Protein AF-A0A1W9NY90-F1 (afdb_monomer)

Solvent-accessible surface area (backbone atoms only — not comparable to full-atom values): 24016 Å² total; per-residue (Å²): 124,66,53,73,49,75,44,73,53,92,64,44,62,63,54,48,54,50,25,47,75,69,64,24,32,29,26,50,36,61,45,8,79,70,61,48,70,68,57,56,50,52,56,65,70,54,51,89,52,89,27,57,51,34,40,30,43,32,69,80,33,47,72,90,35,48,69,44,34,49,52,41,51,56,53,47,43,71,74,45,69,55,77,87,46,36,42,30,34,30,39,40,84,92,32,32,50,76,51,40,76,81,38,58,28,44,31,53,72,65,71,53,58,72,46,94,55,40,40,69,55,48,27,56,51,47,38,55,51,36,65,59,46,39,80,86,44,50,36,27,35,48,48,65,54,52,66,50,42,70,54,30,31,73,77,68,73,29,93,48,77,67,73,39,69,50,56,51,37,66,48,48,51,50,53,51,52,36,37,49,51,42,52,41,77,43,84,41,71,68,51,75,68,47,34,32,63,93,19,54,6,42,16,40,42,21,41,48,51,39,50,50,52,53,46,56,68,46,39,66,54,63,72,74,20,49,56,42,73,87,62,28,75,81,65,57,59,94,53,40,47,45,24,40,28,45,39,99,70,36,36,42,36,40,37,35,52,52,50,83,48,44,24,42,49,49,54,71,43,70,48,65,60,44,65,49,70,41,50,47,80,84,45,63,85,44,48,44,29,35,68,44,87,86,52,76,40,77,41,53,78,49,79,58,97,63,37,34,30,36,37,42,68,64,38,46,54,51,45,39,36,41,37,33,68,54,63,67,62,50,49,55,44,49,55,50,48,64,70,44,35,60,60,39,17,53,23,32,40,42,26,28,51,41,49,48,54,55,50,53,52,50,54,62,64,37,69,88,48,90,74,65,93,56,52,68,59,41,54,52,51,27,50,53,25,45,55,50,15,53,54,26,44,77,70,68,38,29,61,58,8,26,53,30,9,51,52,22,39,45,46,50,34,35,52,43,24,53,60,35,47,57,65,67,66,42,85,94,54,69,78,85,72,61,66,54,35,52,89,34,47,53,63,41,51,55,51,55,57,57,75,75,108

Sequence (453 aa):
MNTIFSWNIRKSATIINEANRLGIMIIPYLHGPSWNEEMKKSLKEIQPKSAILAWNIGDDLTLKHLNKVKEAYNCIRKIDPNVHRPMMLDSSPKSAKKYANFVEMYSNYTYPLLKSRPLSKYREYLINGRQRVGMEKFFWTWIQAHTQIWYSKRFFGKTHHCPSFFPDAEHLRLLTYEAISAGVRGILYYNSRFFKESWHGKDRYAELGILGAELEMIGPFLAEGEVDIKNMHTLMPENVAVSIVNFSKGKLIILVKEGKEYQYQPDMAIVKDLSLSFSKNEVQGKRAYSLDFPNIIELKKRKSKDTVAFILPSMELTSMVLLTKDNELLDQIKVKMERLLPDVSKFAIEVLEGKKEKVEWVERSLKHIPQLEDVDTALKRASNLLLRAKSALQKGNYRSAYLMARMGQRILRVLQHKRWSEAWHDPNINRDGGLYNYYLLPRYYQIKEFLKK

pLDDT: mean 91.8, std 9.31, range [41.81, 98.88]

Nearest PDB structures (foldseek):
  6r6m-assembly1_A  TM=6.459E-01  e=1.687E+00  Candidatus Kuenenia stuttgartensis
  6r6o-assembly1_A  TM=6.279E-01  e=1.687E+00  Candidatus Kuenenia stuttgartensis
  8b4o-assembly1_B  TM=5.950E-01  e=1.959E+00  Corynebacterium glutamicum
  6r6n-assembly1_A  TM=6.321E-01  e=4.141E+00  Candidatus Kuenenia stuttgartensis
  5zw0-assembly1_B-2  TM=2.661E-01  e=9.819E-02  Prodigiosinella confusarubida

Radius of gyration: 23.33 Å; Cα contacts (8 Å, |Δi|>4): 787; chains: 1; bounding box: 64×53×69 Å

Structure (mmCIF, N/CA/C/O backbone):
data_AF-A0A1W9NY90-F1
#
_entry.id   AF-A0A1W9NY90-F1
#
loop_
_atom_site.group_PDB
_atom_site.id
_atom_site.type_symbol
_atom_site.label_atom_id
_atom_site.label_alt_id
_atom_site.label_comp_id
_atom_site.label_asym_id
_atom_site.label_entity_id
_atom_site.label_seq_id
_atom_site.pdbx_PDB_ins_code
_atom_site.Cartn_x
_atom_site.Cartn_y
_atom_site.Cartn_z
_atom_site.occupancy
_atom_site.B_iso_or_equiv
_atom_site.auth_seq_id
_atom_site.auth_comp_id
_atom_site.auth_asym_id
_atom_site.auth_atom_id
_atom_site.pdbx_PDB_model_num
ATOM 1 N N . MET A 1 1 ? -5.814 -11.029 10.816 1.00 41.81 1 MET A N 1
ATOM 2 C CA . MET A 1 1 ? -6.732 -10.197 9.996 1.00 41.81 1 MET A CA 1
ATOM 3 C C . MET A 1 1 ? -7.542 -11.120 9.086 1.00 41.81 1 MET A C 1
ATOM 5 O O . MET A 1 1 ? -6.932 -11.963 8.443 1.00 41.81 1 MET A O 1
ATOM 9 N N . ASN A 1 2 ? -8.876 -11.017 9.037 1.00 47.12 2 ASN A N 1
ATOM 10 C CA . ASN A 1 2 ? -9.682 -11.921 8.205 1.00 47.12 2 ASN A CA 1
ATOM 11 C C . ASN A 1 2 ? -9.567 -11.484 6.741 1.00 47.12 2 ASN A C 1
ATOM 13 O O . ASN A 1 2 ? -10.072 -10.427 6.368 1.00 47.12 2 ASN A O 1
ATOM 17 N N . THR A 1 3 ? -8.868 -12.272 5.921 1.00 53.09 3 THR A N 1
ATOM 18 C CA . THR A 1 3 ? -8.855 -12.114 4.462 1.00 53.09 3 THR A CA 1
ATOM 19 C C . THR A 1 3 ? -10.291 -12.100 3.945 1.00 53.09 3 THR A C 1
ATOM 21 O O . THR A 1 3 ? -11.153 -12.778 4.498 1.00 53.09 3 THR A O 1
ATOM 24 N N . ILE A 1 4 ? -10.553 -11.305 2.908 1.00 58.16 4 ILE A N 1
ATOM 25 C CA . ILE A 1 4 ? -11.891 -11.145 2.347 1.00 58.16 4 ILE A CA 1
ATOM 26 C C . ILE A 1 4 ? -11.871 -11.578 0.895 1.00 58.16 4 ILE A C 1
ATOM 28 O O . ILE A 1 4 ? -11.156 -11.001 0.074 1.00 58.16 4 ILE A O 1
ATOM 32 N N . PHE A 1 5 ? -12.670 -12.589 0.573 1.00 57.81 5 PHE A N 1
ATOM 33 C CA . PHE A 1 5 ? -12.811 -13.078 -0.791 1.00 57.81 5 PHE A CA 1
ATOM 34 C C . PHE A 1 5 ? -14.127 -12.586 -1.401 1.00 57.81 5 PHE A C 1
ATOM 36 O O . PHE A 1 5 ? -15.200 -12.878 -0.873 1.00 57.81 5 PHE A O 1
ATOM 43 N N . SER A 1 6 ? -14.035 -11.841 -2.509 1.00 55.62 6 SER A N 1
ATOM 44 C CA . SER A 1 6 ? -15.188 -11.460 -3.333 1.00 55.62 6 SER A CA 1
ATOM 45 C C . SER A 1 6 ? -15.276 -12.366 -4.550 1.00 55.62 6 SER A C 1
ATOM 47 O O . SER A 1 6 ? -14.285 -12.549 -5.264 1.00 55.62 6 SER A O 1
ATOM 49 N N . TRP A 1 7 ? -16.436 -12.987 -4.764 1.00 62.03 7 TRP A N 1
ATOM 50 C CA . TRP A 1 7 ? -16.544 -14.084 -5.716 1.00 62.03 7 TRP A CA 1
ATOM 51 C C . TRP A 1 7 ? -17.956 -14.316 -6.269 1.00 62.03 7 TRP A C 1
ATOM 53 O O . TRP A 1 7 ? -18.952 -14.032 -5.606 1.00 62.03 7 TRP A O 1
ATOM 63 N N . ASN A 1 8 ? -18.018 -14.846 -7.498 1.00 62.69 8 ASN A N 1
ATOM 64 C CA . ASN A 1 8 ? -19.252 -15.125 -8.234 1.00 62.69 8 ASN A CA 1
ATOM 65 C C . ASN A 1 8 ? -19.944 -16.385 -7.707 1.00 62.69 8 ASN A C 1
ATOM 67 O O . ASN A 1 8 ? -19.435 -17.484 -7.882 1.00 62.69 8 ASN A O 1
ATOM 71 N N . ILE A 1 9 ? -21.145 -16.202 -7.171 1.00 63.53 9 ILE A N 1
ATOM 72 C CA . ILE A 1 9 ? -21.946 -17.116 -6.351 1.00 63.53 9 ILE A CA 1
ATOM 73 C C . ILE A 1 9 ? -22.183 -18.561 -6.852 1.00 63.53 9 ILE A C 1
ATOM 75 O O . ILE A 1 9 ? -22.633 -19.401 -6.079 1.00 63.53 9 ILE A O 1
ATOM 79 N N . ARG A 1 10 ? -21.858 -18.906 -8.103 1.00 58.31 10 ARG A N 1
ATOM 80 C CA . ARG A 1 10 ? -22.247 -20.170 -8.774 1.00 58.31 10 ARG A CA 1
ATOM 81 C C . ARG A 1 10 ? -21.637 -21.491 -8.238 1.00 58.31 10 ARG A C 1
ATOM 83 O O . ARG A 1 10 ? -21.881 -22.545 -8.805 1.00 58.31 10 ARG A O 1
ATOM 90 N N . LYS A 1 11 ? -20.841 -21.482 -7.167 1.00 61.38 11 LYS A N 1
ATOM 91 C CA . LYS A 1 11 ? -20.214 -22.669 -6.489 1.00 61.38 11 LYS A CA 1
ATOM 92 C C . LYS A 1 11 ? -20.115 -22.443 -4.949 1.00 61.38 11 LYS A C 1
ATOM 94 O O . LYS A 1 11 ? -19.080 -22.691 -4.329 1.00 61.38 11 LYS A O 1
ATOM 99 N N . SER A 1 12 ? -21.117 -21.793 -4.361 1.00 67.94 12 SER A N 1
ATOM 100 C CA . SER A 1 12 ? -20.995 -21.030 -3.105 1.00 67.94 12 SER A CA 1
ATOM 101 C C . SER A 1 12 ? -20.750 -21.841 -1.831 1.00 67.94 12 SER A C 1
ATOM 103 O O . SER A 1 12 ? -19.963 -21.411 -0.987 1.00 67.94 12 SER A O 1
ATOM 105 N N . ALA A 1 13 ? -21.375 -23.007 -1.667 1.00 72.62 13 ALA A N 1
ATOM 106 C CA . ALA A 1 13 ? -21.360 -23.712 -0.384 1.00 72.62 13 ALA A CA 1
ATOM 107 C C . ALA A 1 13 ? -19.955 -24.179 0.040 1.00 72.62 13 ALA A C 1
ATOM 109 O O . ALA A 1 13 ? -19.574 -23.991 1.197 1.00 72.62 13 ALA A O 1
ATOM 110 N N . THR A 1 14 ? -19.172 -24.730 -0.892 1.00 79.44 14 THR A N 1
ATOM 111 C CA . THR A 1 14 ? -17.821 -25.247 -0.617 1.00 79.44 14 THR A CA 1
ATOM 112 C C . THR A 1 14 ? -16.863 -24.135 -0.201 1.00 79.44 14 THR A C 1
ATOM 114 O O . THR A 1 14 ? -16.133 -24.293 0.773 1.00 79.44 14 THR A O 1
ATOM 117 N N . ILE A 1 15 ? -16.900 -22.987 -0.886 1.00 80.56 15 ILE A N 1
ATOM 118 C CA . ILE A 1 15 ? -16.024 -21.847 -0.573 1.00 80.56 15 ILE A CA 1
ATOM 119 C C . ILE A 1 15 ? -16.367 -21.257 0.795 1.00 80.56 15 ILE A C 1
ATOM 121 O O . ILE A 1 15 ? -15.460 -20.933 1.552 1.00 80.56 15 ILE A O 1
ATOM 125 N N . ILE A 1 16 ? -17.654 -21.146 1.142 1.00 81.06 16 ILE A N 1
ATOM 126 C CA . ILE A 1 16 ? -18.059 -20.641 2.461 1.00 81.06 16 ILE A CA 1
ATOM 127 C C . ILE A 1 16 ? -17.593 -21.577 3.578 1.00 81.06 16 ILE A C 1
ATOM 129 O O . ILE A 1 16 ? -17.109 -21.118 4.610 1.00 81.06 16 ILE A O 1
ATOM 133 N N . ASN A 1 17 ? -17.749 -22.888 3.387 1.00 82.75 17 ASN A N 1
ATOM 134 C CA . ASN A 1 17 ? -17.323 -23.875 4.376 1.00 82.75 17 ASN A CA 1
ATOM 135 C C . ASN A 1 17 ? -15.802 -23.836 4.573 1.00 82.75 17 ASN A C 1
ATOM 137 O O . ASN A 1 17 ? -15.333 -23.852 5.708 1.00 82.75 17 ASN A O 1
ATOM 141 N N . GLU A 1 18 ? -15.046 -23.714 3.484 1.00 85.88 18 GLU A N 1
ATOM 142 C CA . GLU A 1 18 ? -13.594 -23.563 3.547 1.00 85.88 18 GLU A CA 1
ATOM 143 C C . GLU A 1 18 ? -13.183 -22.242 4.210 1.00 85.88 18 GLU A C 1
ATOM 145 O O . GLU A 1 18 ? -12.287 -22.222 5.050 1.00 85.88 18 GLU A O 1
ATOM 150 N N . ALA A 1 19 ? -13.880 -21.145 3.906 1.00 86.38 19 ALA A N 1
ATOM 151 C CA . ALA A 1 19 ? -13.647 -19.859 4.551 1.00 86.38 19 ALA A CA 1
ATOM 152 C C . ALA A 1 19 ? -13.877 -19.944 6.069 1.00 86.38 19 ALA A C 1
ATOM 154 O O . ALA A 1 19 ? -13.013 -19.528 6.835 1.00 86.38 19 ALA A O 1
ATOM 155 N N . ASN A 1 20 ? -14.970 -20.580 6.511 1.00 85.94 20 ASN A N 1
ATOM 156 C CA . ASN A 1 20 ? -15.212 -20.859 7.930 1.00 85.94 20 ASN A CA 1
ATOM 157 C C . ASN A 1 20 ? -14.071 -21.678 8.556 1.00 85.94 20 ASN A C 1
ATOM 159 O O . ASN A 1 20 ? -13.588 -21.317 9.626 1.00 85.94 20 ASN A O 1
ATOM 163 N N . ARG A 1 21 ? -13.614 -22.747 7.885 1.00 88.00 21 ARG A N 1
ATOM 164 C CA . ARG A 1 21 ? -12.513 -23.603 8.363 1.00 88.00 21 ARG A CA 1
ATOM 165 C C . ARG A 1 21 ? -11.214 -22.819 8.557 1.00 88.00 21 ARG A C 1
ATOM 167 O O . ARG A 1 21 ? -10.455 -23.108 9.475 1.00 88.00 21 ARG A O 1
ATOM 174 N N . LEU A 1 22 ? -10.964 -21.843 7.690 1.00 88.12 22 LEU A N 1
ATOM 175 C CA . LEU A 1 22 ? -9.763 -21.011 7.707 1.00 88.12 22 LEU A CA 1
ATOM 176 C C . LEU A 1 22 ? -9.906 -19.737 8.558 1.00 88.12 22 LEU A C 1
ATOM 178 O O . LEU A 1 22 ? -8.947 -18.976 8.655 1.00 88.12 22 LEU A O 1
ATOM 182 N N . GLY A 1 23 ? -11.079 -19.467 9.146 1.00 87.38 23 GLY A N 1
ATOM 183 C CA . GLY A 1 23 ? -11.350 -18.202 9.844 1.00 87.38 23 GLY A CA 1
ATOM 184 C C . GLY A 1 23 ? -11.345 -16.979 8.913 1.00 87.38 23 GLY A C 1
ATOM 185 O O . GLY A 1 23 ? -11.072 -15.858 9.337 1.00 87.38 23 GLY A O 1
ATOM 186 N N . ILE A 1 24 ? -11.612 -17.193 7.626 1.00 88.25 24 ILE A N 1
ATOM 187 C CA . ILE A 1 24 ? -11.637 -16.179 6.573 1.00 88.25 24 ILE A CA 1
ATOM 188 C C . ILE A 1 24 ? -13.077 -15.709 6.379 1.00 88.25 24 ILE A C 1
ATOM 190 O O . ILE A 1 24 ? -14.018 -16.502 6.407 1.00 88.25 24 ILE A O 1
ATOM 194 N N . MET A 1 25 ? -13.245 -14.410 6.139 1.00 89.19 25 MET A N 1
ATOM 195 C CA . MET A 1 25 ? -14.552 -13.844 5.831 1.00 89.19 25 MET A CA 1
ATOM 196 C C . MET A 1 25 ? -14.737 -13.717 4.318 1.00 89.19 25 MET A C 1
ATOM 198 O O . MET A 1 25 ? -13.782 -13.627 3.547 1.00 89.19 25 MET A O 1
ATOM 202 N N . ILE A 1 26 ? -15.979 -13.676 3.860 1.00 88.56 26 ILE A N 1
ATOM 203 C CA . ILE A 1 26 ? -16.299 -13.557 2.440 1.00 88.56 26 ILE A CA 1
ATOM 204 C C . ILE A 1 26 ? -17.293 -12.432 2.179 1.00 88.56 26 ILE A C 1
ATOM 206 O O . ILE A 1 26 ? -18.107 -12.082 3.037 1.00 88.56 26 ILE A O 1
ATOM 210 N N . ILE A 1 27 ? -17.241 -11.904 0.959 1.00 89.88 27 ILE A N 1
ATOM 211 C CA . ILE A 1 27 ? -18.233 -10.974 0.423 1.00 89.88 27 ILE A CA 1
ATOM 212 C C . ILE A 1 27 ? -18.786 -11.576 -0.870 1.00 89.88 27 ILE A C 1
ATOM 214 O O . ILE A 1 27 ? -18.170 -11.431 -1.927 1.00 89.88 27 ILE A O 1
ATOM 218 N N . PRO A 1 28 ? -19.921 -12.289 -0.832 1.00 88.25 28 PRO A N 1
ATOM 219 C CA . PRO A 1 28 ? -20.516 -12.830 -2.046 1.00 88.25 28 PRO A CA 1
ATOM 220 C C . PRO A 1 28 ? -20.881 -11.708 -3.027 1.00 88.25 28 PRO A C 1
ATOM 222 O O . PRO A 1 28 ? -21.428 -10.680 -2.623 1.00 88.25 28 PRO A O 1
ATOM 225 N N . TYR A 1 29 ? -20.596 -11.919 -4.315 1.00 87.69 29 TYR A N 1
ATOM 226 C CA . TYR A 1 29 ? -20.919 -10.973 -5.381 1.00 87.69 29 TYR A CA 1
ATOM 227 C C . TYR A 1 29 ? -22.142 -11.437 -6.172 1.00 87.69 29 TYR A C 1
ATOM 229 O O . TYR A 1 29 ? -22.114 -12.477 -6.837 1.00 87.69 29 TYR A O 1
ATOM 237 N N . LEU A 1 30 ? -23.211 -10.646 -6.097 1.00 81.12 30 LEU A N 1
ATOM 238 C CA . LEU A 1 30 ? -24.543 -10.981 -6.603 1.00 81.12 30 LEU A CA 1
ATOM 239 C C . LEU A 1 30 ? -24.967 -10.202 -7.856 1.00 81.12 30 LEU A C 1
ATOM 241 O O . LEU A 1 30 ? -26.085 -10.389 -8.312 1.00 81.12 30 LEU A O 1
ATOM 245 N N . HIS A 1 31 ? -24.096 -9.347 -8.406 1.00 84.06 31 HIS A N 1
ATOM 246 C CA . HIS A 1 31 ? -24.326 -8.495 -9.586 1.00 84.06 31 HIS A CA 1
ATOM 247 C C . HIS A 1 31 ? -25.797 -8.079 -9.811 1.00 84.06 31 HIS A C 1
ATOM 249 O O . HIS A 1 31 ? -26.472 -8.537 -10.737 1.00 84.06 31 HIS A O 1
ATOM 255 N N . GLY A 1 32 ? -26.282 -7.152 -8.983 1.00 77.94 32 GLY A N 1
ATOM 256 C CA . GLY A 1 32 ? -27.650 -6.630 -9.016 1.00 77.94 32 GLY A CA 1
ATOM 257 C C . GLY A 1 32 ? -28.146 -6.096 -10.371 1.00 77.94 32 GLY A C 1
ATOM 258 O O . GLY A 1 32 ? -29.335 -6.248 -10.647 1.00 77.94 32 GLY A O 1
ATOM 259 N N . PRO A 1 33 ? -27.315 -5.525 -11.270 1.00 86.25 33 PRO A N 1
ATOM 260 C CA . PRO A 1 33 ? -27.774 -5.149 -12.611 1.00 86.25 33 PRO A CA 1
ATOM 261 C C . PRO A 1 33 ? -28.317 -6.317 -13.442 1.00 86.25 33 PRO A C 1
ATOM 263 O O . PRO A 1 33 ? -29.161 -6.100 -14.308 1.00 86.25 33 PRO A O 1
ATOM 266 N N . SER A 1 34 ? -27.872 -7.548 -13.171 1.00 85.25 34 SER A N 1
ATOM 267 C CA . SER A 1 34 ? -28.345 -8.770 -13.835 1.00 85.25 34 SER A CA 1
ATOM 268 C C . SER A 1 34 ? -29.249 -9.622 -12.938 1.00 85.25 34 SER A C 1
ATOM 270 O O . SER A 1 34 ? -29.358 -10.827 -13.162 1.00 85.25 34 SER A O 1
ATOM 272 N N . TRP A 1 35 ? -29.884 -9.012 -11.929 1.00 87.56 35 TRP A N 1
ATOM 273 C CA . TRP A 1 35 ? -30.725 -9.715 -10.961 1.00 87.56 35 TRP A CA 1
ATOM 274 C C . TRP A 1 35 ? -31.837 -10.530 -11.635 1.00 87.56 35 TRP A C 1
ATOM 276 O O . TRP A 1 35 ? -32.635 -9.990 -12.407 1.00 87.56 35 TRP A O 1
ATOM 286 N N . ASN A 1 36 ? -31.888 -11.828 -11.328 1.00 87.25 36 ASN A N 1
ATOM 287 C CA . ASN A 1 36 ? -32.805 -12.794 -11.932 1.00 87.25 36 ASN A CA 1
ATOM 288 C C . ASN A 1 36 ? -33.180 -13.925 -10.944 1.00 87.25 36 ASN A C 1
ATOM 290 O O . ASN A 1 36 ? -32.702 -13.966 -9.808 1.00 87.25 36 ASN A O 1
ATOM 294 N N . GLU A 1 37 ? -34.042 -14.853 -11.371 1.00 87.94 37 GLU A N 1
ATOM 295 C CA . GLU A 1 37 ? -34.491 -15.980 -10.534 1.00 87.94 37 GLU A CA 1
ATOM 296 C C . GLU A 1 37 ? -33.373 -16.984 -10.189 1.00 87.94 37 GLU A C 1
ATOM 298 O O . GLU A 1 37 ? -33.375 -17.543 -9.092 1.00 87.94 37 GLU A O 1
ATOM 303 N N . GLU A 1 38 ? -32.380 -17.178 -11.067 1.00 85.44 38 GLU A N 1
ATOM 304 C CA . GLU A 1 38 ? -31.213 -18.037 -10.792 1.00 85.44 38 GLU A CA 1
ATOM 305 C C . GLU A 1 38 ? -30.425 -17.499 -9.588 1.00 85.44 38 GLU A C 1
ATOM 307 O O . GLU A 1 38 ? -30.121 -18.241 -8.655 1.00 85.44 38 GLU A O 1
ATOM 312 N N . MET A 1 39 ? -30.175 -16.186 -9.548 1.00 84.75 39 MET A N 1
ATOM 313 C CA . MET A 1 39 ? -29.496 -15.529 -8.427 1.00 84.75 39 MET A CA 1
ATOM 314 C C . MET A 1 39 ? -30.300 -15.627 -7.128 1.00 84.75 39 MET A C 1
ATOM 316 O O . MET A 1 39 ? -29.724 -15.900 -6.073 1.00 84.75 39 MET A O 1
ATOM 320 N N . LYS A 1 40 ? -31.631 -15.468 -7.191 1.00 86.50 40 LYS A N 1
ATOM 321 C CA . LYS A 1 40 ? -32.517 -15.675 -6.031 1.00 86.50 40 LYS A CA 1
ATOM 322 C C . LYS A 1 40 ? -32.412 -17.105 -5.501 1.00 86.50 40 LYS A C 1
ATOM 324 O O . LYS A 1 40 ? -32.396 -17.297 -4.285 1.00 86.50 40 LYS A O 1
ATOM 329 N N . LYS A 1 41 ? -32.315 -18.100 -6.388 1.00 85.06 41 LYS A N 1
ATOM 330 C CA . LYS A 1 41 ? -32.115 -19.504 -6.010 1.00 85.06 41 LYS A CA 1
ATOM 331 C C . LYS A 1 41 ? -30.753 -19.716 -5.342 1.00 85.06 41 LYS A C 1
ATOM 333 O O . LYS A 1 41 ? -30.720 -20.208 -4.217 1.00 85.06 41 LYS A O 1
ATOM 338 N N . SER A 1 42 ? -29.656 -19.268 -5.959 1.00 82.12 42 SER A N 1
ATOM 339 C CA . SER A 1 42 ? -28.303 -19.398 -5.384 1.00 82.12 42 SER A CA 1
ATOM 340 C C . SER A 1 42 ? -28.156 -18.699 -4.031 1.00 82.12 42 SER A C 1
ATOM 342 O O . SER A 1 42 ? -27.439 -19.174 -3.153 1.00 82.12 42 SER A O 1
ATOM 344 N N . LEU A 1 43 ? -28.847 -17.576 -3.835 1.00 84.00 43 LEU A N 1
ATOM 345 C CA . LEU A 1 43 ? -28.867 -16.864 -2.563 1.00 84.00 43 LEU A CA 1
ATOM 346 C C . LEU A 1 43 ? -29.542 -17.680 -1.447 1.00 84.00 43 LEU A C 1
ATOM 348 O O . LEU A 1 43 ? -29.024 -17.725 -0.332 1.00 84.00 43 LEU A O 1
ATOM 352 N N . LYS A 1 44 ? -30.658 -18.361 -1.738 1.00 83.62 44 LYS A N 1
ATOM 353 C CA . LYS A 1 44 ? -31.321 -19.256 -0.770 1.00 83.62 44 LYS A CA 1
ATOM 354 C C . LYS A 1 44 ? -30.426 -20.433 -0.370 1.00 83.62 44 LYS A C 1
ATOM 356 O O . LYS A 1 44 ? -30.442 -20.837 0.788 1.00 83.62 44 LYS A O 1
ATOM 361 N N . GLU A 1 45 ? -29.627 -20.952 -1.304 1.00 80.56 45 GLU A N 1
ATOM 362 C CA . GLU A 1 45 ? -28.703 -22.074 -1.067 1.00 80.56 45 GLU A CA 1
ATOM 363 C C . GLU A 1 45 ? -27.532 -21.712 -0.149 1.00 80.56 45 GLU A C 1
ATOM 365 O O . GLU A 1 45 ? -26.986 -22.576 0.536 1.00 80.56 45 GLU A O 1
ATOM 370 N N . ILE A 1 46 ? -27.135 -20.440 -0.116 1.00 77.38 46 ILE A N 1
ATOM 371 C CA . ILE A 1 46 ? -25.996 -20.016 0.697 1.00 77.38 46 ILE A CA 1
ATOM 372 C C . ILE A 1 46 ? -26.283 -20.168 2.182 1.00 77.38 46 ILE A C 1
ATOM 374 O O . ILE A 1 46 ? -25.374 -20.578 2.909 1.00 77.38 46 ILE A O 1
ATOM 378 N N . GLN A 1 47 ? -27.534 -19.923 2.590 1.00 67.50 47 GLN A N 1
ATOM 379 C CA . GLN A 1 47 ? -27.958 -19.648 3.963 1.00 67.50 47 GLN A CA 1
ATOM 380 C C . GLN A 1 47 ? -27.039 -18.621 4.668 1.00 67.50 47 GLN A C 1
ATOM 382 O O . GLN A 1 47 ? -25.858 -18.482 4.355 1.00 67.50 47 GLN A O 1
ATOM 387 N N . PRO A 1 48 ? -27.523 -17.833 5.632 1.00 65.25 48 PRO A N 1
ATOM 388 C CA . PRO A 1 48 ? -26.672 -16.826 6.259 1.00 65.25 48 PRO A CA 1
ATOM 389 C C . PRO A 1 48 ? -25.625 -17.461 7.203 1.00 65.25 48 PRO A C 1
ATOM 391 O O . PRO A 1 48 ? -25.790 -17.481 8.421 1.00 65.25 48 PRO A O 1
ATOM 394 N N . LYS A 1 49 ? -24.529 -17.995 6.650 1.00 69.25 49 LYS A N 1
ATOM 395 C CA . LYS A 1 49 ? -23.435 -18.665 7.376 1.00 69.25 49 LYS A CA 1
ATOM 396 C C . LYS A 1 49 ? -22.498 -17.659 8.062 1.00 69.25 49 LYS A C 1
ATOM 398 O O . LYS A 1 49 ? -22.449 -16.481 7.704 1.00 69.25 49 LYS A O 1
ATOM 403 N N . SER A 1 50 ? -21.739 -18.124 9.053 1.00 73.31 50 SER A N 1
ATOM 404 C CA . SER A 1 50 ? -20.854 -17.299 9.895 1.00 73.31 50 SER A CA 1
ATOM 405 C C . SER A 1 50 ? -19.757 -16.539 9.135 1.00 73.31 50 SER A C 1
ATOM 407 O O . SER A 1 50 ? -19.441 -15.423 9.525 1.00 73.31 50 SER A O 1
ATOM 409 N N . ALA A 1 51 ? -19.221 -17.075 8.032 1.00 86.38 51 ALA A N 1
ATOM 410 C CA . ALA A 1 51 ? -18.141 -16.423 7.278 1.00 86.38 51 ALA A CA 1
ATOM 411 C C . ALA A 1 51 ? -18.582 -15.231 6.407 1.00 86.38 51 ALA A C 1
ATOM 413 O O . ALA A 1 51 ? -17.731 -14.554 5.834 1.00 86.38 51 ALA A O 1
ATOM 414 N N . ILE A 1 52 ? -19.880 -14.955 6.244 1.00 88.69 52 ILE A N 1
ATOM 415 C CA . ILE A 1 52 ? -20.326 -13.827 5.409 1.00 88.69 52 ILE A CA 1
ATOM 416 C C . ILE A 1 52 ? -20.142 -12.520 6.180 1.00 88.69 52 ILE A C 1
ATOM 418 O O . ILE A 1 52 ? -20.803 -12.307 7.196 1.00 88.69 52 ILE A O 1
ATOM 422 N N . LEU A 1 53 ? -19.280 -11.639 5.664 1.00 90.19 53 LEU A N 1
ATOM 423 C CA . LEU A 1 53 ? -19.060 -10.302 6.219 1.00 90.19 53 LEU A CA 1
ATOM 424 C C . LEU A 1 53 ? -20.078 -9.300 5.690 1.00 90.19 53 LEU A C 1
ATOM 426 O O . LEU A 1 53 ? -20.660 -8.545 6.457 1.00 90.19 53 LEU A O 1
ATOM 430 N N . ALA A 1 54 ? -20.255 -9.276 4.374 1.00 92.38 54 ALA A N 1
ATOM 431 C CA . ALA A 1 54 ? -21.103 -8.326 3.670 1.00 92.38 54 ALA A CA 1
ATOM 432 C C . ALA A 1 54 ? -21.600 -8.953 2.368 1.00 92.38 54 ALA A C 1
ATOM 434 O O . ALA A 1 54 ? -21.049 -9.951 1.906 1.00 92.38 54 ALA A O 1
ATOM 435 N N . TRP A 1 55 ? -22.591 -8.337 1.738 1.00 92.31 55 TRP A N 1
ATOM 436 C CA . TRP A 1 55 ? -23.075 -8.726 0.415 1.00 92.31 55 TRP A CA 1
ATOM 437 C C . TRP A 1 55 ? -22.715 -7.653 -0.603 1.00 92.31 55 TRP A C 1
ATOM 439 O O . TRP A 1 55 ? -23.124 -6.507 -0.437 1.00 92.31 55 TRP A O 1
ATOM 449 N N . ASN A 1 56 ? -21.985 -8.000 -1.666 1.00 92.50 56 ASN A N 1
ATOM 450 C CA . ASN A 1 56 ? -21.717 -7.059 -2.750 1.00 92.50 56 ASN A CA 1
ATOM 451 C C . ASN A 1 56 ? -22.804 -7.169 -3.832 1.00 92.50 56 ASN A C 1
ATOM 453 O O . ASN A 1 56 ? -22.912 -8.181 -4.533 1.00 92.50 56 ASN A O 1
ATOM 457 N N . ILE A 1 57 ? -23.605 -6.113 -3.963 1.00 92.62 57 ILE A N 1
ATOM 458 C CA . ILE A 1 57 ? -24.766 -6.050 -4.855 1.00 92.62 57 ILE A CA 1
ATOM 459 C C . ILE A 1 57 ? -24.462 -5.416 -6.217 1.00 92.62 57 ILE A C 1
ATOM 461 O O . ILE A 1 57 ? -25.356 -5.362 -7.060 1.00 92.62 57 ILE A O 1
ATOM 465 N N . GLY A 1 58 ? -23.228 -4.982 -6.488 1.00 91.56 58 GLY A N 1
ATOM 466 C CA . GLY A 1 58 ? -22.825 -4.542 -7.824 1.00 91.56 58 GLY A CA 1
ATOM 467 C C . GLY A 1 58 ? -21.531 -3.732 -7.877 1.00 91.56 58 GLY A C 1
ATOM 468 O O . GLY A 1 58 ? -21.145 -3.103 -6.894 1.00 91.56 58 GLY A O 1
ATOM 469 N N . ASP A 1 59 ? -20.924 -3.753 -9.064 1.00 90.94 59 ASP A N 1
ATOM 470 C CA . ASP A 1 59 ? -19.711 -3.022 -9.454 1.00 90.94 59 ASP A CA 1
ATOM 471 C C . ASP A 1 59 ? -20.026 -2.088 -10.634 1.00 90.94 59 ASP A C 1
ATOM 473 O O . ASP A 1 59 ? -20.966 -2.341 -11.400 1.00 90.94 59 ASP A O 1
ATOM 477 N N . ASP A 1 60 ? -19.298 -0.980 -10.740 1.00 91.69 60 ASP A N 1
ATOM 478 C CA . ASP A 1 60 ? -19.393 0.058 -11.768 1.00 91.69 60 ASP A CA 1
ATOM 479 C C . ASP A 1 60 ? -20.826 0.578 -12.000 1.00 91.69 60 ASP A C 1
ATOM 481 O O . ASP A 1 60 ? -21.268 0.884 -13.116 1.00 91.69 60 ASP A O 1
ATOM 485 N N . LEU A 1 61 ? -21.606 0.706 -10.922 1.00 95.25 61 LEU A N 1
ATOM 486 C CA . LEU A 1 61 ? -23.018 1.053 -11.033 1.00 95.25 61 LEU A CA 1
ATOM 487 C C . LEU A 1 61 ? -23.253 2.490 -11.539 1.00 95.25 61 LEU A C 1
ATOM 489 O O . LEU A 1 61 ? -22.562 3.463 -11.205 1.00 95.25 61 LEU A O 1
ATOM 493 N N . THR A 1 62 ? -24.321 2.646 -12.321 1.00 96.19 62 THR A N 1
ATOM 494 C CA . THR A 1 62 ? -24.840 3.940 -12.781 1.00 96.19 62 THR A CA 1
ATOM 495 C C . THR A 1 62 ? -26.313 4.067 -12.412 1.00 96.19 62 THR A C 1
ATOM 497 O O . THR A 1 62 ? -26.964 3.066 -12.129 1.00 96.19 62 THR A O 1
ATOM 500 N N . LEU A 1 63 ? -26.885 5.274 -12.485 1.00 96.44 63 LEU A N 1
ATOM 501 C CA . LEU A 1 63 ? -28.312 5.495 -12.197 1.00 96.44 63 LEU A CA 1
ATOM 502 C C . LEU A 1 63 ? -29.266 4.606 -13.016 1.00 96.44 63 LEU A C 1
ATOM 504 O O . LEU A 1 63 ? -30.366 4.322 -12.548 1.00 96.44 63 LEU A O 1
ATOM 508 N N . LYS A 1 64 ? -28.840 4.108 -14.186 1.00 96.94 64 LYS A N 1
ATOM 509 C CA . LYS A 1 64 ? -29.618 3.155 -14.995 1.00 96.94 64 LYS A CA 1
ATOM 510 C C . LYS A 1 64 ? -29.901 1.844 -14.251 1.00 96.94 64 LYS A C 1
ATOM 512 O O . LYS A 1 64 ? -30.915 1.206 -14.502 1.00 96.94 64 LYS A O 1
ATOM 517 N N . HIS A 1 65 ? -29.031 1.451 -13.320 1.00 96.38 65 HIS A N 1
ATOM 518 C CA . HIS A 1 65 ? -29.152 0.204 -12.564 1.00 96.38 65 HIS A CA 1
ATOM 519 C C . HIS A 1 65 ? -29.942 0.366 -11.256 1.00 96.38 65 HIS A C 1
ATOM 521 O O . HIS A 1 65 ? -30.192 -0.624 -10.574 1.00 96.38 65 HIS A O 1
ATOM 527 N N . LEU A 1 66 ? -30.328 1.589 -10.867 1.00 95.94 66 LEU A N 1
ATOM 528 C CA . LEU A 1 66 ? -30.818 1.894 -9.516 1.00 95.94 66 LEU A CA 1
ATOM 529 C C . LEU A 1 66 ? -32.012 1.027 -9.092 1.00 95.94 66 LEU A C 1
ATOM 531 O O . LEU A 1 66 ? -31.996 0.462 -8.001 1.00 95.94 66 LEU A O 1
ATOM 535 N N . ASN A 1 67 ? -33.021 0.892 -9.955 1.00 95.69 67 ASN A N 1
ATOM 536 C CA . ASN A 1 67 ? -34.230 0.128 -9.634 1.00 95.69 67 ASN A CA 1
ATOM 537 C C . ASN A 1 67 ? -33.928 -1.366 -9.451 1.00 95.69 67 ASN A C 1
ATOM 539 O O . ASN A 1 67 ? -34.384 -1.966 -8.481 1.00 95.69 67 ASN A O 1
ATOM 543 N N . LYS A 1 68 ? -33.099 -1.947 -10.327 1.00 94.81 68 LYS A N 1
ATOM 544 C CA . LYS A 1 68 ? -32.689 -3.357 -10.236 1.00 94.81 68 LYS A CA 1
ATOM 545 C C . LYS A 1 68 ? -31.824 -3.640 -9.012 1.00 94.81 68 LYS A C 1
ATOM 547 O O . LYS A 1 68 ? -32.021 -4.641 -8.334 1.00 94.81 68 LYS A O 1
ATOM 552 N N . VAL A 1 69 ? -30.930 -2.721 -8.660 1.00 96.00 69 VAL A N 1
ATOM 553 C CA . VAL A 1 69 ? -30.110 -2.841 -7.446 1.00 96.00 69 VAL A CA 1
ATOM 554 C C . VAL A 1 69 ? -30.969 -2.741 -6.180 1.00 96.00 69 VAL A C 1
ATOM 556 O O . VAL A 1 69 ? -30.739 -3.494 -5.239 1.00 96.00 69 VAL A O 1
ATOM 559 N N . LYS A 1 70 ? -31.998 -1.880 -6.153 1.00 96.25 70 LYS A N 1
ATOM 560 C CA . LYS A 1 70 ? -32.975 -1.842 -5.048 1.00 96.25 70 LYS A CA 1
ATOM 561 C C . LYS A 1 70 ? -33.793 -3.131 -4.949 1.00 96.25 70 LYS A C 1
ATOM 563 O O . LYS A 1 70 ? -34.046 -3.608 -3.846 1.00 96.25 70 LYS A O 1
ATOM 568 N N . GLU A 1 71 ? -34.190 -3.706 -6.084 1.00 94.69 71 GLU A N 1
ATOM 569 C CA . GLU A 1 71 ? -34.858 -5.011 -6.128 1.00 94.69 71 GLU A CA 1
ATOM 570 C C . GLU A 1 71 ? -33.971 -6.101 -5.502 1.00 94.69 71 GLU A C 1
ATOM 572 O O . GLU A 1 71 ? -34.426 -6.826 -4.613 1.00 94.69 71 GLU A O 1
ATOM 577 N N . ALA A 1 72 ? -32.695 -6.162 -5.899 1.00 94.06 72 ALA A N 1
ATOM 578 C CA . ALA A 1 72 ? -31.712 -7.089 -5.343 1.00 94.06 72 ALA A CA 1
ATOM 579 C C . ALA A 1 72 ? -31.499 -6.867 -3.837 1.00 94.06 72 ALA A C 1
ATOM 581 O O . ALA A 1 72 ? -31.594 -7.823 -3.070 1.00 94.06 72 ALA A O 1
ATOM 582 N N . TYR A 1 73 ? -31.306 -5.616 -3.397 1.00 95.69 73 TYR A N 1
ATOM 583 C CA . TYR A 1 73 ? -31.183 -5.243 -1.980 1.00 95.69 73 TYR A CA 1
ATOM 584 C C . TYR A 1 73 ? -32.352 -5.796 -1.155 1.00 95.69 73 TYR A C 1
ATOM 586 O O . TYR A 1 73 ? -32.148 -6.506 -0.171 1.00 95.69 73 TYR A O 1
ATOM 594 N N . ASN A 1 74 ? -33.586 -5.524 -1.592 1.00 95.12 74 ASN A N 1
ATOM 595 C CA . ASN A 1 74 ? -34.791 -5.959 -0.890 1.00 95.12 74 ASN A CA 1
ATOM 596 C C . ASN A 1 74 ? -34.914 -7.487 -0.854 1.00 95.12 74 ASN A C 1
ATOM 598 O O . ASN A 1 74 ? -35.335 -8.048 0.155 1.00 95.12 74 ASN A O 1
ATOM 602 N N . CYS A 1 75 ? -34.544 -8.176 -1.937 1.00 92.75 75 CYS A N 1
ATOM 603 C CA . CYS A 1 75 ? -34.543 -9.637 -1.965 1.00 92.75 75 CYS A CA 1
ATOM 604 C C . CYS A 1 75 ? -33.501 -10.223 -1.006 1.00 92.75 75 CYS A C 1
ATOM 606 O O . CYS A 1 75 ? -33.817 -11.159 -0.275 1.00 92.75 75 CYS A O 1
ATOM 608 N N . ILE A 1 76 ? -32.290 -9.658 -0.972 1.00 91.94 76 ILE A N 1
ATOM 609 C CA . ILE A 1 76 ? -31.230 -10.111 -0.068 1.00 91.94 76 ILE A CA 1
ATOM 610 C C . ILE A 1 76 ? -31.637 -9.895 1.382 1.00 91.94 76 ILE A C 1
ATOM 612 O O . ILE A 1 76 ? -31.560 -10.837 2.159 1.00 91.94 76 ILE A O 1
ATOM 616 N N . ARG A 1 77 ? -32.165 -8.721 1.739 1.00 93.00 77 ARG A N 1
ATOM 617 C CA . ARG A 1 77 ? -32.624 -8.432 3.108 1.00 93.00 77 ARG A CA 1
ATOM 618 C C . ARG A 1 77 ? -33.770 -9.330 3.577 1.00 93.00 77 ARG A C 1
ATOM 620 O O . ARG A 1 77 ? -33.849 -9.631 4.761 1.00 93.00 77 ARG A O 1
ATOM 627 N N . LYS A 1 78 ? -34.632 -9.795 2.667 1.00 92.50 78 LYS A N 1
ATOM 628 C CA . LYS A 1 78 ? -35.669 -10.789 2.997 1.00 92.50 78 LYS A CA 1
ATOM 629 C C . LYS A 1 78 ? -35.089 -12.171 3.314 1.00 92.50 78 LYS A C 1
ATOM 631 O O . LYS A 1 78 ? -35.691 -12.899 4.092 1.00 92.50 78 LYS A O 1
ATOM 636 N N . ILE A 1 79 ? -33.966 -12.545 2.697 1.00 88.56 79 ILE A N 1
ATOM 637 C CA . ILE A 1 79 ? -33.330 -13.863 2.878 1.00 88.56 79 ILE A CA 1
ATOM 638 C C . ILE A 1 79 ? -32.308 -13.842 4.024 1.00 88.56 79 ILE A C 1
ATOM 640 O O . ILE A 1 79 ? -32.217 -14.798 4.788 1.00 88.56 79 ILE A O 1
ATOM 644 N N . ASP A 1 80 ? -31.562 -12.749 4.161 1.00 90.31 80 ASP A N 1
ATOM 645 C CA . ASP A 1 80 ? -30.619 -12.484 5.243 1.00 90.31 80 ASP A CA 1
ATOM 646 C C . ASP A 1 80 ? -31.057 -11.217 5.999 1.00 90.31 80 ASP A C 1
ATOM 648 O O . ASP A 1 80 ? -30.601 -10.108 5.686 1.00 90.31 80 ASP A O 1
ATOM 652 N N . PRO A 1 81 ? -31.965 -11.363 6.986 1.00 89.69 81 PRO A N 1
ATOM 653 C CA . PRO A 1 81 ? -32.469 -10.243 7.776 1.00 89.69 81 PRO A CA 1
ATOM 654 C C . PRO A 1 81 ? -31.442 -9.719 8.791 1.00 89.69 81 PRO A C 1
ATOM 656 O O . PRO A 1 81 ? -31.737 -8.771 9.518 1.00 89.69 81 PRO A O 1
ATOM 659 N N . ASN A 1 82 ? -30.240 -10.308 8.872 1.00 90.12 82 ASN A N 1
ATOM 660 C CA . ASN A 1 82 ? -29.206 -9.856 9.794 1.00 90.12 82 ASN A CA 1
ATOM 661 C C . ASN A 1 82 ? -28.686 -8.468 9.391 1.00 90.12 82 ASN A C 1
ATOM 663 O O . ASN A 1 82 ? -27.892 -8.315 8.458 1.00 90.12 82 ASN A O 1
ATOM 667 N N . VAL A 1 83 ? -29.094 -7.456 10.151 1.00 86.19 83 VAL A N 1
ATOM 668 C CA . VAL A 1 83 ? -28.699 -6.055 9.954 1.00 86.19 83 VAL A CA 1
ATOM 669 C C . VAL A 1 83 ? -27.197 -5.819 10.129 1.00 86.19 83 VAL A C 1
ATOM 671 O O . VAL A 1 83 ? -26.662 -4.867 9.567 1.00 86.19 83 VAL A O 1
ATOM 674 N N . HIS A 1 84 ? -26.489 -6.702 10.839 1.00 88.12 84 HIS A N 1
ATOM 675 C CA . HIS A 1 84 ? -25.038 -6.619 11.017 1.00 88.12 84 HIS A CA 1
ATOM 676 C C . HIS A 1 84 ? -24.242 -7.140 9.812 1.00 88.12 84 HIS A C 1
ATOM 678 O O . HIS A 1 84 ? -23.019 -7.027 9.809 1.00 88.12 84 HIS A O 1
ATOM 684 N N . ARG A 1 85 ? -24.907 -7.685 8.782 1.00 90.81 85 ARG A N 1
ATOM 685 C CA . ARG A 1 85 ? -24.291 -8.018 7.489 1.00 90.81 85 ARG A CA 1
ATOM 686 C C . ARG A 1 85 ? -24.599 -6.917 6.474 1.00 90.81 85 ARG A C 1
ATOM 688 O O . ARG A 1 85 ? -25.663 -6.939 5.844 1.00 90.81 85 ARG A O 1
ATOM 695 N N . PRO A 1 86 ? -23.720 -5.919 6.321 1.00 93.56 86 PRO A N 1
ATOM 696 C CA . PRO A 1 86 ? -23.962 -4.776 5.449 1.00 93.56 86 PRO A CA 1
ATOM 697 C C . PRO A 1 86 ? -24.106 -5.155 3.968 1.00 93.56 86 PRO A C 1
ATOM 699 O O . PRO A 1 86 ? -23.548 -6.146 3.489 1.00 93.56 86 PRO A O 1
ATOM 702 N N . MET A 1 87 ? -24.842 -4.326 3.231 1.00 94.88 87 MET A N 1
ATOM 703 C CA . MET A 1 87 ? -24.807 -4.290 1.772 1.00 94.88 87 MET A CA 1
ATOM 704 C C . MET A 1 87 ? -23.671 -3.381 1.321 1.00 94.88 87 MET A C 1
ATOM 706 O O . MET A 1 87 ? -23.514 -2.263 1.815 1.00 94.88 87 MET A O 1
ATOM 710 N N . MET A 1 88 ? -22.911 -3.872 0.354 1.00 94.94 88 MET A N 1
ATOM 711 C CA . MET A 1 88 ? -21.794 -3.206 -0.291 1.00 94.94 88 MET A CA 1
ATOM 712 C C . MET A 1 88 ? -22.083 -3.056 -1.783 1.00 94.94 88 MET A C 1
ATOM 714 O O . MET A 1 88 ? -22.671 -3.935 -2.405 1.00 94.94 88 MET A O 1
ATOM 718 N N . LEU A 1 89 ? -21.628 -1.960 -2.374 1.00 95.44 89 LEU A N 1
ATOM 719 C CA . LEU A 1 89 ? -21.529 -1.792 -3.822 1.00 95.44 89 LEU A CA 1
ATOM 720 C C . LEU A 1 89 ? -20.425 -0.793 -4.143 1.00 95.44 89 LEU A C 1
ATOM 722 O O . LEU A 1 89 ? -19.954 -0.085 -3.248 1.00 95.44 89 LEU A O 1
ATOM 726 N N . ASP A 1 90 ? -20.100 -0.655 -5.418 1.00 93.94 90 ASP A N 1
ATOM 727 C CA . ASP A 1 90 ? -19.457 0.542 -5.943 1.00 93.94 90 ASP A CA 1
ATOM 728 C C . ASP A 1 90 ? -20.253 1.148 -7.103 1.00 93.94 90 ASP A C 1
ATOM 730 O O . ASP A 1 90 ? -21.134 0.532 -7.709 1.00 93.94 90 ASP A O 1
ATOM 734 N N . SER A 1 91 ? -20.032 2.441 -7.332 1.00 94.88 91 SER A N 1
ATOM 735 C CA . SER A 1 91 ? -20.733 3.170 -8.380 1.00 94.88 91 SER A CA 1
ATOM 736 C C . SER A 1 91 ? -19.935 4.361 -8.878 1.00 94.88 91 SER A C 1
ATOM 738 O O . SER A 1 91 ? -19.093 4.931 -8.174 1.00 94.88 91 SER A O 1
ATOM 740 N N . SER A 1 92 ? -20.281 4.801 -10.084 1.00 93.38 92 SER A N 1
ATOM 741 C CA . SER A 1 92 ? -19.788 6.054 -10.648 1.00 93.38 92 SER A CA 1
ATOM 742 C C . SER A 1 92 ? -19.990 7.238 -9.680 1.00 93.38 92 SER A C 1
ATOM 744 O O . SER A 1 92 ? -21.041 7.348 -9.039 1.00 93.38 92 SER A O 1
ATOM 746 N N . PRO A 1 93 ? -19.064 8.219 -9.629 1.00 92.12 93 PRO A N 1
ATOM 747 C CA . PRO A 1 93 ? -19.184 9.369 -8.727 1.00 92.12 93 PRO A CA 1
ATOM 748 C C . PRO A 1 93 ? -20.502 10.153 -8.846 1.00 92.12 93 PRO A C 1
ATOM 750 O O . PRO A 1 93 ? -20.964 10.725 -7.862 1.00 92.12 93 PRO A O 1
ATOM 753 N N . LYS A 1 94 ? -21.125 10.161 -10.034 1.00 93.12 94 LYS A N 1
ATOM 754 C CA . LYS A 1 94 ? -22.420 10.818 -10.290 1.00 93.12 94 LYS A CA 1
ATOM 755 C C . LYS A 1 94 ? -23.598 10.124 -9.594 1.00 93.12 94 LYS A C 1
ATOM 757 O O . LYS A 1 94 ? -24.592 10.774 -9.293 1.00 93.12 94 LYS A O 1
ATOM 762 N N . SER A 1 95 ? -23.489 8.821 -9.342 1.00 94.62 95 SER A N 1
ATOM 763 C CA . SER A 1 95 ? -24.555 7.998 -8.751 1.00 94.62 95 SER A CA 1
ATOM 764 C C . SER A 1 95 ? -24.362 7.774 -7.246 1.00 94.62 95 SER A C 1
ATOM 766 O O . SER A 1 95 ? -25.304 7.381 -6.559 1.00 94.62 95 SER A O 1
ATOM 768 N N . ALA A 1 96 ? -23.169 8.088 -6.731 1.00 94.56 96 ALA A N 1
ATOM 769 C CA . ALA A 1 96 ? -22.715 7.771 -5.382 1.00 94.56 96 ALA A CA 1
ATOM 770 C C . ALA A 1 96 ? -23.718 8.145 -4.279 1.00 94.56 96 ALA A C 1
ATOM 772 O O . ALA A 1 96 ? -24.108 7.285 -3.496 1.00 94.56 96 ALA A O 1
ATOM 773 N N . LYS A 1 97 ? -24.218 9.391 -4.268 1.00 95.19 97 LYS A N 1
ATOM 774 C CA . LYS A 1 97 ? -25.202 9.858 -3.271 1.00 95.19 97 LYS A CA 1
ATOM 775 C C . LYS A 1 97 ? -26.488 9.029 -3.266 1.00 95.19 97 LYS A C 1
ATOM 777 O O . LYS A 1 97 ? -27.002 8.690 -2.209 1.00 95.19 97 LYS A O 1
ATOM 782 N N . LYS A 1 98 ? -27.022 8.688 -4.445 1.00 96.00 98 LYS A N 1
ATOM 783 C CA . LYS A 1 98 ? -28.287 7.940 -4.550 1.00 96.00 98 LYS A CA 1
ATOM 784 C C . LYS A 1 98 ? -28.153 6.522 -4.006 1.00 96.00 98 LYS A C 1
ATOM 786 O O . LYS A 1 98 ? -29.099 6.031 -3.397 1.00 96.00 98 LYS A O 1
ATOM 791 N N . TYR A 1 99 ? -27.000 5.893 -4.215 1.00 96.38 99 TYR A N 1
ATOM 792 C CA . TYR A 1 99 ? -26.715 4.569 -3.676 1.00 96.38 99 TYR A CA 1
ATOM 793 C C . TYR A 1 99 ? -26.400 4.601 -2.180 1.00 96.38 99 TYR A C 1
ATOM 795 O O . TYR A 1 99 ? -26.980 3.826 -1.425 1.00 96.38 99 TYR A O 1
ATOM 803 N N . ALA A 1 100 ? -25.562 5.541 -1.734 1.00 95.12 100 ALA A N 1
ATOM 804 C CA . ALA A 1 100 ? -25.172 5.690 -0.331 1.00 95.12 100 ALA A CA 1
ATOM 805 C C . ALA A 1 100 ? -26.367 5.861 0.626 1.00 95.12 100 ALA A C 1
ATOM 807 O O . ALA A 1 100 ? -26.287 5.469 1.789 1.00 95.12 100 ALA A O 1
ATOM 808 N N . ASN A 1 101 ? -27.496 6.378 0.131 1.00 95.12 101 ASN A N 1
ATOM 809 C CA . ASN A 1 101 ? -28.724 6.530 0.911 1.00 95.12 101 ASN A CA 1
ATOM 810 C C . ASN A 1 101 ? -29.338 5.210 1.404 1.00 95.12 101 ASN A C 1
ATOM 812 O O . ASN A 1 101 ? -30.135 5.255 2.334 1.00 95.12 101 ASN A O 1
ATOM 816 N N . PHE A 1 102 ? -29.031 4.062 0.791 1.00 95.00 102 PHE A N 1
ATOM 817 C CA . PHE A 1 102 ? -29.646 2.785 1.180 1.00 95.00 102 PHE A CA 1
ATOM 818 C C . PHE A 1 102 ? -28.659 1.633 1.383 1.00 95.00 102 PHE A C 1
ATOM 820 O O . PHE A 1 102 ? -29.094 0.540 1.715 1.00 95.00 102 PHE A O 1
ATOM 827 N N . VAL A 1 103 ? -27.353 1.852 1.205 1.00 95.19 103 VAL A N 1
ATOM 828 C CA . VAL A 1 103 ? -26.325 0.850 1.531 1.00 95.19 103 VAL A CA 1
ATOM 829 C C . VAL A 1 103 ? -25.484 1.288 2.721 1.00 95.19 103 VAL A C 1
ATOM 831 O O . VAL A 1 103 ? -25.247 2.481 2.941 1.00 95.19 103 VAL A O 1
ATOM 834 N N . GLU A 1 104 ? -25.018 0.317 3.497 1.00 94.38 104 GLU A N 1
ATOM 835 C CA . GLU A 1 104 ? -24.203 0.558 4.689 1.00 94.38 104 GLU A CA 1
ATOM 836 C C . GLU A 1 104 ? -22.713 0.686 4.341 1.00 94.38 104 GLU A C 1
ATOM 838 O O . GLU A 1 104 ? -21.992 1.467 4.966 1.00 94.38 104 GLU A O 1
ATOM 843 N N . MET A 1 105 ? -22.264 -0.035 3.309 1.00 94.88 105 MET A N 1
ATOM 844 C CA . MET A 1 105 ? -20.901 0.009 2.793 1.00 94.88 105 MET A CA 1
ATOM 845 C C . MET A 1 105 ? -20.877 0.533 1.365 1.00 94.88 105 MET A C 1
ATOM 847 O O . MET A 1 105 ? -21.651 0.116 0.503 1.00 94.88 105 MET A O 1
ATOM 851 N N . TYR A 1 106 ? -19.933 1.423 1.099 1.00 95.56 106 TYR A N 1
ATOM 852 C CA . TYR A 1 106 ? -19.726 1.995 -0.216 1.00 95.56 106 TYR A CA 1
ATOM 853 C C . TYR A 1 106 ? -18.279 1.791 -0.639 1.00 95.56 106 TYR A C 1
ATOM 855 O O . TYR A 1 106 ? -17.353 1.986 0.149 1.00 95.56 106 TYR A O 1
ATOM 863 N N . SER A 1 107 ? -18.067 1.436 -1.897 1.00 94.31 107 SER A N 1
ATOM 864 C CA . SER A 1 107 ? -16.743 1.392 -2.486 1.00 94.31 107 SER A CA 1
ATOM 865 C C . SER A 1 107 ? -16.632 2.331 -3.677 1.00 94.31 107 SER A C 1
ATOM 867 O O . SER A 1 107 ? -17.592 2.627 -4.385 1.00 94.31 107 SER A O 1
ATOM 869 N N . ASN A 1 108 ? -15.440 2.884 -3.848 1.00 92.56 108 ASN A N 1
ATOM 870 C CA . ASN A 1 108 ? -15.055 3.614 -5.040 1.00 92.56 108 ASN A CA 1
ATOM 871 C C . ASN A 1 108 ? -13.585 3.343 -5.296 1.00 92.56 108 ASN A C 1
ATOM 873 O O . ASN A 1 108 ? -12.818 3.177 -4.349 1.00 92.56 108 ASN A O 1
ATOM 877 N N . TYR A 1 109 ? -13.178 3.354 -6.553 1.00 94.12 109 TYR A N 1
ATOM 878 C CA . TYR A 1 109 ? -11.802 3.102 -6.917 1.00 94.12 109 TYR A CA 1
ATOM 879 C C . TYR A 1 109 ? -11.408 3.866 -8.171 1.00 94.12 109 TYR A C 1
ATOM 881 O O . TYR A 1 109 ? -12.214 4.336 -8.970 1.00 94.12 109 TYR A O 1
ATOM 889 N N . THR A 1 110 ? -10.103 3.999 -8.335 1.00 95.00 110 THR A N 1
ATOM 890 C CA . THR A 1 110 ? -9.486 4.459 -9.569 1.00 95.00 110 THR A CA 1
ATOM 891 C C . THR A 1 110 ? -8.144 3.765 -9.698 1.00 95.00 110 THR A C 1
ATOM 893 O O . THR A 1 110 ? -7.578 3.285 -8.720 1.00 95.00 110 THR A O 1
ATOM 896 N N . TYR A 1 111 ? -7.619 3.731 -10.912 1.00 95.75 111 TYR A N 1
ATOM 897 C CA . TYR A 1 111 ? -6.300 3.190 -11.210 1.00 95.75 111 TYR A CA 1
ATOM 898 C C . TYR A 1 111 ? -5.344 4.363 -11.437 1.00 95.75 111 TYR A C 1
ATOM 900 O O . TYR A 1 111 ? -5.355 4.917 -12.538 1.00 95.75 111 TYR A O 1
ATOM 908 N N . PRO A 1 112 ? -4.633 4.865 -10.410 1.00 96.69 112 PRO A N 1
ATOM 909 C CA . PRO A 1 112 ? -3.856 6.101 -10.522 1.00 96.69 112 PRO A CA 1
ATOM 910 C C . PRO A 1 112 ? -2.502 5.908 -11.219 1.00 96.69 112 PRO A C 1
ATOM 912 O O . PRO A 1 112 ? -1.897 6.896 -11.624 1.00 96.69 112 PRO A O 1
ATOM 915 N N . LEU A 1 113 ? -2.025 4.671 -11.375 1.00 97.06 113 LEU A N 1
ATOM 916 C CA . LEU A 1 113 ? -0.729 4.396 -11.993 1.00 97.06 113 LEU A CA 1
ATOM 917 C C . LEU A 1 113 ? -0.779 4.578 -13.512 1.00 97.06 113 LEU A C 1
ATOM 919 O O . LEU A 1 113 ? -1.821 4.365 -14.138 1.00 97.06 113 LEU A O 1
ATOM 923 N N . LEU A 1 114 ? 0.371 4.909 -14.106 1.00 94.38 114 LEU A N 1
ATOM 924 C CA . LEU A 1 114 ? 0.539 5.138 -15.548 1.00 94.38 114 LEU A CA 1
ATOM 925 C C . LEU A 1 114 ? -0.335 6.291 -16.091 1.00 94.38 114 LEU A C 1
ATOM 927 O O . LEU A 1 114 ? -0.678 6.330 -17.278 1.00 94.38 114 LEU A O 1
ATOM 931 N N . LYS A 1 115 ? -0.714 7.235 -15.222 1.00 92.88 115 LYS A N 1
ATOM 932 C CA . LYS A 1 115 ? -1.459 8.453 -15.563 1.00 92.88 115 LYS A CA 1
ATOM 933 C C . LYS A 1 115 ? -0.573 9.685 -15.407 1.00 92.88 115 LYS A C 1
ATOM 935 O O . LYS A 1 115 ? 0.354 9.696 -14.614 1.00 92.88 115 LYS A O 1
ATOM 940 N N . SER A 1 116 ? -0.915 10.760 -16.112 1.00 91.56 116 SER A N 1
ATOM 941 C CA . SER A 1 116 ? -0.203 12.042 -16.008 1.00 91.56 116 SER A CA 1
ATOM 942 C C . SER A 1 116 ? -0.346 12.721 -14.646 1.00 91.56 116 SER A C 1
ATOM 944 O O . SER A 1 116 ? 0.479 13.554 -14.285 1.00 91.56 116 SER A O 1
ATOM 946 N N . ARG A 1 117 ? -1.394 12.387 -13.883 1.00 93.50 117 ARG A N 1
ATOM 947 C CA . ARG A 1 117 ? -1.606 12.950 -12.548 1.00 93.50 117 ARG A CA 1
ATOM 948 C C . ARG A 1 117 ? -0.651 12.298 -11.540 1.00 93.50 117 ARG A C 1
ATOM 950 O O . ARG A 1 117 ? -0.565 11.071 -11.542 1.00 93.50 117 ARG A O 1
ATOM 957 N N . PRO A 1 118 ? -0.012 13.082 -10.653 1.00 93.31 118 PRO A N 1
ATOM 958 C CA . PRO A 1 118 ? 0.826 12.544 -9.588 1.00 93.31 118 PRO A CA 1
ATOM 959 C C . PRO A 1 118 ? 0.067 11.569 -8.691 1.00 93.31 118 PRO A C 1
ATOM 961 O O . PRO A 1 118 ? -1.142 11.721 -8.476 1.00 93.31 118 PRO A O 1
ATOM 964 N N . LEU A 1 119 ? 0.794 10.613 -8.113 1.00 94.50 119 LEU A N 1
ATOM 965 C CA . LEU A 1 119 ? 0.211 9.602 -7.231 1.00 94.50 119 LEU A CA 1
ATOM 966 C C . LEU A 1 119 ? -0.498 10.207 -6.006 1.00 94.50 119 LEU A C 1
ATOM 968 O O . LEU A 1 119 ? -1.537 9.691 -5.605 1.00 94.50 119 LEU A O 1
ATOM 972 N N . SER A 1 120 ? -0.020 11.345 -5.488 1.00 90.19 120 SER A N 1
ATOM 973 C CA . SER A 1 120 ? -0.626 12.061 -4.351 1.00 90.19 120 SER A CA 1
ATOM 974 C C . SER A 1 120 ? -2.094 12.449 -4.575 1.00 90.19 120 SER A C 1
ATOM 976 O O . SER A 1 120 ? -2.890 12.521 -3.636 1.00 90.19 120 SER A O 1
ATOM 978 N N . LYS A 1 121 ? -2.517 12.608 -5.837 1.00 95.00 121 LYS A N 1
ATOM 979 C CA . LYS A 1 121 ? -3.921 12.871 -6.193 1.00 95.00 121 LYS A CA 1
ATOM 980 C C . LYS A 1 121 ? -4.849 11.685 -5.937 1.00 95.00 121 LYS A C 1
ATOM 982 O O . LYS A 1 121 ? -6.069 11.862 -5.934 1.00 95.00 121 LYS A O 1
ATOM 987 N N . TYR A 1 122 ? -4.312 10.489 -5.709 1.00 97.06 122 TYR A N 1
ATOM 988 C CA . TYR A 1 122 ? -5.105 9.316 -5.357 1.00 97.06 122 TYR A CA 1
ATOM 989 C C . TYR A 1 122 ? -5.784 9.471 -3.990 1.00 97.06 122 TYR A C 1
ATOM 991 O O . TYR A 1 122 ? -6.984 9.227 -3.869 1.00 97.06 122 TYR A O 1
ATOM 999 N N . ARG A 1 123 ? -5.068 9.968 -2.980 1.00 95.31 123 ARG A N 1
ATOM 1000 C CA . ARG A 1 123 ? -5.638 10.229 -1.651 1.00 95.31 123 ARG A CA 1
ATOM 1001 C C . ARG A 1 123 ? -6.724 11.296 -1.684 1.00 95.31 123 ARG A C 1
ATOM 1003 O O . ARG A 1 123 ? -7.807 11.078 -1.147 1.00 95.31 123 ARG A O 1
ATOM 1010 N N . GLU A 1 124 ? -6.490 12.403 -2.392 1.00 94.50 124 GLU A N 1
ATOM 1011 C CA . GLU A 1 124 ? -7.512 13.438 -2.614 1.00 94.50 124 GLU A CA 1
ATOM 1012 C C . GLU A 1 124 ? -8.764 12.860 -3.291 1.00 94.50 124 GLU A C 1
ATOM 1014 O O . GLU A 1 124 ? -9.894 13.189 -2.925 1.00 94.50 124 GLU A O 1
ATOM 1019 N N . TYR A 1 125 ? -8.590 11.976 -4.277 1.00 96.38 125 TYR A N 1
ATOM 1020 C CA . TYR A 1 125 ? -9.704 11.303 -4.940 1.00 96.38 125 TYR A CA 1
ATOM 1021 C C . TYR A 1 125 ? -10.557 10.493 -3.950 1.00 96.38 125 TYR A C 1
ATOM 1023 O O . TYR A 1 125 ? -11.787 10.585 -3.992 1.00 96.38 125 TYR A O 1
ATOM 1031 N N . LEU A 1 126 ? -9.920 9.748 -3.043 1.00 96.75 126 LEU A N 1
ATOM 1032 C CA . LEU A 1 126 ? -10.605 8.936 -2.035 1.00 96.75 126 LEU A CA 1
ATOM 1033 C C . LEU A 1 126 ? -11.308 9.794 -0.977 1.00 96.75 126 LEU A C 1
ATOM 1035 O O . LEU A 1 126 ? -12.469 9.529 -0.667 1.00 96.75 126 LEU A O 1
ATOM 1039 N N . ILE A 1 127 ? -10.665 10.862 -0.492 1.00 95.25 127 ILE A N 1
ATOM 1040 C CA . ILE A 1 127 ? -11.275 11.832 0.436 1.00 95.25 127 ILE A CA 1
ATOM 1041 C C . ILE A 1 127 ? -12.541 12.436 -0.183 1.00 95.25 127 ILE A C 1
ATOM 1043 O O . ILE A 1 127 ? -13.611 12.404 0.424 1.00 95.25 127 ILE A O 1
ATOM 1047 N N . ASN A 1 128 ? -12.451 12.900 -1.431 1.00 95.31 128 ASN A N 1
ATOM 1048 C CA . ASN A 1 128 ? -13.601 13.424 -2.167 1.00 95.31 128 ASN A CA 1
ATOM 1049 C C . ASN A 1 128 ? -14.690 12.356 -2.368 1.00 95.31 128 ASN A C 1
ATOM 1051 O O . ASN A 1 128 ? -15.880 12.663 -2.377 1.00 95.31 128 ASN A O 1
ATOM 1055 N N . GLY A 1 129 ? -14.301 11.094 -2.566 1.00 95.69 129 GLY A N 1
ATOM 1056 C CA . GLY A 1 129 ? -15.218 9.958 -2.626 1.00 95.69 129 GLY A CA 1
ATOM 1057 C C . GLY A 1 129 ? -16.022 9.803 -1.337 1.00 95.69 129 GLY A C 1
ATOM 1058 O O . GLY A 1 129 ? -17.250 9.760 -1.402 1.00 95.69 129 GLY A O 1
ATOM 1059 N N . ARG A 1 130 ? -15.342 9.800 -0.187 1.00 95.56 130 ARG A N 1
ATOM 1060 C CA . ARG A 1 130 ? -15.956 9.712 1.148 1.00 95.56 130 ARG A CA 1
ATOM 1061 C C . ARG A 1 130 ? -16.898 10.877 1.426 1.00 95.56 130 ARG A C 1
ATOM 1063 O O . ARG A 1 130 ? -18.057 10.659 1.757 1.00 95.56 130 ARG A O 1
ATOM 1070 N N . GLN A 1 131 ? -16.452 12.106 1.178 1.00 94.88 131 GLN A N 1
ATOM 1071 C CA . GLN A 1 131 ? -17.277 13.304 1.367 1.00 94.88 131 GLN A CA 1
ATOM 1072 C C . GLN A 1 131 ? -18.577 13.266 0.551 1.00 94.88 131 GLN A C 1
ATOM 1074 O O . GLN A 1 131 ? -19.606 13.763 1.001 1.00 94.88 131 GLN A O 1
ATOM 1079 N N . ARG A 1 132 ? -18.564 12.665 -0.648 1.00 94.94 132 ARG A N 1
ATOM 1080 C CA . ARG A 1 132 ? -19.777 12.537 -1.471 1.00 94.94 132 ARG A CA 1
ATOM 1081 C C . ARG A 1 132 ? -20.799 11.568 -0.891 1.00 94.94 132 ARG A C 1
ATOM 1083 O O . ARG A 1 132 ? -21.981 11.784 -1.141 1.00 94.94 132 ARG A O 1
ATOM 1090 N N . VAL A 1 133 ? -20.365 10.510 -0.209 1.00 95.06 133 VAL A N 1
ATOM 1091 C CA . VAL A 1 133 ? -21.256 9.444 0.285 1.00 95.06 133 VAL A CA 1
ATOM 1092 C C . VAL A 1 133 ? -21.602 9.560 1.765 1.00 95.06 133 VAL A C 1
ATOM 1094 O O . VAL A 1 133 ? -22.538 8.899 2.195 1.00 95.06 133 VAL A O 1
ATOM 1097 N N . GLY A 1 134 ? -20.886 10.403 2.508 1.00 93.25 134 GLY A N 1
ATOM 1098 C CA . GLY A 1 134 ? -20.979 10.508 3.963 1.00 93.25 134 GLY A CA 1
ATOM 1099 C C . GLY A 1 134 ? -19.678 10.037 4.607 1.00 93.25 134 GLY A C 1
ATOM 1100 O O . GLY A 1 134 ? -19.145 8.978 4.268 1.00 93.25 134 GLY A O 1
ATOM 1101 N N . MET A 1 135 ? -19.134 10.844 5.517 1.00 90.62 135 MET A N 1
ATOM 1102 C CA . MET A 1 135 ? -17.856 10.565 6.185 1.00 90.62 135 MET A CA 1
ATOM 1103 C C . MET A 1 135 ? -17.949 9.388 7.164 1.00 90.62 135 MET A C 1
ATOM 1105 O O . MET A 1 135 ? -16.945 8.709 7.399 1.00 90.62 135 MET A O 1
ATOM 1109 N N . GLU A 1 136 ? -19.155 9.149 7.669 1.00 89.44 136 GLU A N 1
ATOM 1110 C CA . GLU A 1 136 ? -19.568 8.085 8.578 1.00 89.44 136 GLU A CA 1
ATOM 1111 C C . GLU A 1 136 ? -19.770 6.729 7.887 1.00 89.44 136 GLU A C 1
ATOM 1113 O O . GLU A 1 136 ? -19.791 5.693 8.549 1.00 89.44 136 GLU A O 1
ATOM 1118 N N . LYS A 1 137 ? -19.907 6.703 6.553 1.00 91.31 137 LYS A N 1
ATOM 1119 C CA . LYS A 1 137 ? -20.091 5.453 5.807 1.00 91.31 137 LYS A CA 1
ATOM 1120 C C . LYS A 1 137 ? -18.819 4.613 5.810 1.00 91.31 137 LYS A C 1
ATOM 1122 O O . LYS A 1 137 ? -17.706 5.122 5.647 1.00 91.31 137 LYS A O 1
ATOM 1127 N N . PHE A 1 138 ? -18.990 3.292 5.870 1.00 92.44 138 PHE A N 1
ATOM 1128 C CA . PHE A 1 138 ? -17.896 2.363 5.616 1.00 92.44 138 PHE A CA 1
ATOM 1129 C C . PHE A 1 138 ? -17.446 2.492 4.165 1.00 92.44 138 PHE A C 1
ATOM 1131 O O . PHE A 1 138 ? -18.151 2.080 3.245 1.00 92.44 138 PHE A O 1
ATOM 1138 N N . PHE A 1 139 ? -16.262 3.067 3.970 1.00 94.94 139 PHE A N 1
ATOM 1139 C CA . PHE A 1 139 ? -15.729 3.352 2.647 1.00 94.94 139 PHE A CA 1
ATOM 1140 C C . PHE A 1 139 ? -14.557 2.439 2.305 1.00 94.94 139 PHE A C 1
ATOM 1142 O O . PHE A 1 139 ? -13.582 2.366 3.059 1.00 94.94 139 PHE A O 1
ATOM 1149 N N . TRP A 1 140 ? -14.666 1.721 1.192 1.00 95.56 140 TRP A N 1
ATOM 1150 C CA . TRP A 1 140 ? -13.700 0.720 0.736 1.00 95.56 140 TRP A CA 1
ATOM 1151 C C . TRP A 1 140 ? -13.139 1.094 -0.639 1.00 95.56 140 TRP A C 1
ATOM 1153 O O . TRP A 1 140 ? -13.798 1.778 -1.420 1.00 95.56 140 TRP A O 1
ATOM 1163 N N . THR A 1 141 ? -11.939 0.629 -0.978 1.00 95.75 141 THR A N 1
ATOM 1164 C CA . THR A 1 141 ? -11.344 0.869 -2.305 1.00 95.75 141 THR A CA 1
ATOM 1165 C C . THR A 1 141 ? -10.673 -0.375 -2.865 1.00 95.75 141 THR A C 1
ATOM 1167 O O . THR A 1 141 ? -10.212 -1.239 -2.117 1.00 95.75 141 THR A O 1
ATOM 1170 N N . TRP A 1 142 ? -10.563 -0.418 -4.190 1.00 94.19 142 TRP A N 1
ATOM 1171 C CA . TRP A 1 142 ? -9.718 -1.363 -4.904 1.00 94.19 142 TRP A CA 1
ATOM 1172 C C . TRP A 1 142 ? -8.356 -0.737 -5.195 1.00 94.19 142 TRP A C 1
ATOM 1174 O O . TRP A 1 142 ? -8.258 0.326 -5.809 1.00 94.19 142 TRP A O 1
ATOM 1184 N N . ILE A 1 143 ? -7.290 -1.420 -4.789 1.00 95.81 143 ILE A N 1
ATOM 1185 C CA . ILE A 1 143 ? -5.914 -1.029 -5.082 1.00 95.81 143 ILE A CA 1
ATOM 1186 C C . ILE A 1 143 ? -5.500 -1.586 -6.441 1.00 95.81 143 ILE A C 1
ATOM 1188 O O . ILE A 1 143 ? -5.701 -2.765 -6.753 1.00 95.81 143 ILE A O 1
ATOM 1192 N N . GLN A 1 144 ? -4.869 -0.739 -7.255 1.00 96.19 144 GLN A N 1
ATOM 1193 C CA . GLN A 1 144 ? -4.310 -1.151 -8.534 1.00 96.19 144 GLN A CA 1
ATOM 1194 C C . GLN A 1 144 ? -3.118 -2.099 -8.335 1.00 96.19 144 GLN A C 1
ATOM 1196 O O . GLN A 1 144 ? -1.986 -1.660 -8.160 1.00 96.19 144 GLN A O 1
ATOM 1201 N N . ALA A 1 145 ? -3.364 -3.405 -8.424 1.00 95.06 145 ALA A N 1
ATOM 1202 C CA . ALA A 1 145 ? -2.327 -4.437 -8.321 1.00 95.06 145 ALA A CA 1
ATOM 1203 C C . ALA A 1 145 ? -1.846 -4.989 -9.675 1.00 95.06 145 ALA A C 1
ATOM 1205 O O . ALA A 1 145 ? -1.079 -5.948 -9.720 1.00 95.06 145 ALA A O 1
ATOM 1206 N N . HIS A 1 146 ? -2.323 -4.426 -10.787 1.00 94.38 146 HIS A N 1
ATOM 1207 C CA . HIS A 1 146 ? -2.052 -4.931 -12.131 1.00 94.38 146 HIS A CA 1
ATOM 1208 C C . HIS A 1 146 ? -2.142 -3.829 -13.196 1.00 94.38 146 HIS A C 1
ATOM 1210 O O . HIS A 1 146 ? -2.727 -2.757 -12.989 1.00 94.38 146 HIS A O 1
ATOM 1216 N N . THR A 1 147 ? -1.580 -4.122 -14.368 1.00 93.75 147 THR A N 1
ATOM 1217 C CA . THR A 1 147 ? -1.724 -3.303 -15.576 1.00 93.75 147 THR A CA 1
ATOM 1218 C C . THR A 1 147 ? -3.129 -3.456 -16.158 1.00 93.75 147 THR A C 1
ATOM 1220 O O . THR A 1 147 ? -3.590 -4.565 -16.432 1.00 93.75 147 THR A O 1
ATOM 1223 N N . GLN A 1 148 ? -3.819 -2.330 -16.342 1.00 93.50 148 GLN A N 1
ATOM 1224 C CA . GLN A 1 148 ? -5.192 -2.299 -16.853 1.00 93.50 148 GLN A CA 1
ATOM 1225 C C . GLN A 1 148 ? -5.268 -2.720 -18.327 1.00 93.50 148 GLN A C 1
ATOM 1227 O O . GLN A 1 148 ? -4.319 -2.507 -19.081 1.00 93.50 148 GLN A O 1
ATOM 1232 N N . ILE A 1 149 ? -6.411 -3.272 -18.758 1.00 93.31 149 ILE A N 1
ATOM 1233 C CA . ILE A 1 149 ? -6.578 -3.854 -20.108 1.00 93.31 149 ILE A CA 1
ATOM 1234 C C . ILE A 1 149 ? -6.236 -2.847 -21.215 1.00 93.31 149 ILE A C 1
ATOM 1236 O O . ILE A 1 149 ? -5.597 -3.207 -22.201 1.00 93.31 149 ILE A O 1
ATOM 1240 N N . TRP A 1 150 ? -6.596 -1.570 -21.059 1.00 92.50 150 TRP A N 1
ATOM 1241 C CA . TRP A 1 150 ? -6.266 -0.541 -22.054 1.00 92.50 150 TRP A CA 1
ATOM 1242 C C . TRP A 1 150 ? -4.757 -0.294 -22.181 1.00 92.50 150 TRP A C 1
ATOM 1244 O O . TRP A 1 150 ? -4.273 -0.023 -23.279 1.00 92.50 150 TRP A O 1
ATOM 1254 N N . TYR A 1 151 ? -3.996 -0.447 -21.096 1.00 92.00 151 TYR A N 1
ATOM 1255 C CA . TYR A 1 151 ? -2.537 -0.412 -21.142 1.00 92.00 151 TYR A CA 1
ATOM 1256 C C . TYR A 1 151 ? -1.964 -1.700 -21.734 1.00 92.00 151 TYR A C 1
ATOM 1258 O O . TYR A 1 151 ? -1.007 -1.626 -22.498 1.00 92.00 151 TYR A O 1
ATOM 1266 N N . SER A 1 152 ? -2.578 -2.862 -21.488 1.00 90.38 152 SER A N 1
ATOM 1267 C CA . SER A 1 152 ? -2.204 -4.100 -22.186 1.00 90.38 152 SER A CA 1
ATOM 1268 C C . SER A 1 152 ? -2.394 -3.981 -23.702 1.00 90.38 152 SER A C 1
ATOM 1270 O O . SER A 1 152 ? -1.514 -4.374 -24.472 1.00 90.38 152 SER A O 1
ATOM 1272 N N . LYS A 1 153 ? -3.490 -3.353 -24.143 1.00 91.94 153 LYS A N 1
ATOM 1273 C CA . LYS A 1 153 ? -3.732 -3.056 -25.559 1.00 91.94 153 LYS A CA 1
ATOM 1274 C C . LYS A 1 153 ? -2.681 -2.096 -26.101 1.00 91.94 153 LYS A C 1
ATOM 1276 O O . LYS A 1 153 ? -2.083 -2.380 -27.133 1.00 91.94 153 LYS A O 1
ATOM 1281 N N . ARG A 1 154 ? -2.416 -1.000 -25.387 1.00 89.19 154 ARG A N 1
ATOM 1282 C CA . ARG A 1 154 ? -1.456 0.027 -25.814 1.00 89.19 154 ARG A CA 1
ATOM 1283 C C . ARG A 1 154 ? -0.016 -0.491 -25.890 1.00 89.19 154 ARG A C 1
ATOM 1285 O O . ARG A 1 154 ? 0.668 -0.218 -26.868 1.00 89.19 154 ARG A O 1
ATOM 1292 N N . PHE A 1 155 ? 0.448 -1.220 -24.878 1.00 87.12 155 PHE A N 1
ATOM 1293 C CA . PHE A 1 155 ? 1.861 -1.604 -24.748 1.00 87.12 155 PHE A CA 1
ATOM 1294 C C . PHE A 1 155 ? 2.185 -3.000 -25.252 1.00 87.12 155 PHE A C 1
ATOM 1296 O O . PHE A 1 155 ? 3.361 -3.302 -25.419 1.00 87.12 155 PHE A O 1
ATOM 1303 N N . PHE A 1 156 ? 1.192 -3.859 -25.482 1.00 86.06 156 PHE A N 1
ATOM 1304 C CA . PHE A 1 156 ? 1.421 -5.243 -25.913 1.00 86.06 156 PHE A CA 1
ATOM 1305 C C . PHE A 1 156 ? 0.485 -5.687 -27.045 1.00 86.06 156 PHE A C 1
ATOM 1307 O O . PHE A 1 156 ? 0.575 -6.828 -27.490 1.00 86.06 156 PHE A O 1
ATOM 1314 N N . GLY A 1 157 ? -0.424 -4.822 -27.515 1.00 90.06 157 GLY A N 1
ATOM 1315 C CA . GLY A 1 157 ? -1.398 -5.173 -28.554 1.00 90.06 157 GLY A CA 1
ATOM 1316 C C . GLY A 1 157 ? -2.425 -6.220 -28.109 1.00 90.06 157 GLY A C 1
ATOM 1317 O O . GLY A 1 157 ? -3.051 -6.858 -28.949 1.00 90.06 157 GLY A O 1
ATOM 1318 N N . LYS A 1 158 ? -2.593 -6.445 -26.797 1.00 91.25 158 LYS A N 1
ATOM 1319 C CA . LYS A 1 158 ? -3.501 -7.467 -26.251 1.00 91.25 158 LYS A CA 1
ATOM 1320 C C . LYS A 1 158 ? -4.813 -6.845 -25.776 1.00 91.25 158 LYS A C 1
ATOM 1322 O O . LYS A 1 158 ? -4.810 -5.874 -25.032 1.00 91.25 158 LYS A O 1
ATOM 1327 N N . THR A 1 159 ? -5.945 -7.426 -26.162 1.00 93.31 159 THR A N 1
ATOM 1328 C CA . THR A 1 159 ? -7.298 -6.979 -25.762 1.00 93.31 159 THR A CA 1
ATOM 1329 C C . THR A 1 159 ? -7.788 -7.591 -24.445 1.00 93.31 159 THR A C 1
ATOM 1331 O O . THR A 1 159 ? -8.913 -7.344 -24.026 1.00 93.31 159 THR A O 1
ATOM 1334 N N . HIS A 1 160 ? -6.942 -8.376 -23.783 1.00 92.25 160 HIS A N 1
ATOM 1335 C CA . HIS A 1 160 ? -7.183 -9.011 -22.492 1.00 92.25 160 HIS A CA 1
ATOM 1336 C C . HIS A 1 160 ? -6.021 -8.702 -21.539 1.00 92.25 160 HIS A C 1
ATOM 1338 O O . HIS A 1 160 ? -4.949 -8.273 -21.971 1.00 92.25 160 HIS A O 1
ATOM 1344 N N . HIS A 1 161 ? -6.219 -8.934 -20.239 1.00 91.38 161 HIS A N 1
ATOM 1345 C CA . HIS A 1 161 ? -5.126 -8.844 -19.271 1.00 91.38 161 HIS A CA 1
ATOM 1346 C C . HIS A 1 161 ? -4.014 -9.840 -19.610 1.00 91.38 161 HIS A C 1
ATOM 1348 O O . HIS A 1 161 ? -4.291 -11.018 -19.820 1.00 91.38 161 HIS A O 1
ATOM 1354 N N . CYS A 1 162 ? -2.767 -9.384 -19.576 1.00 91.56 162 CYS A N 1
ATOM 1355 C CA . CYS A 1 162 ? -1.583 -10.210 -19.789 1.00 91.56 162 CYS A CA 1
ATOM 1356 C C . CYS A 1 162 ? -0.655 -10.174 -18.561 1.00 91.56 162 CYS A C 1
ATOM 1358 O O . CYS A 1 162 ? -0.721 -9.210 -17.785 1.00 91.56 162 CYS A O 1
ATOM 1360 N N . PRO A 1 163 ? 0.207 -11.193 -18.372 1.00 92.62 163 PRO A N 1
ATOM 1361 C CA . PRO A 1 163 ? 1.304 -11.134 -17.410 1.00 92.62 163 PRO A CA 1
ATOM 1362 C C . PRO A 1 163 ? 2.083 -9.823 -17.533 1.00 92.62 163 PRO A C 1
ATOM 1364 O O . PRO A 1 163 ? 2.321 -9.332 -18.637 1.00 92.62 163 PRO A O 1
ATOM 1367 N N . SER A 1 164 ? 2.424 -9.221 -16.393 1.00 92.44 164 SER A N 1
ATOM 1368 C CA . SER A 1 164 ? 3.067 -7.907 -16.351 1.00 92.44 164 SER A CA 1
ATOM 1369 C C . SER A 1 164 ? 3.929 -7.765 -15.103 1.00 92.44 164 SER A C 1
ATOM 1371 O O . SER A 1 164 ? 3.471 -7.997 -13.978 1.00 92.44 164 SER A O 1
ATOM 1373 N N . PHE A 1 165 ? 5.162 -7.302 -15.311 1.00 95.12 165 PHE A N 1
ATOM 1374 C CA . PHE A 1 165 ? 6.084 -6.942 -14.237 1.00 95.12 165 PHE A CA 1
ATOM 1375 C C . PHE A 1 165 ? 5.586 -5.748 -13.417 1.00 95.12 165 PHE A C 1
ATOM 1377 O O . PHE A 1 165 ? 5.733 -5.753 -12.198 1.00 95.12 165 PHE A O 1
ATOM 1384 N N . PHE A 1 166 ? 4.910 -4.796 -14.068 1.00 95.75 166 PHE A N 1
ATOM 1385 C CA . PHE A 1 166 ? 4.261 -3.646 -13.438 1.00 95.75 166 PHE A CA 1
ATOM 1386 C C . PHE A 1 166 ? 2.861 -4.007 -12.900 1.00 95.75 166 PHE A C 1
ATOM 1388 O O . PHE A 1 166 ? 2.148 -4.770 -13.568 1.00 95.75 166 PHE A O 1
ATOM 1395 N N . PRO A 1 167 ? 2.413 -3.446 -11.762 1.00 96.81 167 PRO A N 1
ATOM 1396 C CA . PRO A 1 167 ? 3.135 -2.548 -10.853 1.00 96.81 167 PRO A CA 1
ATOM 1397 C C . PRO A 1 167 ? 4.126 -3.276 -9.935 1.00 96.81 167 PRO A C 1
ATOM 1399 O O . PRO A 1 167 ? 4.039 -4.490 -9.759 1.00 96.81 167 PRO A O 1
ATOM 1402 N N . ASP A 1 168 ? 5.039 -2.518 -9.333 1.00 97.06 168 ASP A N 1
ATOM 1403 C CA . ASP A 1 168 ? 5.954 -3.027 -8.298 1.00 97.06 168 ASP A CA 1
ATOM 1404 C C . ASP A 1 168 ? 5.298 -3.136 -6.919 1.00 97.06 168 ASP A C 1
ATOM 1406 O O . ASP A 1 168 ? 4.332 -2.428 -6.624 1.00 97.06 168 ASP A O 1
ATOM 1410 N N . ALA A 1 169 ? 5.890 -3.954 -6.043 1.00 97.94 169 ALA A N 1
ATOM 1411 C CA . ALA A 1 169 ? 5.591 -4.002 -4.610 1.00 97.94 169 ALA A CA 1
ATOM 1412 C C . ALA A 1 169 ? 5.501 -2.596 -3.977 1.00 97.94 169 ALA A C 1
ATOM 1414 O O . ALA A 1 169 ? 4.544 -2.282 -3.270 1.00 97.94 169 ALA A O 1
ATOM 1415 N N . GLU A 1 170 ? 6.433 -1.701 -4.306 1.00 98.38 170 GLU A N 1
ATOM 1416 C CA . GLU A 1 170 ? 6.444 -0.326 -3.799 1.00 98.38 170 GLU A CA 1
ATOM 1417 C C . GLU A 1 170 ? 5.201 0.485 -4.174 1.00 98.38 170 GLU A C 1
ATOM 1419 O O . GLU A 1 170 ? 4.731 1.294 -3.375 1.00 98.38 170 GLU A O 1
ATOM 1424 N N . HIS A 1 171 ? 4.633 0.260 -5.360 1.00 98.38 171 HIS A N 1
ATOM 1425 C CA . HIS A 1 171 ? 3.398 0.932 -5.751 1.00 98.38 171 HIS A CA 1
ATOM 1426 C C . HIS A 1 171 ? 2.220 0.433 -4.916 1.00 98.38 171 HIS A C 1
ATOM 1428 O O . HIS A 1 171 ? 1.397 1.238 -4.490 1.00 98.38 171 HIS A O 1
ATOM 1434 N N . LEU A 1 172 ? 2.141 -0.875 -4.644 1.00 98.12 172 LEU A N 1
ATOM 1435 C CA . LEU A 1 172 ? 1.099 -1.427 -3.773 1.00 98.12 172 LEU A CA 1
ATOM 1436 C C . LEU A 1 172 ? 1.216 -0.835 -2.365 1.00 98.12 172 LEU A C 1
ATOM 1438 O O . LEU A 1 172 ? 0.199 -0.437 -1.800 1.00 98.12 172 LEU A O 1
ATOM 1442 N N . ARG A 1 173 ? 2.440 -0.697 -1.837 1.00 98.38 173 ARG A N 1
ATOM 1443 C CA . ARG A 1 173 ? 2.704 -0.024 -0.556 1.00 98.38 173 ARG A CA 1
ATOM 1444 C C . ARG A 1 173 ? 2.170 1.402 -0.537 1.00 98.38 173 ARG A C 1
ATOM 1446 O O . ARG A 1 173 ? 1.342 1.723 0.312 1.00 98.38 173 ARG A O 1
ATOM 1453 N N . LEU A 1 174 ? 2.600 2.226 -1.493 1.00 98.50 174 LEU A N 1
ATOM 1454 C CA . LEU A 1 174 ? 2.183 3.626 -1.592 1.00 98.50 174 LEU A CA 1
ATOM 1455 C C . LEU A 1 174 ? 0.659 3.741 -1.706 1.00 98.50 174 LEU A C 1
ATOM 1457 O O . LEU A 1 174 ? 0.041 4.454 -0.928 1.00 98.50 174 LEU A O 1
ATOM 1461 N N . LEU A 1 175 ? 0.029 2.982 -2.605 1.00 98.50 175 LEU A N 1
ATOM 1462 C CA . LEU A 1 175 ? -1.425 3.018 -2.791 1.00 98.50 175 LEU A CA 1
ATOM 1463 C C . LEU A 1 175 ? -2.199 2.596 -1.538 1.00 98.50 175 LEU A C 1
ATOM 1465 O O . LEU A 1 175 ? -3.244 3.172 -1.238 1.00 98.50 175 LEU A O 1
ATOM 1469 N N . THR A 1 176 ? -1.704 1.596 -0.811 1.00 98.31 176 THR A N 1
ATOM 1470 C CA . THR A 1 176 ? -2.331 1.118 0.430 1.00 98.31 176 THR A CA 1
ATOM 1471 C C . THR A 1 176 ? -2.275 2.188 1.505 1.00 98.31 176 THR A C 1
ATOM 1473 O O . THR A 1 176 ? -3.292 2.489 2.129 1.00 98.31 176 THR A O 1
ATOM 1476 N N . TYR A 1 177 ? -1.104 2.799 1.679 1.00 98.19 177 TYR A N 1
ATOM 1477 C CA . TYR A 1 177 ? -0.906 3.861 2.652 1.00 98.19 177 TYR A CA 1
ATOM 1478 C C . TYR A 1 177 ? -1.710 5.117 2.307 1.00 98.19 177 TYR A C 1
ATOM 1480 O O . TYR A 1 177 ? -2.391 5.648 3.176 1.00 98.19 177 TYR A O 1
ATOM 1488 N N . GLU A 1 178 ? -1.746 5.532 1.039 1.00 97.44 178 GLU A N 1
ATOM 1489 C CA . GLU A 1 178 ? -2.602 6.638 0.585 1.00 97.44 178 GLU A CA 1
ATOM 1490 C C . GLU A 1 178 ? -4.091 6.362 0.854 1.00 97.44 178 GLU A C 1
ATOM 1492 O O . GLU A 1 178 ? -4.843 7.269 1.221 1.00 97.44 178 GLU A O 1
ATOM 1497 N N . ALA A 1 179 ? -4.527 5.102 0.726 1.00 97.56 179 ALA A N 1
ATOM 1498 C CA . ALA A 1 179 ? -5.899 4.712 1.027 1.00 97.56 179 ALA A CA 1
ATOM 1499 C C . ALA A 1 179 ? -6.226 4.818 2.524 1.00 97.56 179 ALA A C 1
ATOM 1501 O O . ALA A 1 179 ? -7.209 5.469 2.886 1.00 97.56 179 ALA A O 1
ATOM 1502 N N . ILE A 1 180 ? -5.411 4.242 3.413 1.00 97.12 180 ILE A N 1
ATOM 1503 C CA . ILE A 1 180 ? -5.655 4.360 4.863 1.00 97.12 180 ILE A CA 1
ATOM 1504 C C . ILE A 1 180 ? -5.486 5.803 5.353 1.00 97.12 180 ILE A C 1
ATOM 1506 O O . ILE A 1 180 ? -6.252 6.246 6.206 1.00 97.12 180 ILE A O 1
ATOM 1510 N N . SER A 1 181 ? -4.578 6.573 4.747 1.00 95.31 181 SER A N 1
ATOM 1511 C CA . SER A 1 181 ? -4.425 8.013 4.973 1.00 95.31 181 SER A CA 1
ATOM 1512 C C . SER A 1 181 ? -5.678 8.800 4.592 1.00 95.31 181 SER A C 1
ATOM 1514 O O . SER A 1 181 ? -6.002 9.777 5.254 1.00 95.31 181 SER A O 1
ATOM 1516 N N . ALA A 1 182 ? -6.432 8.369 3.576 1.00 95.44 182 ALA A N 1
ATOM 1517 C CA . ALA A 1 182 ? -7.737 8.945 3.234 1.00 95.44 182 ALA A CA 1
ATOM 1518 C C . ALA A 1 182 ? -8.877 8.496 4.176 1.00 95.44 182 ALA A C 1
ATOM 1520 O O . ALA A 1 182 ? -10.025 8.925 4.015 1.00 95.44 182 ALA A O 1
ATOM 1521 N N . GLY A 1 183 ? -8.596 7.621 5.147 1.00 95.12 183 GLY A N 1
ATOM 1522 C CA . GLY A 1 183 ? -9.573 7.024 6.061 1.00 95.12 183 GLY A CA 1
ATOM 1523 C C . GLY A 1 183 ? -10.440 5.947 5.417 1.00 95.12 183 GLY A C 1
ATOM 1524 O O . GLY A 1 183 ? -11.572 5.725 5.847 1.00 95.12 183 GLY A O 1
ATOM 1525 N N . VAL A 1 184 ? -9.927 5.290 4.373 1.00 95.62 184 VAL A N 1
ATOM 1526 C CA . VAL A 1 184 ? -10.526 4.068 3.829 1.00 95.62 184 VAL A CA 1
ATOM 1527 C C . VAL A 1 184 ? -10.445 2.956 4.880 1.00 95.62 184 VAL A C 1
ATOM 1529 O O . VAL A 1 184 ? -9.411 2.771 5.520 1.00 95.62 184 VAL A O 1
ATOM 1532 N N . ARG A 1 185 ? -11.539 2.207 5.054 1.00 92.88 185 ARG A N 1
ATOM 1533 C CA . ARG A 1 185 ? -11.675 1.152 6.077 1.00 92.88 185 ARG A CA 1
ATOM 1534 C C . ARG A 1 185 ? -11.550 -0.267 5.541 1.00 92.88 185 ARG A C 1
ATOM 1536 O O . ARG A 1 185 ? -11.405 -1.195 6.327 1.00 92.88 185 ARG A O 1
ATOM 1543 N N . GLY A 1 186 ? -11.592 -0.441 4.226 1.00 92.75 186 GLY A N 1
ATOM 1544 C CA . GLY A 1 186 ? -11.352 -1.732 3.598 1.00 92.75 186 GLY A CA 1
ATOM 1545 C C . GLY A 1 186 ? -10.609 -1.598 2.284 1.00 92.75 186 GLY A C 1
ATOM 1546 O O . GLY A 1 186 ? -10.863 -0.698 1.481 1.00 92.75 186 GLY A O 1
ATOM 1547 N N . ILE A 1 187 ? -9.657 -2.501 2.099 1.00 93.56 187 ILE A N 1
ATOM 1548 C CA . ILE A 1 187 ? -8.700 -2.480 1.002 1.00 93.56 187 ILE A CA 1
ATOM 1549 C C . ILE A 1 187 ? -8.854 -3.791 0.254 1.00 93.56 187 ILE A C 1
ATOM 1551 O O . ILE A 1 187 ? -8.692 -4.870 0.823 1.00 93.56 187 ILE A O 1
ATOM 1555 N N . LEU A 1 188 ? -9.190 -3.687 -1.024 1.00 92.69 188 LEU A N 1
ATOM 1556 C CA . LEU A 1 188 ? -9.427 -4.824 -1.891 1.00 92.69 188 LEU A CA 1
ATOM 1557 C C . LEU A 1 188 ? -8.359 -4.881 -2.978 1.00 92.69 188 LEU A C 1
ATOM 1559 O O . LEU A 1 188 ? -7.932 -3.857 -3.510 1.00 92.69 188 LEU A O 1
ATOM 1563 N N . TYR A 1 189 ? -7.967 -6.095 -3.351 1.00 91.81 189 TYR A N 1
ATOM 1564 C CA . TYR A 1 189 ? -7.012 -6.332 -4.426 1.00 91.81 189 TYR A CA 1
ATOM 1565 C C . TYR A 1 189 ? -7.638 -7.225 -5.488 1.00 91.81 189 TYR A C 1
ATOM 1567 O O . TYR A 1 189 ? -7.953 -8.391 -5.248 1.00 91.81 189 TYR A O 1
ATOM 1575 N N . TYR A 1 190 ? -7.796 -6.681 -6.689 1.00 85.62 190 TYR A N 1
ATOM 1576 C CA . TYR A 1 190 ? -8.269 -7.431 -7.845 1.00 85.62 190 TYR A CA 1
ATOM 1577 C C . TYR A 1 190 ? -7.068 -7.898 -8.664 1.00 85.62 190 TYR A C 1
ATOM 1579 O O . TYR A 1 190 ? -6.259 -7.067 -9.079 1.00 85.62 190 TYR A O 1
ATOM 1587 N N . ASN A 1 191 ? -6.876 -9.180 -8.969 1.00 86.31 191 ASN A N 1
ATOM 1588 C CA . ASN A 1 191 ? -7.457 -10.435 -8.482 1.00 86.31 191 ASN A CA 1
ATOM 1589 C C . ASN A 1 191 ? -6.264 -11.367 -8.157 1.00 86.31 191 ASN A C 1
ATOM 1591 O O . ASN A 1 191 ? -5.167 -11.139 -8.675 1.00 86.31 191 ASN A O 1
ATOM 1595 N N . SER A 1 192 ? -6.463 -12.426 -7.358 1.00 88.12 192 SER A N 1
ATOM 1596 C CA . SER A 1 192 ? -5.420 -13.388 -6.940 1.00 88.12 192 SER A CA 1
ATOM 1597 C C . SER A 1 192 ? -4.487 -13.868 -8.063 1.00 88.12 192 SER A C 1
ATOM 1599 O O . SER A 1 192 ? -3.304 -14.094 -7.821 1.00 88.12 192 SER A O 1
ATOM 1601 N N . ARG A 1 193 ? -4.957 -13.967 -9.316 1.00 91.81 193 ARG A N 1
ATOM 1602 C CA . ARG A 1 193 ? -4.094 -14.333 -10.455 1.00 91.81 193 ARG A CA 1
ATOM 1603 C C . ARG A 1 193 ? -2.902 -13.392 -10.672 1.00 91.81 193 ARG A C 1
ATOM 1605 O O . ARG A 1 193 ? -1.848 -13.876 -11.060 1.00 91.81 193 ARG A O 1
ATOM 1612 N N . PHE A 1 194 ? -3.030 -12.089 -10.404 1.00 93.06 194 PHE A N 1
ATOM 1613 C CA . PHE A 1 194 ? -1.961 -11.103 -10.653 1.00 93.06 194 PHE A CA 1
ATOM 1614 C C . PHE A 1 194 ? -0.826 -11.152 -9.625 1.00 93.06 194 PHE A C 1
ATOM 1616 O O . PHE A 1 194 ? 0.185 -10.463 -9.777 1.00 93.06 194 PHE A O 1
ATOM 1623 N N . PHE A 1 195 ? -1.007 -11.981 -8.601 1.00 94.62 195 PHE A N 1
ATOM 1624 C CA . PHE A 1 195 ? -0.054 -12.266 -7.540 1.00 94.62 195 PHE A CA 1
ATOM 1625 C C . PHE A 1 195 ? 0.671 -13.600 -7.756 1.00 94.62 195 PHE A C 1
ATOM 1627 O O . PHE A 1 195 ? 1.607 -13.921 -7.035 1.00 94.62 195 PHE A O 1
ATOM 1634 N N . LYS A 1 196 ? 0.265 -14.381 -8.767 1.00 94.25 196 LYS A N 1
ATOM 1635 C CA . LYS A 1 196 ? 0.931 -15.637 -9.115 1.00 94.25 196 LYS A CA 1
ATOM 1636 C C . LYS A 1 196 ? 2.284 -15.368 -9.764 1.00 94.25 196 LYS A C 1
ATOM 1638 O O . LYS A 1 196 ? 2.459 -14.393 -10.496 1.00 94.25 196 LYS A O 1
ATOM 1643 N N . GLU A 1 197 ? 3.213 -16.292 -9.567 1.00 93.75 197 GLU A N 1
ATOM 1644 C CA . GLU A 1 197 ? 4.538 -16.262 -10.191 1.00 93.75 197 GLU A CA 1
ATOM 1645 C C . GLU A 1 197 ? 4.466 -16.271 -11.724 1.00 93.75 197 GLU A C 1
ATOM 1647 O O . GLU A 1 197 ? 5.120 -15.458 -12.367 1.00 93.75 197 GLU A O 1
ATOM 1652 N N . SER A 1 198 ? 3.551 -17.053 -12.314 1.00 94.62 198 SER A N 1
ATOM 1653 C CA . SER A 1 198 ? 3.292 -17.054 -13.767 1.00 94.62 198 SER A CA 1
ATOM 1654 C C . SER A 1 198 ? 2.758 -15.725 -14.323 1.00 94.62 198 SER A C 1
ATOM 1656 O O . SER A 1 198 ? 2.662 -15.550 -15.535 1.00 94.62 198 SER A O 1
ATOM 1658 N N . TRP A 1 199 ? 2.403 -14.784 -13.444 1.00 95.25 199 TRP A N 1
ATOM 1659 C CA . TRP A 1 199 ? 2.003 -13.413 -13.771 1.00 95.25 199 TRP A CA 1
ATOM 1660 C C . TRP A 1 199 ? 3.011 -12.373 -13.265 1.00 95.25 199 TRP A C 1
ATOM 1662 O O . TRP A 1 199 ? 2.706 -11.177 -13.240 1.00 95.25 199 TRP A O 1
ATOM 1672 N N . HIS A 1 200 ? 4.198 -12.825 -12.855 1.00 95.31 200 HIS A N 1
ATOM 1673 C CA . HIS A 1 200 ? 5.269 -12.027 -12.263 1.00 95.31 200 HIS A CA 1
ATOM 1674 C C . HIS A 1 200 ? 4.823 -11.237 -11.024 1.00 95.31 200 HIS A C 1
ATOM 1676 O O . HIS A 1 200 ? 5.210 -10.084 -10.822 1.00 95.31 200 HIS A O 1
ATOM 1682 N N . GLY A 1 201 ? 3.947 -11.849 -10.222 1.00 96.00 201 GLY A N 1
ATOM 1683 C CA . GLY A 1 201 ? 3.317 -11.233 -9.057 1.00 96.00 201 GLY A CA 1
ATOM 1684 C C . GLY A 1 201 ? 3.873 -11.653 -7.699 1.00 96.00 201 GLY A C 1
ATOM 1685 O O . GLY A 1 201 ? 3.303 -11.238 -6.693 1.00 96.00 201 GLY A O 1
ATOM 1686 N N . LYS A 1 202 ? 4.937 -12.469 -7.650 1.00 94.75 202 LYS A N 1
ATOM 1687 C CA . LYS A 1 202 ? 5.489 -13.021 -6.398 1.00 94.75 202 LYS A CA 1
ATOM 1688 C C . LYS A 1 202 ? 5.900 -11.923 -5.409 1.00 94.75 202 LYS A C 1
ATOM 1690 O O . LYS A 1 202 ? 5.515 -11.970 -4.247 1.00 94.75 202 LYS A O 1
ATOM 1695 N N . ASP A 1 203 ? 6.608 -10.902 -5.884 1.00 97.12 203 ASP A N 1
ATOM 1696 C CA . ASP A 1 203 ? 7.003 -9.737 -5.083 1.00 97.12 203 ASP A CA 1
ATOM 1697 C C . ASP A 1 203 ? 5.794 -8.941 -4.577 1.00 97.12 203 ASP A C 1
ATOM 1699 O O . ASP A 1 203 ? 5.731 -8.584 -3.404 1.00 97.12 203 ASP A O 1
ATOM 1703 N N . ARG A 1 204 ? 4.794 -8.706 -5.436 1.00 96.94 204 ARG A N 1
ATOM 1704 C CA . ARG A 1 204 ? 3.540 -8.048 -5.047 1.00 96.94 204 ARG A CA 1
ATOM 1705 C C . ARG A 1 204 ? 2.824 -8.835 -3.953 1.00 96.94 204 ARG A C 1
ATOM 1707 O O . ARG A 1 204 ? 2.340 -8.229 -3.006 1.00 96.94 204 ARG A O 1
ATOM 1714 N N . TYR A 1 205 ? 2.755 -10.160 -4.080 1.00 96.88 205 TYR A N 1
ATOM 1715 C CA . TYR A 1 205 ? 2.113 -11.028 -3.093 1.00 96.88 205 TYR A CA 1
ATOM 1716 C C . TYR A 1 205 ? 2.823 -10.967 -1.741 1.00 96.88 205 TYR A C 1
ATOM 1718 O O . TYR A 1 205 ? 2.178 -10.768 -0.715 1.00 96.88 205 TYR A O 1
ATOM 1726 N N . ALA A 1 206 ? 4.150 -11.077 -1.749 1.00 98.19 206 ALA A N 1
ATOM 1727 C CA . ALA A 1 206 ? 4.949 -10.993 -0.537 1.00 98.19 206 ALA A CA 1
ATOM 1728 C C . ALA A 1 206 ? 4.817 -9.615 0.139 1.00 98.19 206 ALA A C 1
ATOM 1730 O O . ALA A 1 206 ? 4.630 -9.536 1.351 1.00 98.19 206 ALA A O 1
ATOM 1731 N N . GLU A 1 207 ? 4.790 -8.521 -0.629 1.00 98.44 207 GLU A N 1
ATOM 1732 C CA . GLU A 1 207 ? 4.553 -7.180 -0.078 1.00 98.44 207 GLU A CA 1
ATOM 1733 C C . GLU A 1 207 ? 3.157 -7.052 0.557 1.00 98.44 207 GLU A C 1
ATOM 1735 O O . GLU A 1 207 ? 3.014 -6.367 1.571 1.00 98.44 207 GLU A O 1
ATOM 1740 N N . LEU A 1 208 ? 2.133 -7.738 0.023 1.00 96.75 208 LEU A N 1
ATOM 1741 C CA . LEU A 1 208 ? 0.824 -7.822 0.683 1.00 96.75 208 LEU A CA 1
ATOM 1742 C C . LEU A 1 208 ? 0.898 -8.552 2.027 1.00 96.75 208 LEU A C 1
ATOM 1744 O O . LEU A 1 208 ? 0.173 -8.177 2.944 1.00 96.75 208 LEU A O 1
ATOM 1748 N N . GLY A 1 209 ? 1.775 -9.548 2.165 1.00 97.19 209 GLY A N 1
ATOM 1749 C CA . GLY A 1 209 ? 2.058 -10.196 3.447 1.00 97.19 209 GLY A CA 1
ATOM 1750 C C . GLY A 1 209 ? 2.614 -9.212 4.481 1.00 97.19 209 GLY A C 1
ATOM 1751 O O . GLY A 1 209 ? 2.135 -9.167 5.614 1.00 97.19 209 GLY A O 1
ATOM 1752 N N . ILE A 1 210 ? 3.555 -8.353 4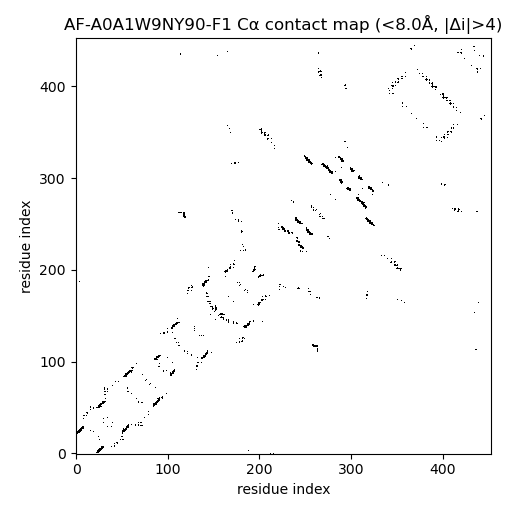.072 1.00 98.56 210 ILE A N 1
ATOM 1753 C CA . ILE A 1 210 ? 4.112 -7.294 4.934 1.00 98.56 210 ILE A CA 1
ATOM 1754 C C . ILE A 1 210 ? 3.036 -6.255 5.287 1.00 98.56 210 ILE A C 1
ATOM 1756 O O . ILE A 1 210 ? 2.864 -5.930 6.459 1.00 98.56 210 ILE A O 1
ATOM 1760 N N . LEU A 1 211 ? 2.271 -5.771 4.300 1.00 97.81 211 LEU A N 1
ATOM 1761 C CA . LEU A 1 211 ? 1.163 -4.829 4.528 1.00 97.81 211 LEU A CA 1
ATOM 1762 C C . LEU A 1 211 ? 0.098 -5.417 5.455 1.00 97.81 211 LEU A C 1
ATOM 1764 O O . LEU A 1 211 ? -0.423 -4.715 6.313 1.00 97.81 211 LEU A O 1
ATOM 1768 N N . GLY A 1 212 ? -0.222 -6.703 5.308 1.00 96.38 212 GLY A N 1
ATOM 1769 C CA . GLY A 1 212 ? -1.156 -7.401 6.185 1.00 96.38 212 GLY A CA 1
ATOM 1770 C C . GLY A 1 212 ? -0.681 -7.407 7.637 1.00 96.38 212 GLY A C 1
ATOM 1771 O O . GLY A 1 212 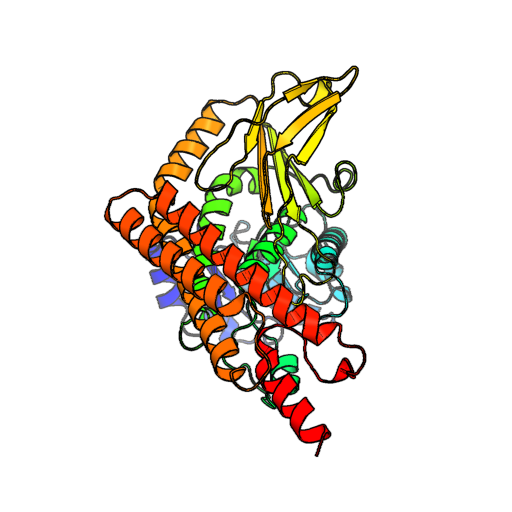? -1.470 -7.112 8.532 1.00 96.38 212 GLY A O 1
ATOM 1772 N N . ALA A 1 213 ? 0.608 -7.668 7.871 1.00 97.44 213 ALA A N 1
ATOM 1773 C CA . ALA A 1 213 ? 1.208 -7.614 9.202 1.00 97.44 213 ALA A CA 1
ATOM 1774 C C . ALA A 1 213 ? 1.202 -6.192 9.791 1.00 97.44 213 ALA A C 1
ATOM 1776 O O . ALA A 1 213 ? 0.834 -6.007 10.950 1.00 97.44 213 ALA A O 1
ATOM 1777 N N . GLU A 1 214 ? 1.547 -5.176 8.995 1.00 97.62 214 GLU A N 1
ATOM 1778 C CA . GLU A 1 214 ? 1.478 -3.764 9.403 1.00 97.62 214 GLU A CA 1
ATOM 1779 C C . GLU A 1 214 ? 0.047 -3.363 9.782 1.00 97.62 214 GLU A C 1
ATOM 1781 O O . GLU A 1 214 ? -0.193 -2.852 10.879 1.00 97.62 214 GLU A O 1
ATOM 1786 N N . LEU A 1 215 ? -0.925 -3.663 8.917 1.00 96.06 215 LEU A N 1
ATOM 1787 C CA . LEU A 1 215 ? -2.336 -3.379 9.160 1.00 96.06 215 LEU A CA 1
ATOM 1788 C C . LEU A 1 215 ? -2.895 -4.187 10.339 1.00 96.06 215 LEU A C 1
ATOM 1790 O O . LEU A 1 215 ? -3.833 -3.737 10.986 1.00 96.06 215 LEU A O 1
ATOM 1794 N N . GLU A 1 216 ? -2.355 -5.366 10.653 1.00 94.75 216 GLU A N 1
ATOM 1795 C CA . GLU A 1 216 ? -2.758 -6.131 11.837 1.00 94.75 216 GLU A CA 1
ATOM 1796 C C . GLU A 1 216 ? -2.298 -5.461 13.139 1.00 94.75 216 GLU A C 1
ATOM 1798 O O . GLU A 1 216 ? -3.016 -5.500 14.145 1.00 94.75 216 GLU A O 1
ATOM 1803 N N . MET A 1 217 ? -1.134 -4.804 13.122 1.00 95.38 217 MET A N 1
ATOM 1804 C CA . MET A 1 217 ? -0.651 -4.026 14.264 1.00 95.38 217 MET A CA 1
ATOM 1805 C C . MET A 1 217 ? -1.505 -2.778 14.499 1.00 95.38 217 MET A C 1
ATOM 1807 O O . MET A 1 217 ? -1.864 -2.502 15.643 1.00 95.38 217 MET A O 1
ATOM 1811 N N . ILE A 1 218 ? -1.850 -2.044 13.435 1.00 95.44 218 ILE A N 1
ATOM 1812 C CA . ILE A 1 218 ? -2.535 -0.743 13.548 1.00 95.44 218 ILE A CA 1
ATOM 1813 C C . ILE A 1 218 ? -4.051 -0.787 13.323 1.00 95.44 218 ILE A C 1
ATOM 1815 O O . ILE A 1 218 ? -4.738 0.211 13.538 1.00 95.44 218 ILE A O 1
ATOM 1819 N N . GLY A 1 219 ? -4.587 -1.930 12.901 1.00 94.19 219 GLY A N 1
ATOM 1820 C CA . GLY A 1 219 ? -5.995 -2.125 12.560 1.00 94.19 219 GLY A CA 1
ATOM 1821 C C . GLY A 1 219 ? -6.972 -1.648 13.636 1.00 94.19 219 GLY A C 1
ATOM 1822 O O . GLY A 1 219 ? -7.916 -0.948 13.279 1.00 94.19 219 GLY A O 1
ATOM 1823 N N . PRO A 1 220 ? -6.742 -1.923 14.938 1.00 93.88 220 PRO A N 1
ATOM 1824 C CA . PRO A 1 220 ? -7.592 -1.394 16.004 1.00 93.88 220 PRO A CA 1
ATOM 1825 C C . PRO A 1 220 ? -7.674 0.140 16.019 1.00 93.88 220 PRO A C 1
ATOM 1827 O O . PRO A 1 220 ? -8.760 0.685 16.182 1.00 93.88 220 PRO A O 1
ATOM 1830 N N . PHE A 1 221 ? -6.565 0.843 15.760 1.00 94.75 221 PHE A N 1
ATOM 1831 C CA . PHE A 1 221 ? -6.537 2.314 15.734 1.00 94.75 221 PHE A CA 1
ATOM 1832 C C . PHE A 1 221 ? -7.288 2.860 14.527 1.00 94.75 221 PHE A C 1
ATOM 1834 O O . PHE A 1 221 ? -7.965 3.876 14.629 1.00 94.75 221 PHE A O 1
ATOM 1841 N N . LEU A 1 222 ? -7.177 2.182 13.382 1.00 94.19 222 LEU A N 1
ATOM 1842 C CA . LEU A 1 222 ? -7.938 2.532 12.187 1.00 94.19 222 LEU A CA 1
ATOM 1843 C C . LEU A 1 222 ? -9.429 2.222 12.348 1.00 94.19 222 LEU A C 1
ATOM 1845 O O . LEU A 1 222 ? -10.249 2.921 11.768 1.00 94.19 222 LEU A O 1
ATOM 1849 N N . ALA A 1 223 ? -9.794 1.175 13.083 1.00 92.56 223 ALA A N 1
ATOM 1850 C CA . ALA A 1 223 ? -11.191 0.823 13.311 1.00 92.56 223 ALA A CA 1
ATOM 1851 C C . ALA A 1 223 ? -11.870 1.803 14.278 1.00 92.56 223 ALA A C 1
ATOM 1853 O O . ALA A 1 223 ? -12.990 2.232 14.019 1.00 92.56 223 ALA A O 1
ATOM 1854 N N . GLU A 1 224 ? -11.181 2.166 15.360 1.00 94.75 224 GLU A N 1
ATOM 1855 C CA . GLU A 1 224 ? -11.689 3.067 16.396 1.00 94.75 224 GLU A CA 1
ATOM 1856 C C . GLU A 1 224 ? -11.595 4.545 15.993 1.00 94.75 224 GLU A C 1
ATOM 1858 O O . GLU A 1 224 ? -12.517 5.321 16.225 1.00 94.75 224 GLU A O 1
ATOM 1863 N N . GLY A 1 225 ? -10.458 4.950 15.429 1.00 94.38 225 GLY A N 1
ATOM 1864 C CA . GLY A 1 225 ? -10.099 6.353 15.294 1.00 94.38 225 GLY A CA 1
ATOM 1865 C C . GLY A 1 225 ? -10.543 6.998 13.991 1.00 94.38 225 GLY A C 1
ATOM 1866 O O . GLY A 1 225 ? -10.699 6.338 12.967 1.00 94.38 225 GLY A O 1
ATOM 1867 N N . GLU A 1 226 ? -10.659 8.322 13.981 1.00 93.50 226 GLU A N 1
ATOM 1868 C CA . GLU A 1 226 ? -11.040 9.113 12.808 1.00 93.50 226 GLU A CA 1
ATOM 1869 C C . GLU A 1 226 ? -9.846 9.844 12.195 1.00 93.50 226 GLU A C 1
ATOM 1871 O O . GLU A 1 226 ? -9.004 10.396 12.906 1.00 93.50 226 GLU A O 1
ATOM 1876 N N . VAL A 1 227 ? -9.790 9.874 10.859 1.00 93.44 227 VAL A N 1
ATOM 1877 C CA . VAL A 1 227 ? -8.794 10.677 10.139 1.00 93.44 227 VAL A CA 1
ATOM 1878 C C . VAL A 1 227 ? -9.166 12.152 10.234 1.00 93.44 227 VAL A C 1
ATOM 1880 O O . VAL A 1 227 ? -10.223 12.568 9.757 1.00 93.44 227 VAL A O 1
ATOM 1883 N N . ASP A 1 228 ? -8.258 12.952 10.780 1.00 91.44 228 ASP A N 1
ATOM 1884 C CA . ASP A 1 228 ? -8.371 14.403 10.856 1.00 91.44 228 ASP A CA 1
ATOM 1885 C C . ASP A 1 228 ? -8.051 15.047 9.508 1.00 91.44 228 ASP A C 1
ATOM 1887 O O . ASP A 1 228 ? -6.932 15.492 9.250 1.00 91.44 228 ASP A O 1
ATOM 1891 N N . ILE A 1 229 ? -9.053 15.083 8.630 1.00 85.00 229 ILE A N 1
ATOM 1892 C CA . ILE A 1 229 ? -8.910 15.622 7.272 1.00 85.00 229 ILE A CA 1
ATOM 1893 C C . ILE A 1 229 ? -8.570 17.116 7.284 1.00 85.00 229 ILE A C 1
ATOM 1895 O O . ILE A 1 229 ? -7.866 17.594 6.396 1.00 85.00 229 ILE A O 1
ATOM 1899 N N . LYS A 1 230 ? -9.036 17.856 8.297 1.00 81.19 230 LYS A N 1
ATOM 1900 C CA . LYS A 1 230 ? -8.829 19.307 8.387 1.00 81.19 230 LYS A CA 1
ATOM 1901 C C . LYS A 1 230 ? -7.365 19.651 8.658 1.00 81.19 230 LYS A C 1
A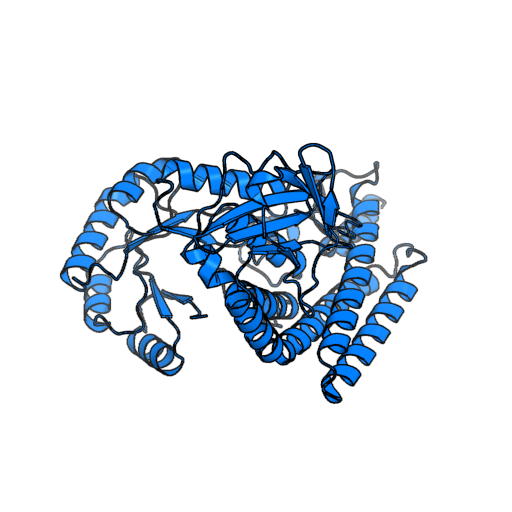TOM 1903 O O . LYS A 1 230 ? -6.877 20.643 8.128 1.00 81.19 230 LYS A O 1
ATOM 1908 N N . ASN A 1 231 ? -6.662 18.809 9.416 1.00 73.31 231 ASN A N 1
ATOM 1909 C CA . ASN A 1 231 ? -5.274 19.042 9.818 1.00 73.31 231 ASN A CA 1
ATOM 1910 C C . ASN A 1 231 ? -4.237 18.212 9.031 1.00 73.31 231 ASN A C 1
ATOM 1912 O O . ASN A 1 231 ? -3.080 18.132 9.440 1.00 73.31 231 ASN A O 1
ATOM 1916 N N . MET A 1 232 ? -4.600 17.604 7.891 1.00 68.94 232 MET A N 1
ATOM 1917 C CA . MET A 1 232 ? -3.656 16.802 7.082 1.00 68.94 232 MET A CA 1
ATOM 1918 C C . MET A 1 232 ? -2.525 17.635 6.456 1.00 68.94 232 MET A C 1
ATOM 1920 O O . MET A 1 232 ? -1.440 17.114 6.208 1.00 68.94 232 MET A O 1
ATOM 1924 N N . HIS A 1 233 ? -2.766 18.922 6.187 1.00 58.72 233 HIS A N 1
ATOM 1925 C CA . HIS A 1 233 ? -1.822 19.790 5.473 1.00 58.72 233 HIS A CA 1
ATOM 1926 C C . HIS A 1 233 ? -0.836 20.524 6.390 1.00 58.72 233 HIS A C 1
ATOM 1928 O O . HIS A 1 233 ? 0.177 21.035 5.922 1.00 58.72 233 HIS A O 1
ATOM 1934 N N . THR A 1 234 ? -1.102 20.577 7.695 1.00 50.06 234 THR A N 1
ATOM 1935 C CA . THR A 1 234 ? -0.422 21.489 8.627 1.00 50.06 234 THR A CA 1
ATOM 1936 C C . THR A 1 234 ? 0.963 21.014 9.085 1.00 50.06 234 THR A C 1
ATOM 1938 O O . THR A 1 234 ? 1.610 21.707 9.863 1.00 50.06 234 THR A O 1
ATOM 1941 N N . LEU A 1 235 ? 1.437 19.851 8.617 1.00 52.91 235 LEU A N 1
ATOM 1942 C CA . LEU A 1 235 ? 2.646 19.188 9.131 1.00 52.91 235 LEU A CA 1
ATOM 1943 C C . LEU A 1 235 ? 3.678 18.796 8.063 1.00 52.91 235 LEU A C 1
ATOM 1945 O O . LEU A 1 235 ? 4.555 17.993 8.365 1.00 52.91 235 LEU A O 1
ATOM 1949 N N . MET A 1 236 ? 3.587 19.296 6.828 1.00 59.16 236 MET A N 1
ATOM 1950 C CA . MET A 1 236 ? 4.419 18.787 5.729 1.00 59.16 236 MET A CA 1
ATOM 1951 C C . MET A 1 236 ? 5.791 19.485 5.642 1.00 59.16 236 MET A C 1
ATOM 1953 O O . MET A 1 236 ? 5.855 20.647 5.244 1.00 59.16 236 MET A O 1
ATOM 1957 N N . PRO A 1 237 ? 6.912 18.797 5.914 1.00 65.94 237 PRO A N 1
ATOM 1958 C CA . PRO A 1 237 ? 8.164 19.084 5.223 1.00 65.94 237 PRO A CA 1
ATOM 1959 C C . PRO A 1 237 ? 8.056 18.661 3.753 1.00 65.94 237 PRO A C 1
ATOM 1961 O O . PRO A 1 237 ? 7.166 17.891 3.378 1.00 65.94 237 PRO A O 1
ATOM 1964 N N . GLU A 1 238 ? 8.953 19.179 2.911 1.00 72.12 238 GLU A N 1
ATOM 1965 C CA . GLU A 1 238 ? 8.893 19.003 1.458 1.00 72.12 238 GLU A CA 1
ATOM 1966 C C . GLU A 1 238 ? 8.677 17.531 1.056 1.00 72.12 238 GLU A C 1
ATOM 1968 O O . GLU A 1 238 ? 9.508 16.656 1.304 1.00 72.12 238 GLU A O 1
ATOM 1973 N N . ASN A 1 239 ? 7.553 17.273 0.381 1.00 88.56 239 ASN A N 1
ATOM 1974 C CA . ASN A 1 239 ? 7.184 15.990 -0.222 1.00 88.56 239 ASN A CA 1
ATOM 1975 C C . ASN A 1 239 ? 6.810 14.838 0.739 1.00 88.56 239 ASN A C 1
ATOM 1977 O O . ASN A 1 239 ? 6.909 13.681 0.333 1.00 88.56 239 ASN A O 1
ATOM 1981 N N . VAL A 1 240 ? 6.364 15.091 1.976 1.00 93.62 240 VAL A N 1
ATOM 1982 C CA . VAL A 1 240 ? 5.796 14.034 2.848 1.00 93.62 240 VAL A CA 1
ATOM 1983 C C . VAL A 1 240 ? 4.345 14.322 3.192 1.00 93.62 240 VAL A C 1
ATOM 1985 O O . VAL A 1 240 ? 4.036 15.267 3.909 1.00 93.62 240 VAL A O 1
ATOM 1988 N N . ALA A 1 241 ? 3.457 13.454 2.727 1.00 92.44 241 ALA A N 1
ATOM 1989 C CA . ALA A 1 241 ? 2.063 13.388 3.121 1.00 92.44 241 ALA A CA 1
ATOM 1990 C C . ALA A 1 241 ? 1.923 12.934 4.572 1.00 92.44 241 ALA A C 1
ATOM 1992 O O . ALA A 1 241 ? 2.404 11.864 4.939 1.00 92.44 241 ALA A O 1
ATOM 1993 N N . VAL A 1 242 ? 1.206 13.723 5.374 1.00 93.75 242 VAL A N 1
ATOM 1994 C CA . VAL A 1 242 ? 0.905 13.401 6.773 1.00 93.75 242 VAL A CA 1
ATOM 1995 C C . VAL A 1 242 ? -0.596 13.180 6.932 1.00 93.75 242 VAL A C 1
ATOM 1997 O O . VAL A 1 242 ? -1.420 13.857 6.318 1.00 93.75 242 VAL A O 1
ATOM 2000 N N . SER A 1 243 ? -0.986 12.176 7.707 1.00 94.25 243 SER A N 1
ATOM 2001 C CA . SER A 1 243 ? -2.385 11.907 8.052 1.00 94.25 243 SER A CA 1
ATOM 2002 C C . SER A 1 243 ? -2.463 11.508 9.514 1.00 94.25 243 SER A C 1
ATOM 2004 O O . SER A 1 243 ? -1.675 10.684 9.964 1.00 94.25 243 SER A O 1
ATOM 2006 N N . ILE A 1 244 ? -3.387 12.105 10.261 1.00 95.12 244 ILE A N 1
ATOM 2007 C CA . ILE A 1 244 ? -3.529 11.860 11.697 1.00 95.12 244 ILE A CA 1
ATOM 2008 C C . ILE A 1 244 ? -4.833 11.115 11.925 1.00 95.12 244 ILE A C 1
ATOM 2010 O O . ILE A 1 244 ? -5.895 11.607 11.556 1.00 95.12 244 ILE A O 1
ATOM 2014 N N . VAL A 1 245 ? -4.752 9.953 12.558 1.00 96.38 245 VAL A N 1
ATOM 2015 C CA . VAL A 1 245 ? -5.900 9.210 13.072 1.00 96.38 245 VAL A CA 1
ATOM 2016 C C . VAL A 1 245 ? -5.970 9.459 14.576 1.00 96.38 245 VAL A C 1
ATOM 2018 O O . VAL A 1 245 ? -5.068 9.056 15.315 1.00 96.38 245 VAL A O 1
ATOM 2021 N N . ASN A 1 246 ? -7.018 10.140 15.036 1.00 95.81 246 ASN A N 1
ATOM 2022 C CA . ASN A 1 246 ? -7.261 10.358 16.463 1.00 95.81 246 ASN A CA 1
ATOM 2023 C C . ASN A 1 246 ? -8.089 9.196 17.024 1.00 95.81 246 ASN A C 1
ATOM 2025 O O . ASN A 1 246 ? -9.124 8.870 16.452 1.00 95.81 246 ASN A O 1
ATOM 2029 N N . PHE A 1 247 ? -7.662 8.607 18.141 1.00 96.38 247 PHE A N 1
ATOM 2030 C CA . PHE A 1 247 ? -8.387 7.550 18.859 1.00 96.38 247 PHE A CA 1
ATOM 2031 C C . PHE A 1 247 ? -8.283 7.773 20.378 1.00 96.38 247 PHE A C 1
ATOM 2033 O O . PHE A 1 247 ? -7.498 8.612 20.829 1.00 96.38 247 PHE A O 1
ATOM 2040 N N . SER A 1 248 ? -9.059 7.053 21.192 1.00 95.94 248 SER A N 1
ATOM 2041 C CA . SER A 1 248 ? -9.197 7.329 22.637 1.00 95.94 248 SER A CA 1
ATOM 2042 C C . SER A 1 248 ? -7.865 7.321 23.395 1.00 95.94 248 SER A C 1
ATOM 2044 O O . SER A 1 248 ? -7.643 8.124 24.303 1.00 95.94 248 SER A O 1
ATOM 2046 N N . LYS A 1 249 ? -6.945 6.441 22.990 1.00 96.31 249 LYS A N 1
ATOM 2047 C CA . LYS A 1 249 ? -5.646 6.230 23.642 1.00 96.31 249 LYS A CA 1
ATOM 2048 C C . LYS A 1 249 ? -4.488 7.009 23.006 1.00 96.31 249 LYS A C 1
ATOM 2050 O O . LYS A 1 249 ? -3.359 6.927 23.503 1.00 96.31 249 LYS A O 1
ATOM 2055 N N . GLY A 1 250 ? -4.705 7.780 21.937 1.00 96.25 250 GLY A N 1
ATOM 2056 C CA . GLY A 1 250 ? -3.609 8.508 21.297 1.00 96.25 250 GLY A CA 1
ATOM 2057 C C . GLY A 1 250 ? -3.871 9.002 19.880 1.00 96.25 250 GLY A C 1
ATOM 2058 O O . GLY A 1 250 ? -4.998 9.278 19.474 1.00 96.25 250 GLY A O 1
ATOM 2059 N N . LYS A 1 251 ? -2.776 9.168 19.138 1.00 96.75 251 LYS A N 1
ATOM 2060 C CA . LYS A 1 251 ? -2.796 9.518 17.717 1.00 96.75 251 LYS A CA 1
ATOM 2061 C C . LYS A 1 251 ? -1.900 8.569 16.942 1.00 96.75 251 LYS A C 1
ATOM 2063 O O . LYS A 1 251 ? -0.775 8.308 17.365 1.00 96.75 251 LYS A O 1
ATOM 2068 N N . LEU A 1 252 ? -2.385 8.083 15.808 1.00 97.69 252 LEU A N 1
ATOM 2069 C CA . LEU A 1 252 ? -1.576 7.380 14.821 1.00 97.69 252 LEU A CA 1
ATOM 2070 C C . LEU A 1 252 ? -1.314 8.354 13.676 1.00 97.69 252 LEU A C 1
ATOM 2072 O O . LEU A 1 252 ? -2.241 8.813 13.015 1.00 97.69 252 LEU A O 1
ATOM 2076 N N . ILE A 1 253 ? -0.050 8.681 13.460 1.00 96.56 253 ILE A N 1
ATOM 2077 C CA . ILE A 1 253 ? 0.409 9.498 12.346 1.00 96.56 253 ILE A CA 1
ATOM 2078 C C . ILE A 1 253 ? 0.877 8.556 11.239 1.00 96.56 253 ILE A C 1
ATOM 2080 O O . ILE A 1 253 ? 1.775 7.743 11.446 1.00 96.56 253 ILE A O 1
ATOM 2084 N N . ILE A 1 254 ? 0.269 8.673 10.065 1.00 96.81 254 ILE A N 1
ATOM 2085 C CA . ILE A 1 254 ? 0.607 7.918 8.860 1.00 96.81 254 ILE A CA 1
ATOM 2086 C C . ILE A 1 254 ? 1.365 8.859 7.928 1.00 96.81 254 ILE A C 1
ATOM 2088 O O . ILE A 1 254 ? 0.894 9.962 7.633 1.00 96.81 254 ILE A O 1
ATOM 2092 N N . LEU A 1 255 ? 2.541 8.422 7.491 1.00 96.31 255 LEU A N 1
ATOM 2093 C CA . LEU A 1 255 ? 3.455 9.186 6.654 1.00 96.31 255 LEU A CA 1
ATOM 2094 C C . LEU A 1 255 ? 3.609 8.492 5.303 1.00 96.31 255 LEU A C 1
ATOM 2096 O O . LEU A 1 255 ? 3.875 7.289 5.253 1.00 96.31 255 LEU A O 1
ATOM 2100 N N . VAL A 1 256 ? 3.489 9.254 4.218 1.00 96.62 256 VAL A N 1
ATOM 2101 C CA . VAL A 1 256 ? 3.700 8.767 2.848 1.00 96.62 256 VAL A CA 1
ATOM 2102 C C . VAL A 1 256 ? 4.647 9.712 2.124 1.00 96.62 256 VAL A C 1
ATOM 2104 O O . VAL A 1 256 ? 4.423 10.919 2.069 1.00 96.62 256 VAL A O 1
ATOM 2107 N N . LYS A 1 257 ? 5.734 9.182 1.569 1.00 96.06 257 LYS A N 1
ATOM 2108 C CA . LYS A 1 257 ? 6.627 9.950 0.707 1.00 96.06 257 LYS A CA 1
ATOM 2109 C C . LYS A 1 257 ? 5.921 10.200 -0.621 1.00 96.06 257 LYS A C 1
ATOM 2111 O O . LYS A 1 257 ? 5.567 9.262 -1.332 1.00 96.06 257 LYS A O 1
ATOM 2116 N N . GLU A 1 258 ? 5.773 11.465 -0.980 1.00 93.62 258 GLU A N 1
ATOM 2117 C CA . GLU A 1 258 ? 5.246 11.874 -2.274 1.00 93.62 258 GLU A CA 1
ATOM 2118 C C . GLU A 1 258 ? 6.402 12.132 -3.249 1.00 93.62 258 GLU A C 1
ATOM 2120 O O . GLU A 1 258 ? 7.462 12.649 -2.887 1.00 93.62 258 GLU A O 1
ATOM 2125 N N . GLY A 1 259 ? 6.212 11.765 -4.510 1.00 93.62 259 GLY A N 1
ATOM 2126 C CA . GLY A 1 259 ? 7.136 12.070 -5.596 1.00 93.62 259 GLY A CA 1
ATOM 2127 C C . GLY A 1 259 ? 6.357 12.360 -6.870 1.00 93.62 259 GLY A C 1
ATOM 2128 O O . GLY A 1 259 ? 5.284 11.793 -7.088 1.00 93.62 259 GLY A O 1
ATOM 2129 N N . LYS A 1 260 ? 6.887 13.252 -7.716 1.00 91.88 260 LYS A N 1
ATOM 2130 C CA . LYS A 1 260 ? 6.198 13.735 -8.930 1.00 91.88 260 LYS A CA 1
ATOM 2131 C C . LYS A 1 260 ? 5.841 12.613 -9.916 1.00 91.88 260 LYS A C 1
ATOM 2133 O O . LYS A 1 260 ? 4.884 12.744 -10.676 1.00 91.88 260 LYS A O 1
ATOM 2138 N N . GLU A 1 261 ? 6.605 11.524 -9.884 1.00 95.50 261 GLU A N 1
ATOM 2139 C CA . GLU A 1 261 ? 6.569 10.447 -10.879 1.00 95.50 261 GLU A CA 1
ATOM 2140 C C . GLU A 1 261 ? 6.386 9.055 -10.253 1.00 95.50 261 GLU A C 1
ATOM 2142 O O . GLU A 1 261 ? 6.608 8.030 -10.895 1.00 95.50 261 GLU A O 1
ATOM 2147 N N . TYR A 1 262 ? 5.943 8.987 -8.994 1.00 96.88 262 TYR A N 1
ATOM 2148 C CA . TYR A 1 262 ? 5.740 7.713 -8.288 1.00 96.88 262 TYR A CA 1
ATOM 2149 C C . TYR A 1 262 ? 4.599 6.868 -8.865 1.00 96.88 262 TYR A C 1
ATOM 2151 O O . TYR A 1 262 ? 4.490 5.689 -8.555 1.00 96.88 262 TYR A O 1
ATOM 2159 N N . GLN A 1 263 ? 3.756 7.443 -9.721 1.00 96.44 263 GLN A N 1
ATOM 2160 C CA . GLN A 1 263 ? 2.775 6.716 -10.524 1.00 96.44 263 GLN A CA 1
ATOM 2161 C C . GLN A 1 263 ? 3.401 5.929 -11.693 1.00 96.44 263 GLN A C 1
ATOM 2163 O O . GLN A 1 263 ? 2.691 5.162 -12.350 1.00 96.44 263 GLN A O 1
ATOM 2168 N N . TYR A 1 264 ? 4.697 6.135 -11.953 1.00 96.62 264 TYR A N 1
ATOM 2169 C CA . TYR A 1 264 ? 5.491 5.482 -12.994 1.00 96.62 264 TYR A CA 1
ATOM 2170 C C . TYR A 1 264 ? 6.629 4.650 -12.395 1.00 96.62 264 TYR A C 1
ATOM 2172 O O . TYR A 1 264 ? 6.688 3.443 -12.628 1.00 96.62 264 TYR A O 1
ATOM 2180 N N . GLN A 1 265 ? 7.528 5.291 -11.636 1.00 97.06 265 GLN A N 1
ATOM 2181 C CA . GLN A 1 265 ? 8.699 4.645 -11.044 1.00 97.06 265 GLN A CA 1
ATOM 2182 C C . GLN A 1 265 ? 9.178 5.389 -9.780 1.00 97.06 265 GLN A C 1
ATOM 2184 O O . GLN A 1 265 ? 9.785 6.459 -9.889 1.00 97.06 265 GLN A O 1
ATOM 2189 N N . PRO A 1 266 ? 8.961 4.830 -8.574 1.00 97.12 266 PRO A N 1
ATOM 2190 C CA . PRO A 1 266 ? 9.436 5.424 -7.329 1.00 97.12 266 PRO A CA 1
ATOM 2191 C C . PRO A 1 266 ? 10.964 5.528 -7.273 1.00 97.12 266 PRO A C 1
ATOM 2193 O O . PRO A 1 266 ? 11.662 4.606 -7.694 1.00 97.12 266 PRO A O 1
ATOM 2196 N N . ASP A 1 267 ? 11.463 6.635 -6.721 1.00 95.81 267 ASP A N 1
ATOM 2197 C CA . ASP A 1 267 ? 12.893 6.918 -6.545 1.00 95.81 267 ASP A CA 1
ATOM 2198 C C . ASP A 1 267 ? 13.459 6.282 -5.254 1.00 95.81 267 ASP A C 1
ATOM 2200 O O . ASP A 1 267 ? 12.909 5.323 -4.701 1.00 95.81 267 ASP A O 1
ATOM 2204 N N . MET A 1 268 ? 14.584 6.800 -4.744 1.00 94.75 268 MET A N 1
ATOM 2205 C CA . MET A 1 268 ? 15.151 6.354 -3.464 1.00 94.75 268 MET A CA 1
ATOM 2206 C C . MET A 1 268 ? 14.129 6.419 -2.318 1.00 94.75 268 MET A C 1
ATOM 2208 O O . MET A 1 268 ? 14.123 5.533 -1.460 1.00 94.75 268 MET A O 1
ATOM 2212 N N . ALA A 1 269 ? 13.253 7.423 -2.343 1.00 94.69 269 ALA A N 1
ATOM 2213 C CA . ALA A 1 269 ? 12.150 7.658 -1.427 1.00 94.69 269 ALA A CA 1
ATOM 2214 C C . ALA A 1 269 ? 12.569 7.699 0.044 1.00 94.69 269 ALA A C 1
ATOM 2216 O O . ALA A 1 269 ? 11.857 7.180 0.888 1.00 94.69 269 ALA A O 1
ATOM 2217 N N . ILE A 1 270 ? 13.732 8.281 0.356 1.00 94.44 270 ILE A N 1
ATOM 2218 C CA . ILE A 1 270 ? 14.208 8.424 1.736 1.00 94.44 270 ILE A CA 1
ATOM 2219 C C . ILE A 1 270 ? 14.026 9.859 2.199 1.00 94.44 270 ILE A C 1
ATOM 2221 O O . ILE A 1 270 ? 14.432 10.795 1.513 1.00 94.44 270 ILE A O 1
ATOM 2225 N N . VAL A 1 271 ? 13.499 10.010 3.409 1.00 94.38 271 VAL A N 1
ATOM 2226 C CA . VAL A 1 271 ? 13.530 11.265 4.166 1.00 94.38 271 VAL A CA 1
ATOM 2227 C C . VAL A 1 271 ? 14.292 11.003 5.452 1.00 94.38 271 VAL A C 1
ATOM 2229 O O . VAL A 1 271 ? 14.075 9.975 6.096 1.00 94.38 271 VAL A O 1
ATOM 2232 N N . LYS A 1 272 ? 15.222 11.893 5.796 1.00 94.56 272 LYS A N 1
ATOM 2233 C CA . LYS A 1 272 ? 16.027 11.817 7.020 1.00 94.56 272 LYS A CA 1
ATOM 2234 C C . LYS A 1 272 ? 15.631 12.929 7.973 1.00 94.56 272 LYS A C 1
ATOM 2236 O O . LYS A 1 272 ? 15.221 13.995 7.522 1.00 94.56 272 LYS A O 1
ATOM 2241 N N . ASP A 1 273 ? 15.771 12.651 9.265 1.00 94.31 273 ASP A N 1
ATOM 2242 C CA . ASP A 1 273 ? 15.583 13.617 10.350 1.00 94.31 273 ASP A CA 1
ATOM 2243 C C . ASP A 1 273 ? 14.258 14.390 10.249 1.00 94.31 273 ASP A C 1
ATOM 2245 O O . ASP A 1 273 ? 14.173 15.598 10.480 1.00 94.31 273 ASP A O 1
ATOM 2249 N N . LEU A 1 274 ? 13.197 13.663 9.893 1.00 93.62 274 LEU A N 1
ATOM 2250 C CA . LEU A 1 274 ? 11.868 14.210 9.692 1.00 93.62 274 LEU A CA 1
ATOM 2251 C C . LEU A 1 274 ? 11.320 14.743 11.024 1.00 93.62 274 LEU A C 1
ATOM 2253 O O . LEU A 1 274 ? 11.100 13.983 11.967 1.00 93.62 274 LEU A O 1
ATOM 2257 N N . SER A 1 275 ? 11.076 16.052 11.093 1.00 93.50 275 SER A N 1
ATOM 2258 C CA . SER A 1 275 ? 10.582 16.729 12.295 1.00 93.50 275 SER A CA 1
ATOM 2259 C C . SER A 1 275 ? 9.057 16.841 12.287 1.00 93.50 275 SER A C 1
ATOM 2261 O O . SER A 1 275 ? 8.496 17.631 11.532 1.00 93.50 275 SER A O 1
ATOM 2263 N N . LEU A 1 276 ? 8.392 16.118 13.187 1.00 92.38 276 LEU A N 1
ATOM 2264 C CA . LEU A 1 276 ? 6.946 16.194 13.413 1.00 92.38 276 LEU A CA 1
ATOM 2265 C C . LEU A 1 276 ? 6.651 17.142 14.581 1.00 92.38 276 LEU A C 1
ATOM 2267 O O . LEU A 1 276 ? 6.913 16.802 15.736 1.00 92.38 276 LEU A O 1
ATOM 2271 N N . SER A 1 277 ? 6.137 18.336 14.283 1.00 91.44 277 SER A N 1
ATOM 2272 C CA . SER A 1 277 ? 5.902 19.398 15.271 1.00 91.44 277 SER A CA 1
ATOM 2273 C C . SER A 1 277 ? 4.451 19.431 15.746 1.00 91.44 277 SER A C 1
ATOM 2275 O O . SER A 1 277 ? 3.537 19.491 14.938 1.00 91.44 277 SER A O 1
ATOM 2277 N N . PHE A 1 278 ? 4.241 19.474 17.057 1.00 91.81 278 PHE A N 1
ATOM 2278 C CA . PHE A 1 278 ? 2.922 19.540 17.688 1.00 91.81 278 PHE A CA 1
ATOM 2279 C C . PHE A 1 278 ? 2.880 20.656 18.732 1.00 91.81 278 PHE A C 1
ATOM 2281 O O . PHE A 1 278 ? 3.920 21.053 19.269 1.00 91.81 278 PHE A O 1
ATOM 2288 N N . SER A 1 279 ? 1.682 21.132 19.075 1.00 92.31 279 SER A N 1
ATOM 2289 C CA . SER A 1 279 ? 1.521 22.037 20.220 1.00 92.31 279 SER A CA 1
ATOM 2290 C C . SER A 1 279 ? 1.873 21.318 21.531 1.00 92.31 279 SER A C 1
ATOM 2292 O O . SER A 1 279 ? 1.630 20.117 21.677 1.00 92.31 279 SER A O 1
ATOM 2294 N N . LYS A 1 280 ? 2.438 22.030 22.517 1.00 92.69 280 LYS A N 1
ATOM 2295 C CA . LYS A 1 280 ? 2.787 21.434 23.825 1.00 92.69 280 LYS A CA 1
ATOM 2296 C C . LYS A 1 280 ? 1.604 20.746 24.509 1.00 92.69 280 LYS A C 1
ATOM 2298 O O . LYS A 1 280 ? 1.782 19.660 25.061 1.00 92.69 280 LYS A O 1
ATOM 2303 N N . ASN A 1 281 ? 0.424 21.358 24.437 1.00 92.12 281 ASN A N 1
ATOM 2304 C CA . ASN A 1 281 ? -0.794 20.847 25.064 1.00 92.12 281 ASN A CA 1
ATOM 2305 C C . ASN A 1 281 ? -1.235 19.518 24.434 1.00 92.12 281 ASN A C 1
ATOM 2307 O O . ASN A 1 281 ? -1.618 18.591 25.140 1.00 92.12 281 ASN A O 1
ATOM 2311 N N . GLU A 1 282 ? -1.104 19.374 23.113 1.00 90.12 282 GLU A N 1
ATOM 2312 C CA . GLU A 1 282 ? -1.498 18.156 22.395 1.00 90.12 282 GLU A CA 1
ATOM 2313 C C . GLU A 1 282 ? -0.670 16.921 22.789 1.00 90.12 282 GLU A C 1
ATOM 2315 O O . GLU A 1 282 ? -1.173 15.788 22.765 1.00 90.12 282 GLU A O 1
ATOM 2320 N N . VAL A 1 283 ? 0.594 17.132 23.169 1.00 93.75 283 VAL A N 1
ATOM 2321 C CA . VAL A 1 283 ? 1.570 16.069 23.460 1.00 93.75 283 VAL A CA 1
ATOM 2322 C C . VAL A 1 283 ? 1.948 15.972 24.938 1.00 93.75 283 VAL A C 1
ATOM 2324 O O . VAL A 1 283 ? 2.919 15.291 25.284 1.00 93.75 283 VAL A O 1
ATOM 2327 N N . GLN A 1 284 ? 1.230 16.662 25.825 1.00 93.81 284 GLN A N 1
ATOM 2328 C CA . GLN A 1 284 ? 1.520 16.637 27.256 1.00 93.81 284 GLN A CA 1
ATOM 2329 C C . GLN A 1 284 ? 1.447 15.196 27.789 1.00 93.81 284 GLN A C 1
ATOM 2331 O O . GLN A 1 284 ? 0.460 14.491 27.593 1.00 93.81 284 GLN A O 1
ATOM 2336 N N . GLY A 1 285 ? 2.537 14.734 28.411 1.00 94.06 285 GLY A N 1
ATOM 2337 C CA . GLY A 1 285 ? 2.667 13.364 28.930 1.00 94.06 285 GLY A CA 1
ATOM 2338 C C . GLY A 1 285 ? 2.754 12.251 27.873 1.00 94.06 285 GLY A C 1
ATOM 2339 O O . GLY A 1 285 ? 2.907 11.092 28.244 1.00 94.06 285 GLY A O 1
ATOM 2340 N N . LYS A 1 286 ? 2.679 12.568 26.573 1.00 96.94 286 LYS A N 1
ATOM 2341 C CA . LYS A 1 286 ? 2.759 11.580 25.488 1.00 96.94 286 LYS A CA 1
ATOM 2342 C C . LYS A 1 286 ? 4.195 11.399 24.994 1.00 96.94 286 LYS A C 1
ATOM 2344 O O . LYS A 1 286 ? 4.994 12.344 24.978 1.00 96.94 286 LYS A O 1
ATOM 2349 N N . ARG A 1 287 ? 4.486 10.182 24.539 1.00 97.94 287 ARG A N 1
ATOM 2350 C CA . ARG A 1 287 ? 5.714 9.779 23.840 1.00 97.94 287 ARG A CA 1
ATOM 2351 C C . ARG A 1 287 ? 5.374 9.370 22.410 1.00 97.94 287 ARG A C 1
ATOM 2353 O O . ARG A 1 287 ? 4.231 9.005 22.140 1.00 97.94 287 ARG A O 1
ATOM 2360 N N . ALA A 1 288 ? 6.343 9.483 21.506 1.00 98.31 288 ALA A N 1
ATOM 2361 C CA . ALA A 1 288 ? 6.17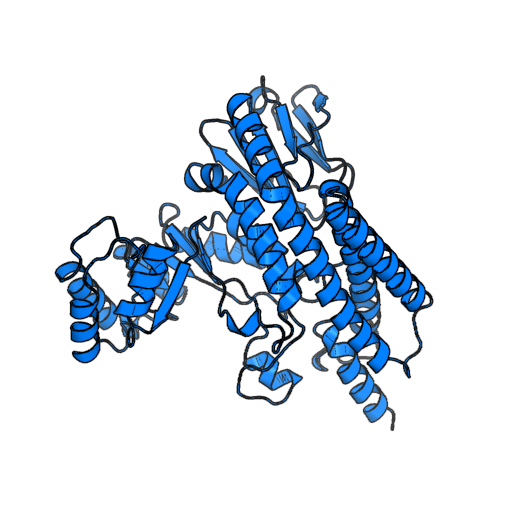3 9.156 20.094 1.00 98.31 288 ALA A CA 1
ATOM 2362 C C . ALA A 1 288 ? 7.053 7.960 19.716 1.00 98.31 288 ALA A C 1
ATOM 2364 O O . ALA A 1 288 ? 8.237 7.947 20.048 1.00 98.31 288 ALA A O 1
ATOM 2365 N N . TYR A 1 289 ? 6.484 6.991 19.003 1.00 98.62 289 TYR A N 1
ATOM 2366 C CA . TYR A 1 289 ? 7.145 5.747 18.615 1.00 98.62 289 TYR A CA 1
ATOM 2367 C C . TYR A 1 289 ? 6.963 5.491 17.119 1.00 98.62 289 TYR A C 1
ATOM 2369 O O . TYR A 1 289 ? 5.826 5.458 16.658 1.00 98.62 289 TYR A O 1
ATOM 2377 N N . SER A 1 290 ? 8.042 5.281 16.361 1.00 98.25 290 SER A N 1
ATOM 2378 C CA . SER A 1 290 ? 7.936 4.689 15.017 1.00 98.25 290 SER A CA 1
ATOM 2379 C C . SER A 1 290 ? 7.537 3.219 15.154 1.00 98.25 290 SER A C 1
ATOM 2381 O O . SER A 1 290 ? 8.092 2.513 15.996 1.00 98.25 290 SER A O 1
ATOM 2383 N N . LEU A 1 291 ? 6.559 2.782 14.359 1.00 97.88 291 LEU A N 1
ATOM 2384 C CA . LEU A 1 291 ? 6.016 1.419 14.355 1.00 97.88 291 LEU A CA 1
ATOM 2385 C C . LEU A 1 291 ? 6.485 0.594 13.144 1.00 97.88 291 LEU A C 1
ATOM 2387 O O . LEU A 1 291 ? 5.809 -0.350 12.734 1.00 97.88 291 LEU A O 1
ATOM 2391 N N . ASP A 1 292 ? 7.613 0.960 12.542 1.00 96.69 292 ASP A N 1
ATOM 2392 C CA . ASP A 1 292 ? 8.098 0.324 11.320 1.00 96.69 292 ASP A CA 1
ATOM 2393 C C . ASP A 1 292 ? 8.796 -1.012 11.625 1.00 96.69 292 ASP A C 1
ATOM 2395 O O . ASP A 1 292 ? 9.598 -1.125 12.552 1.00 96.69 292 ASP A O 1
ATOM 2399 N N . PHE A 1 293 ? 8.552 -2.055 10.826 1.00 97.94 293 PHE A N 1
ATOM 2400 C CA . PHE A 1 293 ? 9.335 -3.284 10.972 1.00 97.94 293 PHE A CA 1
ATOM 2401 C C . PHE A 1 293 ? 10.835 -3.015 10.704 1.00 97.94 293 PHE A C 1
ATOM 2403 O O . PHE A 1 293 ? 11.181 -2.245 9.805 1.00 97.94 293 PHE A O 1
ATOM 2410 N N . PRO A 1 294 ? 11.750 -3.667 11.442 1.00 97.88 294 PRO A N 1
ATOM 2411 C CA . PRO A 1 294 ? 11.474 -4.674 12.457 1.00 97.88 294 PRO A CA 1
ATOM 2412 C C . PRO A 1 294 ? 11.429 -4.106 13.885 1.00 97.88 294 PRO A C 1
ATOM 2414 O O . PRO A 1 294 ? 11.364 -4.893 14.820 1.00 97.88 294 PRO A O 1
ATOM 2417 N N . ASN A 1 295 ? 11.542 -2.788 14.086 1.00 96.19 295 ASN A N 1
ATOM 2418 C CA . ASN A 1 295 ? 11.818 -2.194 15.395 1.00 96.19 295 ASN A CA 1
ATOM 2419 C C . ASN A 1 295 ? 10.816 -1.098 15.749 1.00 96.19 295 ASN A C 1
ATOM 2421 O O . ASN A 1 295 ? 10.603 -0.174 14.973 1.00 96.19 295 ASN A O 1
ATOM 2425 N N . ILE A 1 296 ? 10.356 -1.097 16.997 1.00 97.81 296 ILE A N 1
ATOM 2426 C CA . ILE A 1 296 ? 9.695 0.077 17.563 1.00 97.81 296 ILE A CA 1
ATOM 2427 C C . ILE A 1 296 ? 10.757 1.015 18.132 1.00 97.81 296 ILE A C 1
ATOM 2429 O O . ILE A 1 296 ? 11.523 0.625 19.014 1.00 97.81 296 ILE A O 1
ATOM 2433 N N . ILE A 1 297 ? 10.809 2.248 17.631 1.00 97.88 297 ILE A N 1
ATOM 2434 C CA . ILE A 1 297 ? 11.828 3.236 18.014 1.00 97.88 297 ILE A CA 1
ATOM 2435 C C . ILE A 1 297 ? 11.146 4.430 18.676 1.00 97.88 297 ILE A C 1
ATOM 2437 O O . ILE A 1 297 ? 10.329 5.099 18.045 1.00 97.88 297 ILE A O 1
ATOM 2441 N N . GLU A 1 298 ? 11.502 4.732 19.927 1.00 98.44 298 GLU A N 1
ATOM 2442 C CA . GLU A 1 298 ? 11.086 5.981 20.573 1.00 98.44 298 GLU A CA 1
ATOM 2443 C C . GLU A 1 298 ? 11.789 7.176 19.915 1.00 98.44 298 GLU A C 1
ATOM 2445 O O . GLU A 1 298 ? 13.012 7.200 19.758 1.00 98.44 298 GLU A O 1
ATOM 2450 N N . LEU A 1 299 ? 11.008 8.173 19.504 1.00 98.44 299 LEU A N 1
ATOM 2451 C CA . LEU A 1 299 ? 11.508 9.328 18.771 1.00 98.44 299 LEU A CA 1
ATOM 2452 C C . LEU A 1 299 ? 12.083 10.379 19.720 1.00 98.44 299 LEU A C 1
ATOM 2454 O O . LEU A 1 299 ? 11.498 10.714 20.754 1.00 98.44 299 LEU A O 1
ATOM 2458 N N . LYS A 1 300 ? 13.213 10.973 19.324 1.00 97.75 300 LYS A N 1
ATOM 2459 C CA . LYS A 1 300 ? 13.845 12.058 20.084 1.00 97.75 300 LYS A CA 1
ATOM 2460 C C . LYS A 1 300 ? 12.938 13.287 20.108 1.00 97.75 300 LYS A C 1
ATOM 2462 O O . LYS A 1 300 ? 12.375 13.672 19.085 1.00 97.75 300 LYS A O 1
ATOM 2467 N N . LYS A 1 301 ? 12.847 13.931 21.273 1.00 96.25 301 LYS A N 1
ATOM 2468 C CA . LYS A 1 301 ? 12.017 15.117 21.514 1.00 96.25 301 LYS A CA 1
ATOM 2469 C C . LYS A 1 301 ? 12.873 16.386 21.533 1.00 96.25 301 LYS A C 1
ATOM 2471 O O . LYS A 1 301 ? 13.811 16.477 22.319 1.00 96.25 301 LYS A O 1
ATOM 2476 N N . ARG A 1 302 ? 12.502 17.399 20.748 1.00 95.62 302 ARG A N 1
ATOM 2477 C CA . ARG A 1 302 ? 13.064 18.759 20.792 1.00 95.62 302 ARG A CA 1
ATOM 2478 C C . ARG A 1 302 ? 11.970 19.738 21.216 1.00 95.62 302 ARG A C 1
ATOM 2480 O O . ARG A 1 302 ? 10.941 19.845 20.553 1.00 95.62 302 ARG A O 1
ATOM 2487 N N . LYS A 1 303 ? 12.162 20.430 22.339 1.00 93.19 303 LYS A N 1
ATOM 2488 C CA . LYS A 1 303 ? 11.184 21.390 22.879 1.00 93.19 303 LYS A CA 1
ATOM 2489 C C . LYS A 1 303 ? 11.507 22.807 22.394 1.00 93.19 303 LYS A C 1
ATOM 2491 O O . LYS A 1 303 ? 12.674 23.180 22.365 1.00 93.19 303 LYS A O 1
ATOM 2496 N N . SER A 1 304 ? 10.480 23.585 22.061 1.00 92.56 304 SER A N 1
ATOM 2497 C CA . SER A 1 304 ? 10.554 25.035 21.824 1.00 92.56 304 SER A CA 1
ATOM 2498 C C . SER A 1 304 ? 9.648 25.778 22.828 1.00 92.56 304 SER A C 1
ATOM 2500 O O . SER A 1 304 ? 9.174 25.170 23.798 1.00 92.56 304 SER A O 1
ATOM 2502 N N . LYS A 1 305 ? 9.406 27.086 22.638 1.00 91.50 305 LYS A N 1
ATOM 2503 C CA . LYS A 1 305 ? 8.526 27.882 23.514 1.00 91.50 305 LYS A CA 1
ATOM 2504 C C . LYS A 1 305 ? 7.088 27.349 23.535 1.00 91.50 305 LYS A C 1
ATOM 2506 O O . LYS A 1 305 ? 6.579 27.102 24.624 1.00 91.50 305 LYS A O 1
ATOM 2511 N N . ASP A 1 306 ? 6.514 27.024 22.378 1.00 92.75 306 ASP A N 1
ATOM 2512 C CA . ASP A 1 306 ? 5.093 26.635 22.266 1.00 92.75 306 ASP A CA 1
ATOM 2513 C C . ASP A 1 306 ? 4.876 25.265 21.604 1.00 92.75 306 ASP A C 1
ATOM 2515 O O . ASP A 1 306 ? 3.790 24.683 21.677 1.00 92.75 306 ASP A O 1
ATOM 2519 N N . THR A 1 307 ? 5.928 24.693 21.012 1.00 93.88 307 THR A N 1
ATOM 2520 C CA . THR A 1 307 ? 5.850 23.431 20.274 1.00 93.88 307 THR A CA 1
ATOM 2521 C C . THR A 1 307 ? 6.804 22.369 20.807 1.00 93.88 307 THR A C 1
ATOM 2523 O O . THR A 1 307 ? 7.769 22.619 21.540 1.00 93.88 307 THR A O 1
ATOM 2526 N N . VAL A 1 308 ? 6.505 21.134 20.435 1.00 94.56 308 VAL A N 1
ATOM 2527 C CA . VAL A 1 308 ? 7.348 19.963 20.617 1.00 94.56 308 VAL A CA 1
ATOM 2528 C C . VAL A 1 308 ? 7.527 19.316 19.257 1.00 94.56 308 VAL A C 1
ATOM 2530 O O . VAL A 1 308 ? 6.543 18.941 18.627 1.00 94.56 308 VAL A O 1
ATOM 2533 N N . ALA A 1 309 ? 8.774 19.137 18.842 1.00 94.44 309 ALA A N 1
ATOM 2534 C CA . ALA A 1 309 ? 9.121 18.356 17.669 1.00 94.44 309 ALA A CA 1
ATOM 2535 C C . ALA A 1 309 ? 9.578 16.949 18.073 1.00 94.44 309 ALA A C 1
ATOM 2537 O O . ALA A 1 309 ? 10.412 16.802 18.971 1.00 94.44 309 ALA A O 1
ATOM 2538 N N . PHE A 1 310 ? 9.065 15.929 17.392 1.00 95.88 310 PHE A N 1
ATOM 2539 C CA . PHE A 1 310 ? 9.592 14.567 17.428 1.00 95.88 310 PHE A CA 1
ATOM 2540 C C . PHE A 1 310 ? 10.370 14.293 16.144 1.00 95.88 310 PHE A C 1
ATOM 2542 O O . PHE A 1 310 ? 9.864 14.556 15.055 1.00 95.88 310 PHE A O 1
ATOM 2549 N N . ILE A 1 311 ? 11.596 13.788 16.272 1.00 96.25 311 ILE A N 1
ATOM 2550 C CA . ILE A 1 311 ? 12.486 13.554 15.130 1.00 96.25 311 ILE A CA 1
ATOM 2551 C C . ILE A 1 311 ? 12.451 12.077 14.748 1.00 96.25 311 ILE A C 1
ATOM 2553 O O . ILE A 1 311 ? 12.912 11.228 15.514 1.00 96.25 311 ILE A O 1
ATOM 2557 N N . LEU A 1 312 ? 11.923 11.783 13.561 1.00 96.50 312 LEU A N 1
ATOM 2558 C CA . LEU A 1 312 ? 11.996 10.474 12.925 1.00 96.50 312 LEU A CA 1
ATOM 2559 C C . LEU A 1 312 ? 13.321 10.377 12.142 1.00 96.50 312 LEU A C 1
ATOM 2561 O O . LEU A 1 312 ? 13.476 11.082 11.144 1.00 96.50 312 LEU A O 1
ATOM 2565 N N . PRO A 1 313 ? 14.283 9.526 12.559 1.00 96.31 313 PRO A N 1
ATOM 2566 C CA . PRO A 1 313 ? 15.631 9.525 11.981 1.00 96.31 313 PRO A CA 1
ATOM 2567 C C . PRO A 1 313 ? 15.647 9.231 10.482 1.00 96.31 313 PRO A C 1
ATOM 2569 O O . PRO A 1 313 ? 16.426 9.810 9.728 1.00 96.31 313 PRO A O 1
ATOM 2572 N N . SER A 1 314 ? 14.780 8.321 10.037 1.00 94.94 314 SER A N 1
ATOM 2573 C CA . SER A 1 314 ? 14.589 8.038 8.624 1.00 94.94 314 SER A CA 1
ATOM 2574 C C . SER A 1 314 ? 13.229 7.399 8.376 1.00 94.94 314 SER A C 1
ATOM 2576 O O . SER A 1 314 ? 12.776 6.587 9.177 1.00 94.94 314 SER A O 1
ATOM 2578 N N . MET A 1 315 ? 12.620 7.727 7.240 1.00 94.69 315 MET A N 1
ATOM 2579 C CA . MET A 1 315 ? 11.561 6.932 6.618 1.00 94.69 315 MET A CA 1
ATOM 2580 C C . MET A 1 315 ? 11.933 6.606 5.173 1.00 94.69 315 MET A C 1
ATOM 2582 O O . MET A 1 315 ? 12.699 7.342 4.544 1.00 94.69 315 MET A O 1
ATOM 2586 N N . GLU A 1 316 ? 11.376 5.511 4.655 1.00 94.88 316 GLU A N 1
ATOM 2587 C CA . GLU A 1 316 ? 11.355 5.247 3.217 1.00 94.88 316 GLU A CA 1
ATOM 2588 C C . GLU A 1 316 ? 10.029 5.745 2.598 1.00 94.88 316 GLU A C 1
ATOM 2590 O O . GLU A 1 316 ? 9.549 6.828 2.923 1.00 94.88 316 GLU A O 1
ATOM 2595 N N . LEU A 1 317 ? 9.417 4.944 1.718 1.00 97.19 317 LEU A N 1
ATOM 2596 C CA . LEU A 1 317 ? 8.154 5.226 1.040 1.00 97.19 317 LEU A CA 1
ATOM 2597 C C . LEU A 1 317 ? 7.038 5.596 2.013 1.00 97.19 317 LEU A C 1
ATOM 2599 O O . LEU A 1 317 ? 6.199 6.433 1.698 1.00 97.19 317 LEU A O 1
ATOM 2603 N N . THR A 1 318 ? 7.001 4.933 3.164 1.00 97.88 318 THR A N 1
ATOM 2604 C CA . THR A 1 318 ? 5.944 5.062 4.159 1.00 97.88 318 THR A CA 1
ATOM 2605 C C . THR A 1 318 ? 6.523 4.888 5.558 1.00 97.88 318 THR A C 1
ATOM 2607 O O . THR A 1 318 ? 7.581 4.277 5.723 1.00 97.88 318 THR A O 1
ATOM 2610 N N . SER A 1 319 ? 5.846 5.445 6.561 1.00 97.38 319 SER A N 1
ATOM 2611 C CA . SER A 1 319 ? 6.143 5.207 7.979 1.00 97.38 319 SER A CA 1
ATOM 2612 C C . SER A 1 319 ? 4.899 5.445 8.837 1.00 97.38 319 SER A C 1
ATOM 2614 O O . SER A 1 319 ? 3.949 6.107 8.405 1.00 97.38 319 SER A O 1
ATOM 2616 N N . MET A 1 320 ? 4.882 4.887 10.046 1.00 97.94 320 MET A N 1
ATOM 2617 C CA . MET A 1 320 ? 3.827 5.109 11.037 1.00 97.94 320 MET A CA 1
ATOM 2618 C C . MET A 1 320 ? 4.427 5.548 12.366 1.00 97.94 320 MET A C 1
ATOM 2620 O O . MET A 1 320 ? 5.353 4.916 12.871 1.00 97.94 320 MET A O 1
ATOM 2624 N N . VAL A 1 321 ? 3.865 6.596 12.967 1.00 97.81 321 VAL A N 1
ATOM 2625 C CA . VAL A 1 321 ? 4.259 7.085 14.290 1.00 97.81 321 VAL A CA 1
ATOM 2626 C C . VAL A 1 321 ? 3.063 7.042 15.231 1.00 97.81 321 VAL A C 1
ATOM 2628 O O . VAL A 1 321 ? 2.021 7.630 14.960 1.00 97.81 321 VAL A O 1
ATOM 2631 N N . LEU A 1 322 ? 3.212 6.367 16.364 1.00 98.38 322 LEU A N 1
ATOM 2632 C CA . LEU A 1 322 ? 2.230 6.322 17.436 1.00 98.38 322 LEU A CA 1
ATOM 2633 C C . LEU A 1 322 ? 2.589 7.338 18.517 1.00 98.38 322 LEU A C 1
ATOM 2635 O O . LEU A 1 322 ? 3.646 7.243 19.136 1.00 98.38 322 LEU A O 1
ATO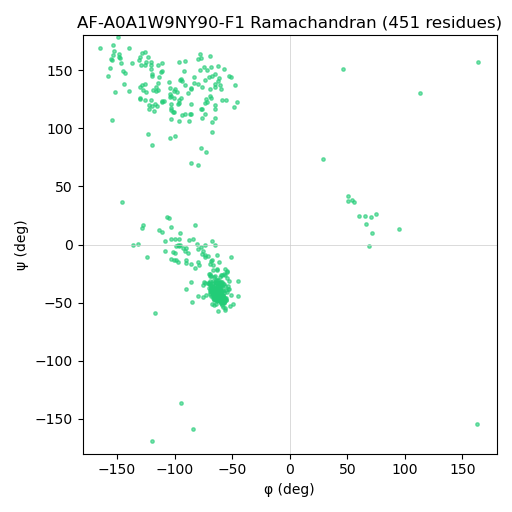M 2639 N N . LEU A 1 323 ? 1.680 8.271 18.781 1.00 97.94 323 LEU A N 1
ATOM 2640 C CA . LEU A 1 323 ? 1.754 9.202 19.899 1.00 97.94 323 LEU A CA 1
ATOM 2641 C C . LEU A 1 323 ? 0.792 8.745 21.004 1.00 97.94 323 LEU A C 1
ATOM 2643 O O . LEU A 1 323 ? -0.425 8.891 20.874 1.00 97.94 323 LEU A O 1
ATOM 2647 N N . THR A 1 324 ? 1.323 8.226 22.110 1.00 98.06 324 THR A N 1
ATOM 2648 C CA . THR A 1 324 ? 0.511 7.705 23.222 1.00 98.06 324 THR A CA 1
ATOM 2649 C C . THR A 1 324 ? 1.191 7.885 24.583 1.00 98.06 324 THR A C 1
ATOM 2651 O O . THR A 1 324 ? 2.387 8.165 24.675 1.00 98.06 324 THR A O 1
ATOM 2654 N N . LYS A 1 325 ? 0.398 7.759 25.650 1.00 97.44 325 LYS A N 1
ATOM 2655 C CA . LYS A 1 325 ? 0.854 7.611 27.042 1.00 97.44 325 LYS A CA 1
ATOM 2656 C C . LYS A 1 325 ? 0.620 6.192 27.587 1.00 97.44 325 LYS A C 1
ATOM 2658 O O . LYS A 1 325 ? 0.996 5.916 28.720 1.00 97.44 325 LYS A O 1
ATOM 2663 N N . ASP A 1 326 ? -0.041 5.334 26.810 1.00 97.75 326 ASP A N 1
ATOM 2664 C CA . ASP A 1 326 ? -0.444 3.986 27.204 1.00 97.75 326 ASP A CA 1
ATOM 2665 C C . ASP A 1 326 ? 0.695 2.993 26.917 1.00 97.75 326 ASP A C 1
ATOM 2667 O O . ASP A 1 326 ? 0.987 2.667 25.764 1.00 97.75 326 ASP A O 1
ATOM 2671 N N . ASN A 1 327 ? 1.365 2.545 27.981 1.00 97.00 327 ASN A N 1
ATOM 2672 C CA . ASN A 1 327 ? 2.461 1.581 27.879 1.00 97.00 327 ASN A CA 1
ATOM 2673 C C . ASN A 1 327 ? 1.957 0.161 27.600 1.00 97.00 327 ASN A C 1
ATOM 2675 O O . ASN A 1 327 ? 2.632 -0.582 26.895 1.00 97.00 327 ASN A O 1
ATOM 2679 N N . GLU A 1 328 ? 0.771 -0.198 28.095 1.00 97.38 328 GLU A N 1
ATOM 2680 C CA . GLU A 1 328 ? 0.184 -1.517 27.854 1.00 97.38 328 GLU A CA 1
ATOM 2681 C C . GLU A 1 328 ? -0.119 -1.683 26.365 1.00 97.38 328 GLU A C 1
ATOM 2683 O O . GLU A 1 328 ? 0.220 -2.698 25.756 1.00 97.38 328 GLU A O 1
ATOM 2688 N N . LEU A 1 329 ? -0.672 -0.636 25.744 1.00 96.56 329 LEU A N 1
ATOM 2689 C CA . LEU A 1 329 ? -0.879 -0.606 24.303 1.00 96.56 329 LEU A CA 1
ATOM 2690 C C . LEU A 1 329 ? 0.435 -0.821 23.540 1.00 96.56 329 LEU A C 1
ATOM 2692 O O . LEU A 1 329 ? 0.484 -1.605 22.592 1.00 96.56 329 LEU A O 1
ATOM 2696 N N . LEU A 1 330 ? 1.502 -0.129 23.944 1.00 97.19 330 LEU A N 1
ATOM 2697 C CA . LEU A 1 330 ? 2.813 -0.266 23.316 1.00 97.19 330 LEU A CA 1
ATOM 2698 C C . LEU A 1 330 ? 3.352 -1.698 23.440 1.00 97.19 330 LEU A C 1
ATOM 2700 O O . LEU A 1 330 ? 3.884 -2.237 22.469 1.00 97.19 330 LEU A O 1
ATOM 2704 N N . ASP A 1 331 ? 3.196 -2.326 24.602 1.00 97.44 331 ASP A N 1
ATOM 2705 C CA . ASP A 1 331 ? 3.667 -3.689 24.844 1.00 97.44 331 ASP A CA 1
ATOM 2706 C C . ASP A 1 331 ? 2.867 -4.721 24.038 1.00 97.44 331 ASP A C 1
ATOM 2708 O O . ASP A 1 331 ? 3.458 -5.626 23.445 1.00 97.44 331 ASP A O 1
ATOM 2712 N N . GLN A 1 332 ? 1.555 -4.527 23.875 1.00 97.06 332 GLN A N 1
ATOM 2713 C CA . GLN A 1 332 ? 0.740 -5.342 22.968 1.00 97.06 332 GLN A CA 1
ATOM 2714 C C . GLN A 1 332 ? 1.225 -5.244 21.511 1.00 97.06 332 GLN A C 1
ATOM 2716 O O . GLN A 1 332 ? 1.268 -6.256 20.804 1.00 97.06 332 GLN A O 1
ATOM 2721 N N . ILE A 1 333 ? 1.616 -4.049 21.046 1.00 97.56 333 ILE A N 1
ATOM 2722 C CA . ILE A 1 333 ? 2.172 -3.871 19.693 1.00 97.56 333 ILE A CA 1
ATOM 2723 C C . ILE A 1 333 ? 3.529 -4.571 19.575 1.00 97.56 333 ILE A C 1
ATOM 2725 O O . ILE A 1 333 ? 3.745 -5.270 18.588 1.00 97.56 333 ILE A O 1
ATOM 2729 N N . LYS A 1 334 ? 4.421 -4.446 20.569 1.00 97.81 334 LYS A N 1
ATOM 2730 C CA . LYS A 1 334 ? 5.720 -5.147 20.573 1.00 97.81 334 LYS A CA 1
ATOM 2731 C C . LYS A 1 334 ? 5.537 -6.658 20.469 1.00 97.81 334 LYS A C 1
ATOM 2733 O O . LYS A 1 334 ? 6.136 -7.276 19.598 1.00 97.81 334 LYS A O 1
ATOM 2738 N N . VAL A 1 335 ? 4.668 -7.243 21.296 1.00 97.88 335 VAL A N 1
ATOM 2739 C CA . VAL A 1 335 ? 4.385 -8.689 21.273 1.00 97.88 335 VAL A CA 1
ATOM 2740 C C . VAL A 1 335 ? 3.862 -9.124 19.902 1.00 97.88 335 VAL A C 1
ATOM 2742 O O . VAL A 1 335 ? 4.312 -10.133 19.355 1.00 97.88 335 VAL A O 1
ATOM 2745 N N . LYS A 1 336 ? 2.947 -8.351 19.302 1.00 97.62 336 LYS A N 1
ATOM 2746 C CA . LYS A 1 336 ? 2.462 -8.622 17.940 1.00 97.62 336 LYS A CA 1
ATOM 2747 C C . LYS A 1 336 ? 3.578 -8.517 16.900 1.00 97.62 336 LYS A C 1
ATOM 2749 O O . LYS A 1 336 ? 3.662 -9.396 16.048 1.00 97.62 336 LYS A O 1
ATOM 2754 N N . MET A 1 337 ? 4.419 -7.485 16.970 1.00 98.19 337 MET A N 1
ATOM 2755 C CA . MET A 1 337 ? 5.543 -7.286 16.053 1.00 98.19 337 MET A CA 1
ATOM 2756 C C . MET A 1 337 ? 6.523 -8.460 16.122 1.00 98.19 337 MET A C 1
ATOM 2758 O O . MET A 1 337 ? 6.849 -9.016 15.077 1.00 98.19 337 MET A O 1
ATOM 2762 N N . GLU A 1 338 ? 6.927 -8.892 17.322 1.00 98.12 338 GLU A N 1
ATOM 2763 C CA . GLU A 1 338 ? 7.824 -10.045 17.494 1.00 98.12 338 GLU A CA 1
ATOM 2764 C C . GLU A 1 338 ? 7.231 -11.325 16.905 1.00 98.12 338 GLU A C 1
ATOM 2766 O O . GLU A 1 338 ? 7.926 -12.061 16.207 1.00 98.12 338 GLU A O 1
ATOM 2771 N N . ARG A 1 339 ? 5.934 -11.573 17.130 1.00 98.19 339 ARG A N 1
ATOM 2772 C CA . ARG A 1 339 ? 5.240 -12.740 16.570 1.00 98.19 339 ARG A CA 1
ATOM 2773 C C . ARG A 1 339 ? 5.200 -12.717 15.039 1.00 98.19 339 ARG A C 1
ATOM 2775 O O . ARG A 1 339 ? 5.318 -13.767 14.421 1.00 98.19 339 ARG A O 1
ATOM 2782 N N . LEU A 1 340 ? 4.996 -11.545 14.435 1.00 98.25 340 LEU A N 1
ATOM 2783 C CA . LEU A 1 340 ? 4.867 -11.377 12.980 1.00 98.25 340 LEU A CA 1
ATOM 2784 C C . LEU A 1 340 ? 6.222 -11.301 12.263 1.00 98.25 340 LEU A C 1
ATOM 2786 O O . LEU A 1 340 ? 6.300 -11.525 11.054 1.00 98.25 340 LEU A O 1
ATOM 2790 N N . LEU A 1 341 ? 7.293 -10.972 12.987 1.00 98.50 341 LEU A N 1
ATOM 2791 C CA . LEU A 1 341 ? 8.607 -10.704 12.418 1.00 98.50 341 LEU A CA 1
ATOM 2792 C C . LEU A 1 341 ? 9.194 -11.868 11.589 1.00 98.50 341 LEU A C 1
ATOM 2794 O O . LEU A 1 341 ? 9.765 -11.567 10.535 1.00 98.50 341 LEU A O 1
ATOM 2798 N N . PRO A 1 342 ? 9.069 -13.159 11.968 1.00 98.69 342 PRO A N 1
ATOM 2799 C CA . PRO A 1 342 ? 9.548 -14.267 11.138 1.00 98.69 342 PRO A CA 1
ATOM 2800 C C . PRO A 1 342 ? 8.923 -14.278 9.735 1.00 98.69 342 PRO A C 1
ATOM 2802 O O . PRO A 1 342 ? 9.648 -14.305 8.735 1.00 98.69 342 PRO A O 1
ATOM 2805 N N . ASP A 1 343 ? 7.594 -14.164 9.653 1.00 98.44 343 ASP A N 1
ATOM 2806 C CA . ASP A 1 343 ? 6.857 -14.162 8.384 1.00 98.44 343 ASP A CA 1
ATOM 2807 C C . ASP A 1 343 ? 7.177 -12.917 7.557 1.00 98.44 343 ASP A C 1
ATOM 2809 O O . ASP A 1 343 ? 7.506 -13.012 6.375 1.00 98.44 343 ASP A O 1
ATOM 2813 N N . VAL A 1 344 ? 7.179 -11.740 8.189 1.00 98.56 344 VAL A N 1
ATOM 2814 C CA . VAL A 1 344 ? 7.520 -10.468 7.533 1.00 98.56 344 VAL A CA 1
ATOM 2815 C C . VAL A 1 344 ? 8.951 -10.476 6.983 1.00 98.56 344 VAL A C 1
ATOM 2817 O O . VAL A 1 344 ? 9.204 -9.947 5.900 1.00 98.56 344 VAL A O 1
ATOM 2820 N N . SER A 1 345 ? 9.892 -11.122 7.673 1.00 98.81 345 SER A N 1
ATOM 2821 C CA . SER A 1 345 ? 11.274 -11.279 7.197 1.00 98.81 345 SER A CA 1
ATOM 2822 C C . SER A 1 345 ? 11.362 -12.187 5.971 1.00 98.81 345 SER A C 1
ATOM 2824 O O . SER A 1 345 ? 12.084 -11.872 5.022 1.00 98.81 345 SER A O 1
ATOM 2826 N N . LYS A 1 346 ? 10.601 -13.289 5.961 1.00 98.75 346 LYS A N 1
ATOM 2827 C CA . LYS A 1 346 ? 10.483 -14.176 4.798 1.00 98.75 346 LYS A CA 1
ATOM 2828 C C . LYS A 1 346 ? 9.872 -13.435 3.607 1.00 98.75 346 LYS A C 1
ATOM 2830 O O . LYS A 1 346 ? 10.451 -13.457 2.522 1.00 98.75 346 LYS A O 1
ATOM 2835 N N . PHE A 1 347 ? 8.774 -12.712 3.819 1.00 98.75 347 PHE A N 1
ATOM 2836 C CA . PHE A 1 347 ? 8.154 -11.906 2.771 1.00 98.75 347 PHE A CA 1
ATOM 2837 C C . PHE A 1 347 ? 9.105 -10.837 2.228 1.00 98.75 347 PHE A C 1
ATOM 2839 O O . PHE A 1 347 ? 9.211 -10.682 1.017 1.00 98.75 347 PHE A O 1
ATOM 2846 N N . ALA A 1 348 ? 9.870 -10.142 3.074 1.00 98.81 348 ALA A N 1
ATOM 2847 C CA . ALA A 1 348 ? 10.836 -9.148 2.602 1.00 98.81 348 ALA A CA 1
ATOM 2848 C C . ALA A 1 348 ? 11.906 -9.758 1.678 1.00 98.81 348 ALA A C 1
ATOM 2850 O O . ALA A 1 348 ? 12.282 -9.140 0.680 1.00 98.81 348 ALA A O 1
ATOM 2851 N N . ILE A 1 349 ? 12.367 -10.979 1.973 1.00 98.88 349 ILE A N 1
ATOM 2852 C CA . ILE A 1 3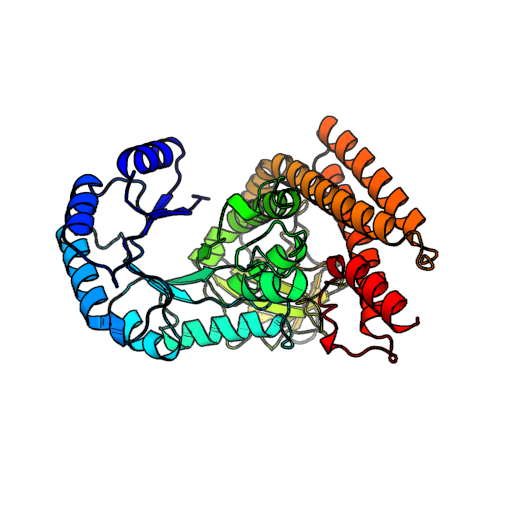49 ? 13.272 -11.729 1.092 1.00 98.88 349 ILE A CA 1
ATOM 2853 C C . ILE A 1 349 ? 12.587 -12.047 -0.239 1.00 98.88 349 ILE A C 1
ATOM 2855 O O . ILE A 1 349 ? 13.176 -11.787 -1.284 1.00 98.88 349 ILE A O 1
ATOM 2859 N N . GLU A 1 350 ? 11.349 -12.545 -0.224 1.00 98.62 350 GLU A N 1
ATOM 2860 C CA . GLU A 1 350 ? 10.588 -12.862 -1.444 1.00 98.62 350 GLU A CA 1
ATOM 2861 C C . GLU A 1 350 ? 10.315 -11.621 -2.315 1.00 98.62 350 GLU A C 1
ATOM 2863 O O . GLU A 1 350 ? 10.383 -11.705 -3.545 1.00 98.62 350 GLU A O 1
ATOM 2868 N N . VAL A 1 351 ? 10.082 -10.454 -1.700 1.00 98.69 351 VAL A N 1
ATOM 2869 C CA . VAL A 1 351 ? 9.994 -9.161 -2.401 1.00 98.69 351 VAL A CA 1
ATOM 2870 C C . VAL A 1 351 ? 11.310 -8.844 -3.113 1.00 98.69 351 VAL A C 1
ATOM 2872 O O . VAL A 1 351 ? 11.300 -8.505 -4.299 1.00 98.69 351 VAL A O 1
ATOM 2875 N N . LEU A 1 352 ? 12.449 -8.971 -2.421 1.00 98.75 352 LEU A N 1
ATOM 2876 C CA . LEU A 1 352 ? 13.767 -8.729 -3.015 1.00 98.75 352 LEU A CA 1
ATOM 2877 C C . LEU A 1 352 ? 14.076 -9.723 -4.144 1.00 98.75 352 LEU A C 1
ATOM 2879 O O . LEU A 1 352 ? 14.571 -9.307 -5.188 1.00 98.75 352 LEU A O 1
ATOM 2883 N N . GLU A 1 353 ? 13.775 -11.009 -3.965 1.00 98.50 353 GLU A N 1
ATOM 2884 C CA . GLU A 1 353 ? 13.948 -12.031 -5.005 1.00 98.50 353 GLU A CA 1
ATOM 2885 C C . GLU A 1 353 ? 13.187 -11.673 -6.277 1.00 98.50 353 GLU A C 1
ATOM 2887 O O . GLU A 1 353 ? 13.790 -11.580 -7.347 1.00 98.50 353 GLU A O 1
ATOM 2892 N N . GLY A 1 354 ? 11.878 -11.429 -6.151 1.00 97.81 354 GLY A N 1
ATOM 2893 C CA . GLY A 1 354 ? 11.039 -11.117 -7.301 1.00 97.81 354 GLY A CA 1
ATOM 2894 C C . GLY A 1 354 ? 11.473 -9.817 -7.974 1.00 97.81 354 GLY A C 1
ATOM 2895 O O . GLY A 1 354 ? 11.564 -9.761 -9.196 1.00 97.81 354 GLY A O 1
ATOM 2896 N N . LYS A 1 355 ? 11.832 -8.781 -7.206 1.00 98.25 355 LYS A N 1
ATOM 2897 C CA . LYS A 1 355 ? 12.342 -7.529 -7.784 1.00 98.25 355 LYS A CA 1
ATOM 2898 C C . LYS A 1 355 ? 13.668 -7.733 -8.522 1.00 98.25 355 LYS A C 1
ATOM 2900 O O . LYS A 1 355 ? 13.829 -7.215 -9.625 1.00 98.25 355 LYS A O 1
ATOM 2905 N N . LYS A 1 356 ? 14.604 -8.491 -7.944 1.00 98.19 356 LYS A N 1
ATOM 2906 C CA . LYS A 1 356 ? 15.901 -8.805 -8.563 1.00 98.19 356 LYS A CA 1
ATOM 2907 C C . LYS A 1 356 ? 15.714 -9.509 -9.903 1.00 98.19 356 LYS A C 1
ATOM 2909 O O . LYS A 1 356 ? 16.293 -9.064 -10.887 1.00 98.19 356 LYS A O 1
ATOM 2914 N N . GLU A 1 357 ? 14.871 -10.538 -9.953 1.00 97.75 357 GLU A N 1
ATOM 2915 C CA . GLU A 1 357 ? 14.577 -11.281 -11.184 1.00 97.75 357 GLU A CA 1
ATOM 2916 C C . GLU A 1 357 ? 14.073 -10.355 -12.304 1.00 97.75 357 GLU A C 1
ATOM 2918 O O . GLU A 1 357 ? 14.568 -10.404 -13.434 1.00 97.75 357 GLU A O 1
ATOM 2923 N N . LYS A 1 358 ? 13.133 -9.458 -11.980 1.00 97.69 358 LYS A N 1
ATOM 2924 C CA . LYS A 1 358 ? 12.577 -8.494 -12.939 1.00 97.69 358 LYS A CA 1
ATOM 2925 C C . LYS A 1 358 ? 13.628 -7.510 -13.456 1.00 97.69 358 LYS A C 1
ATOM 2927 O O . LYS A 1 358 ? 13.670 -7.237 -14.655 1.00 97.69 358 LYS A O 1
ATOM 2932 N N . VAL A 1 359 ? 14.470 -6.975 -12.570 1.00 97.88 359 VAL A N 1
ATOM 2933 C CA . VAL A 1 359 ? 15.546 -6.039 -12.947 1.00 97.88 359 VAL A CA 1
ATOM 2934 C C . VAL A 1 359 ? 16.590 -6.741 -13.813 1.00 97.88 359 VAL A C 1
ATOM 2936 O O . VAL A 1 359 ? 16.942 -6.234 -14.872 1.00 97.88 359 VAL A O 1
ATOM 2939 N N . GLU A 1 360 ? 17.025 -7.946 -13.443 1.00 97.69 360 GLU A N 1
ATOM 2940 C CA . GLU A 1 360 ? 17.969 -8.733 -14.249 1.00 97.69 360 GLU A CA 1
ATOM 2941 C C . GLU A 1 360 ? 17.411 -9.089 -15.630 1.00 97.69 360 GLU A C 1
ATOM 2943 O O . GLU A 1 360 ? 18.163 -9.190 -16.598 1.00 97.69 360 GLU A O 1
ATOM 2948 N N . TRP A 1 361 ? 16.099 -9.297 -15.758 1.00 97.50 361 TRP A N 1
ATOM 2949 C CA . TRP A 1 361 ? 15.468 -9.489 -17.062 1.00 97.50 361 TRP A CA 1
ATOM 2950 C C . TRP A 1 361 ? 15.552 -8.230 -17.939 1.00 97.50 361 TRP A C 1
ATOM 2952 O O . TRP A 1 361 ? 15.939 -8.330 -19.109 1.00 97.50 361 TRP A O 1
ATOM 2962 N N . VAL A 1 362 ? 15.244 -7.049 -17.386 1.00 97.44 362 VAL A N 1
ATOM 2963 C CA . VAL A 1 362 ? 15.340 -5.780 -18.127 1.00 97.44 362 VAL A CA 1
ATOM 2964 C C . VAL A 1 362 ? 16.788 -5.497 -18.516 1.00 97.44 362 VAL A C 1
ATOM 2966 O O . VAL A 1 362 ? 17.059 -5.298 -19.696 1.00 97.44 362 VAL A O 1
ATOM 2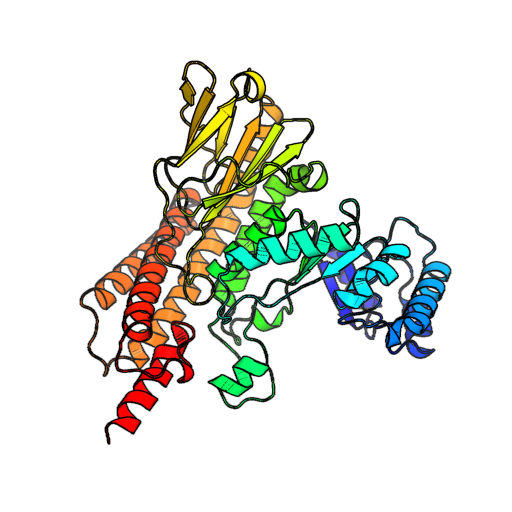969 N N . GLU A 1 363 ? 17.733 -5.550 -17.575 1.00 97.12 363 GLU A N 1
ATOM 2970 C CA . GLU A 1 363 ? 19.138 -5.224 -17.860 1.00 97.12 363 GLU A CA 1
ATOM 2971 C C . GLU A 1 363 ? 19.769 -6.200 -18.867 1.00 97.12 363 GLU A C 1
ATOM 2973 O O . GLU A 1 363 ? 20.479 -5.768 -19.775 1.00 97.12 363 GLU A O 1
ATOM 2978 N N . ARG A 1 364 ? 19.439 -7.503 -18.816 1.00 96.94 364 ARG A N 1
ATOM 2979 C CA . ARG A 1 364 ? 19.861 -8.456 -19.863 1.00 96.94 364 ARG A CA 1
ATOM 2980 C C . ARG A 1 364 ? 19.304 -8.095 -21.237 1.00 96.94 364 ARG A C 1
ATOM 2982 O O . ARG A 1 364 ? 20.004 -8.246 -22.238 1.00 96.94 364 ARG A O 1
ATOM 2989 N N . SER A 1 365 ? 18.061 -7.618 -21.291 1.00 96.56 365 SER A N 1
ATOM 2990 C CA . SER A 1 365 ? 17.420 -7.187 -22.539 1.00 96.56 365 SER A CA 1
ATOM 2991 C C . SER A 1 365 ? 18.047 -5.906 -23.097 1.00 96.56 365 SER A C 1
ATOM 2993 O O . SER A 1 365 ? 18.029 -5.694 -24.306 1.00 96.56 365 SER A O 1
ATOM 2995 N N . LEU A 1 366 ? 18.650 -5.083 -22.236 1.00 95.56 366 LEU A N 1
ATOM 2996 C CA . LEU A 1 366 ? 19.313 -3.825 -22.579 1.00 95.56 366 LEU A CA 1
ATOM 2997 C C . LEU A 1 366 ? 20.829 -3.956 -22.783 1.00 95.56 366 LEU A C 1
ATOM 2999 O O . LEU A 1 366 ? 21.496 -2.942 -22.928 1.00 95.56 366 LEU A O 1
ATOM 3003 N N . LYS A 1 367 ? 21.397 -5.169 -22.844 1.00 93.56 367 LYS A N 1
ATOM 3004 C CA . LYS A 1 367 ? 22.859 -5.381 -22.956 1.00 93.56 367 LYS A CA 1
ATOM 3005 C C . LYS A 1 367 ? 23.546 -4.692 -24.150 1.00 93.56 367 LYS A C 1
ATOM 3007 O O . LYS A 1 367 ? 24.758 -4.542 -24.145 1.00 93.56 367 LYS A O 1
ATOM 3012 N N . HIS A 1 368 ? 22.783 -4.354 -25.189 1.00 90.88 368 HIS A N 1
ATOM 3013 C CA . HIS A 1 368 ? 23.256 -3.682 -26.404 1.00 90.88 368 HIS A CA 1
ATOM 3014 C C . HIS A 1 368 ? 23.191 -2.149 -26.296 1.00 90.88 368 HIS A C 1
ATOM 3016 O O . HIS A 1 368 ? 23.774 -1.445 -27.114 1.00 90.88 368 HIS A O 1
ATOM 3022 N N . ILE A 1 369 ? 22.492 -1.634 -25.283 1.00 90.94 369 ILE A N 1
ATOM 3023 C CA . ILE A 1 369 ? 22.388 -0.213 -24.972 1.00 90.94 369 ILE A CA 1
ATOM 3024 C C . ILE A 1 369 ? 23.508 0.135 -23.984 1.00 90.94 369 ILE A C 1
ATOM 3026 O O . ILE A 1 369 ? 23.718 -0.633 -23.040 1.00 90.94 369 ILE A O 1
ATOM 3030 N N . PRO A 1 370 ? 24.211 1.275 -24.152 1.00 87.31 370 PRO A N 1
ATOM 3031 C CA . PRO A 1 370 ? 25.233 1.716 -23.209 1.00 87.31 370 PRO A CA 1
ATOM 3032 C C . PRO A 1 370 ? 24.762 1.593 -21.754 1.00 87.31 370 PRO A C 1
ATOM 3034 O O . PRO A 1 370 ? 23.703 2.099 -21.358 1.00 87.31 370 PRO A O 1
ATOM 3037 N N . GLN A 1 371 ? 25.521 0.836 -20.964 1.00 80.62 371 GLN A N 1
ATOM 3038 C CA . GLN A 1 371 ? 25.190 0.617 -19.567 1.00 80.62 371 GLN A CA 1
ATOM 3039 C C . GLN A 1 371 ? 25.578 1.829 -18.727 1.00 80.62 371 GLN A C 1
ATOM 3041 O O . GLN A 1 371 ? 26.538 2.532 -19.029 1.00 80.62 371 GLN A O 1
ATOM 3046 N N . LEU A 1 372 ? 24.831 2.049 -17.648 1.00 83.00 372 LEU A N 1
ATOM 3047 C CA . LEU A 1 372 ? 25.298 2.928 -16.591 1.00 83.00 372 LEU A CA 1
ATOM 3048 C C . LEU A 1 372 ? 26.398 2.225 -15.808 1.00 83.00 372 LEU A C 1
ATOM 3050 O O . LEU A 1 372 ? 26.286 1.032 -15.524 1.00 83.00 372 LEU A O 1
ATOM 3054 N N . GLU A 1 373 ? 27.414 2.987 -15.405 1.00 81.56 373 GLU A N 1
ATOM 3055 C CA . GLU A 1 373 ? 28.580 2.487 -14.664 1.00 81.56 373 GLU A CA 1
ATOM 3056 C C . GLU A 1 373 ? 28.206 1.727 -13.373 1.00 81.56 373 GLU A C 1
ATOM 3058 O O . GLU A 1 373 ? 28.969 0.897 -12.882 1.00 81.56 373 GLU A O 1
ATOM 3063 N N . ASP A 1 374 ? 27.0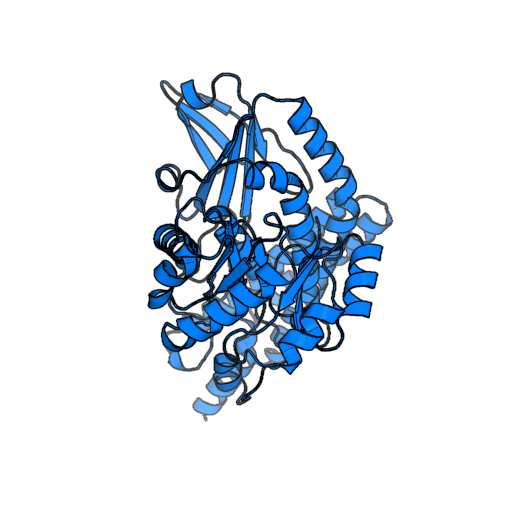17 1.969 -12.811 1.00 91.62 374 ASP A N 1
ATOM 3064 C CA . ASP A 1 374 ? 26.573 1.415 -11.533 1.00 91.62 374 ASP A CA 1
ATOM 3065 C C . ASP A 1 374 ? 25.659 0.179 -11.621 1.00 91.62 374 ASP A C 1
ATOM 3067 O O . ASP A 1 374 ? 25.316 -0.372 -10.571 1.00 91.62 374 ASP A O 1
ATOM 3071 N N . VAL A 1 375 ? 25.297 -0.309 -12.816 1.00 94.50 375 VAL A N 1
ATOM 3072 C CA . VAL A 1 375 ? 24.347 -1.435 -12.981 1.00 94.50 375 VAL A CA 1
ATOM 3073 C C . VAL A 1 375 ? 24.868 -2.721 -12.341 1.00 94.50 375 VAL A C 1
ATOM 3075 O O . VAL A 1 375 ? 24.232 -3.265 -11.432 1.00 94.50 375 VAL A O 1
ATOM 3078 N N . ASP A 1 376 ? 26.048 -3.183 -12.756 1.00 95.50 376 ASP A N 1
ATOM 3079 C CA . ASP A 1 376 ? 26.643 -4.424 -12.243 1.00 95.50 376 ASP A CA 1
ATOM 3080 C C . ASP A 1 376 ? 26.942 -4.323 -10.747 1.00 95.50 376 ASP A C 1
ATOM 3082 O O . ASP A 1 376 ? 26.707 -5.259 -9.975 1.00 95.50 376 ASP A O 1
ATOM 3086 N N . THR A 1 377 ? 27.390 -3.146 -10.305 1.00 96.88 377 THR A N 1
ATOM 3087 C CA . THR A 1 377 ? 27.636 -2.861 -8.890 1.00 96.88 377 THR A CA 1
ATOM 3088 C C . THR A 1 377 ? 26.347 -2.971 -8.073 1.00 96.88 377 THR A C 1
ATOM 3090 O O . THR A 1 377 ? 26.339 -3.606 -7.012 1.00 96.88 377 THR A O 1
ATOM 3093 N N . ALA A 1 378 ? 25.241 -2.396 -8.548 1.00 97.12 378 ALA A N 1
ATOM 3094 C CA . ALA A 1 378 ? 23.947 -2.456 -7.876 1.00 97.12 378 ALA A CA 1
ATOM 3095 C C . ALA A 1 378 ? 23.395 -3.891 -7.821 1.00 97.12 378 ALA A C 1
ATOM 3097 O O . ALA A 1 378 ? 23.007 -4.349 -6.740 1.00 97.12 378 ALA A O 1
ATOM 3098 N N . LEU A 1 379 ? 23.430 -4.629 -8.936 1.00 97.88 379 LEU A N 1
ATOM 3099 C CA . LEU A 1 379 ? 22.982 -6.026 -9.010 1.00 97.88 379 LEU A CA 1
ATOM 3100 C C . LEU A 1 379 ? 23.809 -6.948 -8.103 1.00 97.88 379 LEU A C 1
ATOM 3102 O O . LEU A 1 379 ? 23.246 -7.752 -7.349 1.00 97.88 379 LEU A O 1
ATOM 3106 N N . LYS A 1 380 ? 25.138 -6.794 -8.093 1.00 98.06 380 LYS A N 1
ATOM 3107 C CA . LYS A 1 380 ? 26.038 -7.547 -7.206 1.00 98.06 380 LYS A CA 1
ATOM 3108 C C . LYS A 1 380 ? 25.759 -7.242 -5.735 1.00 98.06 380 LYS A C 1
ATOM 3110 O O . LYS A 1 380 ? 25.652 -8.161 -4.921 1.00 98.06 380 LYS A O 1
ATOM 3115 N N . ARG A 1 381 ? 25.583 -5.965 -5.374 1.00 98.44 381 ARG A N 1
ATOM 3116 C CA . ARG A 1 381 ? 25.249 -5.561 -3.995 1.00 98.44 381 ARG A CA 1
ATOM 3117 C C . ARG A 1 381 ? 23.899 -6.115 -3.544 1.00 98.44 381 ARG A C 1
ATOM 3119 O O . ARG A 1 381 ? 23.817 -6.640 -2.434 1.00 98.44 381 ARG A O 1
ATOM 3126 N N . ALA A 1 382 ? 22.868 -6.035 -4.384 1.00 98.44 382 ALA A N 1
ATOM 3127 C CA . ALA A 1 382 ? 21.552 -6.596 -4.085 1.00 98.44 382 ALA A CA 1
ATOM 3128 C C . ALA A 1 382 ? 21.611 -8.124 -3.912 1.00 98.44 382 ALA A C 1
ATOM 3130 O O . ALA A 1 382 ? 21.036 -8.653 -2.962 1.00 98.44 382 ALA A O 1
ATOM 3131 N N . SER A 1 383 ? 22.377 -8.823 -4.756 1.00 98.62 383 SER A N 1
ATOM 3132 C CA . SER A 1 383 ? 22.599 -10.275 -4.655 1.00 98.62 383 SER A CA 1
ATOM 3133 C C . SER A 1 383 ? 23.289 -10.669 -3.347 1.00 98.62 383 SER A C 1
ATOM 3135 O O . SER A 1 383 ? 22.846 -11.589 -2.660 1.00 98.62 383 SER A O 1
ATOM 3137 N N . ASN A 1 384 ? 24.328 -9.929 -2.951 1.00 98.62 384 ASN A N 1
ATOM 3138 C CA . ASN A 1 384 ? 25.024 -10.154 -1.684 1.00 98.62 384 ASN A CA 1
ATOM 3139 C C . ASN A 1 384 ? 24.105 -9.920 -0.478 1.00 98.62 384 ASN A C 1
ATOM 3141 O O . ASN A 1 384 ? 24.138 -10.686 0.486 1.00 98.62 384 ASN A O 1
ATOM 3145 N N . LEU A 1 385 ? 23.272 -8.876 -0.517 1.00 98.75 385 LEU A N 1
ATOM 3146 C CA . LEU A 1 385 ? 22.285 -8.612 0.533 1.00 98.75 385 LEU A CA 1
ATOM 3147 C C . LEU A 1 385 ? 21.224 -9.710 0.603 1.00 98.75 385 LEU A C 1
ATOM 3149 O O . LEU A 1 385 ? 20.895 -10.140 1.704 1.00 98.75 385 LEU A O 1
ATOM 3153 N N . LEU A 1 386 ? 20.749 -10.209 -0.539 1.00 98.81 386 LEU A N 1
ATOM 3154 C CA . LEU A 1 386 ? 19.803 -11.320 -0.598 1.00 98.81 386 LEU A CA 1
ATOM 3155 C C . LEU A 1 386 ? 20.388 -12.598 0.022 1.00 98.81 386 LEU A C 1
ATOM 3157 O O . LEU A 1 386 ? 19.734 -13.234 0.849 1.00 98.81 386 LEU A O 1
ATOM 3161 N N . LEU A 1 387 ? 21.629 -12.955 -0.323 1.00 98.75 387 LEU A N 1
ATOM 3162 C CA . LEU A 1 387 ? 22.313 -14.123 0.244 1.00 98.75 387 LEU A CA 1
ATOM 3163 C C . LEU A 1 387 ? 22.463 -14.001 1.767 1.00 98.75 387 LEU A C 1
ATOM 3165 O O . LEU A 1 387 ? 22.149 -14.933 2.510 1.00 98.75 387 LEU A O 1
ATOM 3169 N N . ARG A 1 388 ? 22.896 -12.830 2.245 1.00 98.75 388 ARG A N 1
ATOM 3170 C CA . ARG A 1 388 ? 23.037 -12.557 3.681 1.00 98.75 388 ARG A CA 1
ATOM 3171 C C . ARG A 1 388 ? 21.691 -12.558 4.402 1.00 98.75 388 ARG A C 1
ATOM 3173 O O . ARG A 1 388 ? 21.619 -13.090 5.505 1.00 98.75 388 ARG A O 1
ATOM 3180 N N . ALA A 1 389 ? 20.637 -12.028 3.781 1.00 98.75 389 ALA A N 1
ATOM 3181 C CA . ALA A 1 389 ? 19.289 -12.038 4.338 1.00 98.75 389 ALA A CA 1
ATOM 3182 C C . ALA A 1 389 ? 18.770 -13.472 4.518 1.00 98.75 389 ALA A C 1
ATOM 3184 O O . ALA A 1 389 ? 18.295 -13.817 5.597 1.00 98.75 389 ALA A O 1
ATOM 3185 N N . LYS A 1 390 ? 18.944 -14.336 3.507 1.00 98.75 390 LYS A N 1
ATOM 3186 C CA . LYS A 1 390 ? 18.604 -15.767 3.593 1.00 98.75 390 LYS A CA 1
ATOM 3187 C C . LYS A 1 390 ? 19.379 -16.482 4.696 1.00 98.75 390 LYS A C 1
ATOM 3189 O O . LYS A 1 390 ? 18.783 -17.207 5.486 1.00 98.75 390 LYS A O 1
ATOM 3194 N N . SER A 1 391 ? 20.688 -16.243 4.787 1.00 98.62 391 SER A N 1
ATOM 3195 C CA . SER A 1 391 ? 21.516 -16.819 5.853 1.00 98.62 391 SER A CA 1
ATOM 3196 C C . SER A 1 391 ? 21.080 -16.336 7.241 1.00 98.62 391 SER A C 1
ATOM 3198 O O . SER A 1 391 ? 20.999 -17.130 8.174 1.00 98.62 391 SER A O 1
ATOM 3200 N N . ALA A 1 392 ? 20.747 -15.050 7.388 1.00 98.69 392 ALA A N 1
ATOM 3201 C CA . ALA A 1 392 ? 20.228 -14.501 8.637 1.00 98.69 392 ALA A CA 1
ATOM 3202 C C . ALA A 1 392 ? 18.876 -15.127 9.019 1.00 98.69 392 ALA A C 1
ATOM 3204 O O . ALA A 1 392 ? 18.702 -15.494 10.179 1.00 98.69 392 ALA A O 1
ATOM 3205 N N . LEU A 1 393 ? 17.966 -15.318 8.054 1.00 98.56 393 LEU A N 1
ATOM 3206 C CA . LEU A 1 393 ? 16.678 -15.989 8.266 1.00 98.56 393 LEU A CA 1
ATOM 3207 C C . LEU A 1 393 ? 16.874 -17.429 8.765 1.00 98.56 393 LEU A C 1
ATOM 3209 O O . LEU A 1 393 ? 16.267 -17.814 9.758 1.00 98.56 393 LEU A O 1
ATOM 3213 N N . GLN A 1 394 ? 17.765 -18.197 8.129 1.00 98.50 394 GLN A N 1
ATOM 3214 C CA . GLN A 1 394 ? 18.087 -19.576 8.530 1.00 98.50 394 GLN A CA 1
ATOM 3215 C C . GLN A 1 394 ? 18.655 -19.669 9.954 1.00 98.50 394 GLN A C 1
ATOM 3217 O O . GLN A 1 394 ? 18.416 -20.650 10.648 1.00 98.50 394 GLN A O 1
ATOM 3222 N N . LYS A 1 395 ? 19.384 -18.640 10.402 1.00 98.50 395 LYS A N 1
ATOM 3223 C CA . LYS A 1 395 ? 19.932 -18.541 11.766 1.00 98.50 395 LYS A CA 1
ATOM 3224 C C . LYS A 1 395 ? 18.933 -17.977 12.788 1.00 98.50 395 LYS A C 1
ATOM 3226 O O . LYS A 1 395 ? 19.330 -17.694 13.914 1.00 98.50 395 LYS A O 1
ATOM 3231 N N . GLY A 1 396 ? 17.679 -17.728 12.403 1.00 98.06 396 GLY A N 1
ATOM 3232 C CA . GLY A 1 396 ? 16.668 -17.106 13.266 1.00 98.06 396 GLY A CA 1
ATOM 3233 C C . GLY A 1 396 ? 16.890 -15.611 13.535 1.00 98.06 396 GLY A C 1
ATOM 3234 O O . GLY A 1 396 ? 16.202 -15.018 14.362 1.00 98.06 396 GLY A O 1
ATOM 3235 N N . ASN A 1 397 ? 17.827 -14.958 12.836 1.00 98.44 397 ASN A N 1
ATOM 3236 C CA . ASN A 1 397 ? 18.071 -13.519 12.955 1.00 98.44 397 ASN A CA 1
ATOM 3237 C C . ASN A 1 397 ? 17.138 -12.735 12.019 1.00 98.44 397 ASN A C 1
ATOM 3239 O O . ASN A 1 397 ? 17.555 -12.146 11.014 1.00 98.44 397 ASN A O 1
ATOM 3243 N N . TYR A 1 398 ? 15.852 -12.739 12.368 1.00 98.62 398 TYR A N 1
ATOM 3244 C CA . TYR A 1 398 ? 14.774 -12.168 11.560 1.00 98.62 398 TYR A CA 1
ATOM 3245 C C . TYR A 1 398 ? 14.945 -10.660 11.311 1.00 98.62 398 TYR A C 1
ATOM 3247 O O . TYR A 1 398 ? 14.856 -10.207 10.171 1.00 98.62 398 TYR A O 1
ATOM 3255 N N . ARG A 1 399 ? 15.315 -9.876 12.338 1.00 98.50 399 ARG A N 1
ATOM 3256 C CA . ARG A 1 399 ? 15.549 -8.422 12.198 1.00 98.50 399 ARG A CA 1
ATOM 3257 C C . ARG A 1 399 ? 16.583 -8.112 11.115 1.00 98.50 399 ARG A C 1
ATOM 3259 O O . ARG A 1 399 ? 16.353 -7.257 10.261 1.00 98.50 399 ARG A O 1
ATOM 3266 N N . SER A 1 400 ? 17.715 -8.818 11.138 1.00 98.56 400 SER A N 1
ATOM 3267 C CA . SER A 1 400 ? 18.782 -8.612 10.153 1.00 98.56 400 SER A CA 1
ATOM 3268 C C . SER A 1 400 ? 18.360 -9.077 8.764 1.00 98.56 400 SER A C 1
ATOM 3270 O O . SER A 1 400 ? 18.652 -8.387 7.789 1.00 98.56 400 SER A O 1
ATOM 3272 N N . ALA A 1 401 ? 17.645 -10.204 8.672 1.00 98.75 401 ALA A N 1
ATOM 3273 C CA . ALA A 1 401 ? 17.099 -10.704 7.415 1.00 98.75 401 ALA A CA 1
ATOM 3274 C C . ALA A 1 401 ? 16.188 -9.664 6.746 1.00 98.75 401 ALA A C 1
ATOM 3276 O O . ALA A 1 401 ? 16.411 -9.306 5.588 1.00 98.75 401 ALA A O 1
ATOM 3277 N N . TYR A 1 402 ? 15.237 -9.108 7.502 1.00 98.75 402 TYR A N 1
ATOM 3278 C CA . TYR A 1 402 ? 14.338 -8.061 7.026 1.00 98.75 402 TYR A CA 1
ATOM 3279 C C . TYR A 1 402 ? 15.098 -6.810 6.559 1.00 98.75 402 TYR A C 1
ATOM 3281 O O . TYR A 1 402 ? 14.923 -6.364 5.425 1.00 98.75 402 TYR A O 1
ATOM 3289 N N . LEU A 1 403 ? 15.989 -6.261 7.396 1.00 98.38 403 LEU A N 1
ATOM 3290 C CA . LEU A 1 403 ? 16.725 -5.030 7.076 1.00 98.38 403 LEU A CA 1
ATOM 3291 C C . LEU A 1 403 ? 17.619 -5.184 5.837 1.00 98.38 403 LEU A C 1
ATOM 3293 O O . LEU A 1 403 ? 17.657 -4.291 4.989 1.00 98.38 403 LEU A O 1
ATOM 3297 N N . MET A 1 404 ? 18.320 -6.315 5.702 1.00 98.75 404 MET A N 1
ATOM 3298 C CA . MET A 1 404 ? 19.150 -6.598 4.525 1.00 98.75 404 MET A CA 1
ATOM 3299 C C . MET A 1 404 ? 18.300 -6.727 3.260 1.00 98.75 404 MET A C 1
ATOM 3301 O O . MET A 1 404 ? 18.677 -6.180 2.221 1.00 98.75 404 MET A O 1
ATOM 3305 N N . ALA A 1 405 ? 17.144 -7.389 3.350 1.00 98.75 405 ALA A N 1
ATOM 3306 C CA . ALA A 1 405 ? 16.232 -7.537 2.225 1.00 98.75 405 ALA A CA 1
ATOM 3307 C C . ALA A 1 405 ? 15.663 -6.183 1.758 1.00 98.75 405 ALA A C 1
ATOM 3309 O O . ALA A 1 405 ? 15.753 -5.856 0.572 1.00 98.75 405 ALA A O 1
ATOM 3310 N N . ARG A 1 406 ? 15.180 -5.334 2.681 1.00 98.31 406 ARG A N 1
ATOM 3311 C CA . ARG A 1 406 ? 14.696 -3.977 2.349 1.00 98.31 406 ARG A CA 1
ATOM 3312 C C . ARG A 1 406 ? 15.802 -3.088 1.776 1.00 98.31 406 ARG A C 1
ATOM 3314 O O . ARG A 1 406 ? 15.571 -2.368 0.806 1.00 98.31 406 ARG A O 1
ATOM 3321 N N . MET A 1 407 ? 17.026 -3.187 2.300 1.00 98.44 407 MET A N 1
ATOM 3322 C CA . MET A 1 407 ? 18.181 -2.476 1.740 1.00 98.44 407 MET A CA 1
ATOM 3323 C C . MET A 1 407 ? 18.483 -2.921 0.301 1.00 98.44 407 MET A C 1
ATOM 3325 O O . MET A 1 407 ? 18.734 -2.080 -0.562 1.00 98.44 407 MET A O 1
ATOM 3329 N N . GLY A 1 408 ? 18.438 -4.227 0.016 1.00 98.56 408 GLY A N 1
ATOM 3330 C CA . GLY A 1 408 ? 18.630 -4.748 -1.340 1.00 98.56 408 GLY A CA 1
ATOM 3331 C C . GLY A 1 408 ? 17.548 -4.251 -2.297 1.00 98.56 408 GLY A C 1
ATOM 3332 O O . GLY A 1 408 ? 17.856 -3.806 -3.402 1.00 98.56 408 GLY A O 1
ATOM 3333 N N . GLN A 1 409 ? 16.291 -4.236 -1.845 1.00 98.38 409 GLN A N 1
ATOM 3334 C CA . GLN A 1 409 ? 15.159 -3.746 -2.631 1.00 98.38 409 GLN A CA 1
ATOM 3335 C C . GLN A 1 409 ? 15.333 -2.267 -2.989 1.00 98.38 409 GLN A C 1
ATOM 3337 O O . GLN A 1 409 ? 15.134 -1.875 -4.140 1.00 98.38 409 GLN A O 1
ATOM 3342 N N . ARG A 1 410 ? 15.762 -1.454 -2.020 1.00 98.19 410 ARG A N 1
ATOM 3343 C CA . ARG A 1 410 ? 16.059 -0.031 -2.202 1.00 98.19 410 ARG A CA 1
ATOM 3344 C C . ARG A 1 410 ? 17.164 0.201 -3.235 1.00 98.19 410 ARG A C 1
ATOM 3346 O O . ARG A 1 410 ? 17.003 1.074 -4.081 1.00 98.19 410 ARG A O 1
ATOM 3353 N N . ILE A 1 411 ? 18.255 -0.571 -3.203 1.00 98.38 411 ILE A N 1
ATOM 3354 C CA . ILE A 1 411 ? 19.333 -0.470 -4.208 1.00 98.38 411 ILE A CA 1
ATOM 3355 C C . ILE A 1 411 ? 18.770 -0.687 -5.617 1.00 98.38 411 ILE A C 1
ATOM 3357 O O . ILE A 1 411 ? 19.023 0.118 -6.511 1.00 98.38 411 ILE A O 1
ATOM 3361 N N . LEU A 1 412 ? 17.956 -1.730 -5.801 1.00 98.38 412 LEU A N 1
ATOM 3362 C CA . LEU A 1 412 ? 17.331 -2.018 -7.092 1.00 98.38 412 LEU A CA 1
ATOM 3363 C C . LEU A 1 412 ? 16.327 -0.937 -7.506 1.00 98.38 412 LEU A C 1
ATOM 3365 O O . LEU A 1 412 ? 16.282 -0.567 -8.672 1.00 98.38 412 LEU A O 1
ATOM 3369 N N . ARG A 1 413 ? 15.553 -0.389 -6.564 1.00 98.00 413 ARG A N 1
ATOM 3370 C CA . ARG A 1 413 ? 14.615 0.714 -6.826 1.00 98.00 413 ARG A CA 1
ATOM 3371 C C . ARG A 1 413 ? 15.334 1.962 -7.343 1.00 98.00 413 ARG A C 1
ATOM 3373 O O . ARG A 1 413 ? 14.879 2.564 -8.309 1.00 98.00 413 ARG A O 1
ATOM 3380 N N . VAL A 1 414 ? 16.465 2.319 -6.732 1.00 97.75 414 VAL A N 1
ATOM 3381 C CA . VAL A 1 414 ? 17.299 3.448 -7.175 1.00 97.75 414 VAL A CA 1
ATOM 3382 C C . VAL A 1 414 ? 17.823 3.216 -8.592 1.00 97.75 414 VAL A C 1
ATOM 3384 O O . VAL A 1 414 ? 17.700 4.112 -9.423 1.00 97.75 414 VAL A O 1
ATOM 3387 N N . LEU A 1 415 ? 18.331 2.012 -8.887 1.00 97.75 415 LEU A N 1
ATOM 3388 C CA . LEU A 1 415 ? 18.777 1.646 -10.235 1.00 97.75 415 LEU A CA 1
ATOM 3389 C C . LEU A 1 415 ? 17.641 1.786 -11.262 1.00 97.75 415 LEU A C 1
ATOM 3391 O O . LEU A 1 415 ? 17.821 2.438 -12.289 1.00 97.75 415 LEU A O 1
ATOM 3395 N N . GLN A 1 416 ? 16.465 1.221 -10.966 1.00 97.88 416 GLN A N 1
ATOM 3396 C CA . GLN A 1 416 ? 15.293 1.304 -11.841 1.00 97.88 416 GLN A CA 1
ATOM 3397 C C . GLN A 1 416 ? 14.894 2.750 -12.126 1.00 97.88 416 GLN A C 1
ATOM 3399 O O . GLN A 1 416 ? 14.668 3.106 -13.280 1.00 97.88 416 GLN A O 1
ATOM 3404 N N . HIS A 1 417 ? 14.811 3.583 -11.083 1.00 97.38 417 HIS A N 1
ATOM 3405 C CA . HIS A 1 417 ? 14.444 4.986 -11.233 1.00 97.38 417 HIS A CA 1
ATOM 3406 C C . HIS A 1 417 ? 15.467 5.752 -12.065 1.00 97.38 417 HIS A C 1
ATOM 3408 O O . HIS A 1 417 ? 15.067 6.463 -12.977 1.00 97.38 417 HIS A O 1
ATOM 3414 N N . LYS A 1 418 ? 16.768 5.577 -11.802 1.00 96.50 418 LYS A N 1
ATOM 3415 C CA . LYS A 1 418 ? 17.835 6.236 -12.564 1.00 96.50 418 LYS A CA 1
ATOM 3416 C C . LYS A 1 418 ? 17.754 5.880 -14.053 1.00 96.50 418 LYS A C 1
ATOM 3418 O O . LYS A 1 418 ? 17.601 6.771 -14.882 1.00 96.50 418 LYS A O 1
ATOM 3423 N N . ARG A 1 419 ? 17.726 4.580 -14.370 1.00 94.88 419 ARG A N 1
ATOM 3424 C CA . ARG A 1 419 ? 17.595 4.056 -15.742 1.00 94.88 419 ARG A CA 1
ATOM 3425 C C . ARG A 1 419 ? 16.347 4.563 -16.454 1.00 94.88 419 ARG A C 1
ATOM 3427 O O . ARG A 1 419 ? 16.405 4.970 -17.610 1.00 94.88 419 ARG A O 1
ATOM 3434 N N . TRP A 1 420 ? 15.204 4.503 -15.776 1.00 95.88 420 TRP A N 1
ATOM 3435 C CA . TRP A 1 420 ? 13.946 4.968 -16.344 1.00 95.88 420 TRP A CA 1
ATOM 3436 C C . TRP A 1 420 ? 13.948 6.485 -16.551 1.00 95.88 420 TRP A C 1
ATOM 3438 O O . TRP A 1 420 ? 13.546 6.940 -17.616 1.00 95.88 420 TRP A O 1
ATOM 3448 N N . SER A 1 421 ? 14.430 7.252 -15.572 1.00 94.88 421 SER A N 1
ATOM 3449 C CA . SER A 1 421 ? 14.423 8.716 -15.593 1.00 94.88 421 SER A CA 1
ATOM 3450 C C . SER A 1 421 ? 15.311 9.281 -16.700 1.00 94.88 421 SER A C 1
ATOM 3452 O O . SER A 1 421 ? 14.885 10.201 -17.395 1.00 94.88 421 SER A O 1
ATOM 3454 N N . GLU A 1 422 ? 16.491 8.701 -16.936 1.00 92.94 422 GLU A N 1
ATOM 3455 C CA . GLU A 1 422 ? 17.367 9.087 -18.053 1.00 92.94 422 GLU A CA 1
ATOM 3456 C C . GLU A 1 422 ? 16.670 8.937 -19.408 1.00 92.94 422 GLU A C 1
ATOM 3458 O O . GLU A 1 422 ? 16.705 9.845 -20.235 1.00 92.94 422 GLU A O 1
ATOM 3463 N N . ALA A 1 423 ? 15.983 7.813 -19.627 1.00 91.94 423 ALA A N 1
ATOM 3464 C CA . ALA A 1 423 ? 15.241 7.581 -20.861 1.00 91.94 423 ALA A CA 1
ATOM 3465 C C . ALA A 1 423 ? 13.950 8.417 -20.942 1.00 91.94 423 ALA A C 1
ATOM 3467 O O . ALA A 1 423 ? 13.552 8.833 -22.025 1.00 91.94 423 ALA A O 1
ATOM 3468 N N . TRP A 1 424 ? 13.285 8.676 -19.815 1.00 91.44 424 TRP A N 1
ATOM 3469 C CA . TRP A 1 424 ? 1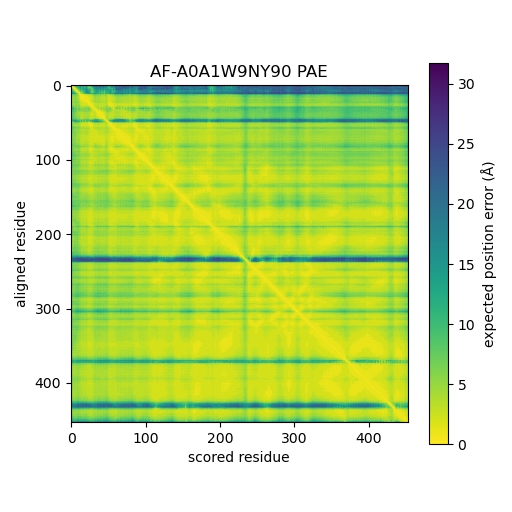2.049 9.462 -19.746 1.00 91.44 424 TRP A CA 1
ATOM 3470 C C . TRP A 1 424 ? 12.276 10.959 -20.003 1.00 91.44 424 TRP A C 1
ATOM 3472 O O . TRP A 1 424 ? 11.422 11.631 -20.592 1.00 91.44 424 TRP A O 1
ATOM 3482 N N . HIS A 1 425 ? 13.433 11.477 -19.586 1.00 90.25 425 HIS A N 1
ATOM 3483 C CA . HIS A 1 425 ? 13.802 12.885 -19.715 1.00 90.25 425 HIS A CA 1
ATOM 3484 C C . HIS A 1 425 ? 14.670 13.203 -20.940 1.00 90.25 425 HIS A C 1
ATOM 3486 O O . HIS A 1 425 ? 14.990 14.374 -21.141 1.00 90.25 425 HIS A O 1
ATOM 3492 N N . ASP A 1 426 ? 15.026 12.222 -21.774 1.00 87.06 426 ASP A N 1
ATOM 3493 C CA . ASP A 1 426 ? 15.788 12.488 -22.998 1.00 87.06 426 ASP A CA 1
ATOM 3494 C C . ASP A 1 426 ? 14.946 13.345 -23.980 1.00 87.06 426 ASP A C 1
ATOM 3496 O O . ASP A 1 426 ? 13.838 12.955 -24.371 1.00 87.06 426 ASP A O 1
ATOM 3500 N N . PRO A 1 427 ? 15.435 14.548 -24.356 1.00 83.12 427 PRO A N 1
ATOM 3501 C CA . PRO A 1 427 ? 14.676 15.531 -25.130 1.00 83.12 427 PRO A CA 1
ATOM 3502 C C . PRO A 1 427 ? 14.415 15.096 -26.574 1.00 83.12 427 PRO A C 1
ATOM 3504 O O . PRO A 1 427 ? 13.532 15.646 -27.227 1.00 83.12 427 PRO A O 1
ATOM 3507 N N . ASN A 1 428 ? 15.142 14.097 -27.079 1.00 78.75 428 ASN A N 1
ATOM 3508 C CA . ASN A 1 428 ? 15.022 13.622 -28.458 1.00 78.75 428 ASN A CA 1
ATOM 3509 C C . ASN A 1 428 ? 13.858 12.636 -28.650 1.00 78.75 428 ASN A C 1
ATOM 3511 O O . ASN A 1 428 ? 13.836 11.876 -29.620 1.00 78.75 428 ASN A O 1
ATOM 3515 N N . ILE A 1 429 ? 12.918 12.578 -27.704 1.00 66.94 429 ILE A N 1
ATOM 3516 C CA . ILE A 1 429 ? 11.898 11.534 -27.643 1.00 66.94 429 ILE A CA 1
ATOM 3517 C C . ILE A 1 429 ? 10.505 12.142 -27.609 1.00 66.94 429 ILE A C 1
ATOM 3519 O O . ILE A 1 429 ? 10.173 12.962 -26.753 1.00 66.94 429 ILE A O 1
ATOM 3523 N N . ASN A 1 430 ? 9.632 11.615 -28.469 1.00 66.75 430 ASN A N 1
ATOM 3524 C CA . ASN A 1 430 ? 8.200 11.795 -28.301 1.00 66.75 430 ASN A CA 1
ATOM 3525 C C . ASN A 1 430 ? 7.694 10.927 -27.131 1.00 66.75 430 ASN A C 1
ATOM 3527 O O . ASN A 1 430 ? 7.662 9.695 -27.212 1.00 66.75 430 ASN A O 1
ATOM 3531 N N . ARG A 1 431 ? 7.262 11.579 -26.045 1.00 66.88 431 ARG A N 1
ATOM 3532 C CA . ARG A 1 431 ? 6.710 10.943 -24.833 1.00 66.88 431 ARG A CA 1
ATOM 3533 C C . ARG A 1 431 ? 5.438 10.127 -25.092 1.00 66.88 431 ARG A C 1
ATOM 3535 O O . ARG A 1 431 ? 5.089 9.265 -24.282 1.00 66.88 431 ARG A O 1
ATOM 3542 N N . ASP A 1 432 ? 4.790 10.308 -26.241 1.00 66.00 432 ASP A N 1
ATOM 3543 C CA . ASP A 1 432 ? 3.681 9.458 -26.682 1.00 66.00 432 ASP A CA 1
ATOM 3544 C C . ASP A 1 432 ? 4.117 8.013 -26.987 1.00 66.00 432 ASP A C 1
ATOM 3546 O O . ASP A 1 432 ? 3.279 7.101 -26.968 1.00 66.00 432 ASP A O 1
ATOM 3550 N N . GLY A 1 433 ? 5.429 7.788 -27.168 1.00 59.09 433 GLY A N 1
ATOM 3551 C CA . GLY A 1 433 ? 6.083 6.518 -27.512 1.00 59.09 433 GLY A CA 1
ATOM 3552 C C . GLY A 1 433 ? 5.991 5.399 -26.466 1.00 59.09 433 GLY A C 1
ATOM 3553 O O . GLY A 1 433 ? 6.463 4.292 -26.711 1.00 59.09 433 GLY A O 1
ATOM 3554 N N . GLY A 1 434 ? 5.346 5.635 -25.321 1.00 75.12 434 GLY A N 1
ATOM 3555 C CA . GLY A 1 434 ? 4.906 4.551 -24.440 1.00 75.12 434 GLY A CA 1
ATOM 3556 C C . GLY A 1 434 ? 5.840 4.169 -23.289 1.00 75.12 434 GLY A C 1
ATOM 3557 O O . GLY A 1 434 ? 5.593 3.139 -22.668 1.00 75.12 434 GLY A O 1
ATOM 3558 N N . LEU A 1 435 ? 6.862 4.963 -22.952 1.00 86.69 435 LEU A N 1
ATOM 3559 C CA . LEU A 1 435 ? 7.774 4.682 -21.829 1.00 86.69 435 LEU A CA 1
ATOM 3560 C C . LEU A 1 435 ? 7.171 5.062 -20.462 1.00 86.69 435 LEU A C 1
ATOM 3562 O O . LEU A 1 435 ? 7.616 5.982 -19.802 1.00 86.69 435 LEU A O 1
ATOM 3566 N N . TYR A 1 436 ? 6.148 4.360 -19.990 1.00 89.81 436 TYR A N 1
ATOM 3567 C CA . TYR A 1 436 ? 5.470 4.749 -18.739 1.00 89.81 436 TYR A CA 1
ATOM 3568 C C . TYR A 1 436 ? 6.063 4.160 -17.452 1.00 89.81 436 TYR A C 1
ATOM 3570 O O . TYR A 1 436 ? 5.592 4.487 -16.370 1.00 89.81 436 TYR A O 1
ATOM 3578 N N . ASN A 1 437 ? 7.024 3.244 -17.547 1.00 94.31 437 ASN A N 1
ATOM 3579 C CA . ASN A 1 437 ? 7.714 2.649 -16.400 1.00 94.31 437 ASN A CA 1
ATOM 3580 C C . ASN A 1 437 ? 8.995 1.940 -16.862 1.00 94.31 437 ASN A C 1
ATOM 3582 O O . ASN A 1 437 ? 9.186 1.706 -18.059 1.00 94.31 437 ASN A O 1
ATOM 3586 N N . TYR A 1 438 ? 9.838 1.552 -15.905 1.00 96.88 438 TYR A N 1
ATOM 3587 C CA . TYR A 1 438 ? 11.117 0.875 -16.138 1.00 96.88 438 TYR A CA 1
ATOM 3588 C C . TYR A 1 438 ? 11.007 -0.390 -17.011 1.00 96.88 438 TYR A C 1
ATOM 3590 O O . TYR A 1 438 ? 11.839 -0.621 -17.885 1.00 96.88 438 TYR A O 1
ATOM 3598 N N . TYR A 1 439 ? 9.947 -1.189 -16.857 1.00 96.62 439 TYR A N 1
ATOM 3599 C CA . TYR A 1 439 ? 9.795 -2.453 -17.591 1.00 96.62 439 TYR A CA 1
ATOM 3600 C C . TYR A 1 439 ? 9.497 -2.281 -19.082 1.00 96.62 439 TYR A C 1
ATOM 3602 O O . TYR A 1 439 ? 9.534 -3.255 -19.832 1.00 96.62 439 TYR A O 1
ATOM 3610 N N . LEU A 1 440 ? 9.207 -1.055 -19.524 1.00 94.50 440 LEU A N 1
ATOM 3611 C CA . LEU A 1 440 ? 8.994 -0.732 -20.932 1.00 94.50 440 LEU A CA 1
ATOM 3612 C C . LEU A 1 440 ? 10.276 -0.259 -21.633 1.00 94.50 440 LEU A C 1
ATOM 3614 O O . LEU A 1 440 ? 10.241 -0.075 -22.849 1.00 94.50 440 LEU A O 1
ATOM 3618 N N . LEU A 1 441 ? 11.406 -0.134 -20.919 1.00 94.56 441 LEU A N 1
ATOM 3619 C CA . LEU A 1 441 ? 12.691 0.265 -21.504 1.00 94.56 441 LEU A CA 1
ATOM 3620 C C . LEU A 1 441 ? 13.136 -0.629 -22.674 1.00 94.56 441 LEU A C 1
ATOM 3622 O O . LEU A 1 441 ? 13.487 -0.064 -23.708 1.00 94.56 441 LEU A O 1
ATOM 3626 N N . PRO A 1 442 ? 13.081 -1.980 -22.607 1.00 94.75 442 PRO A N 1
ATOM 3627 C CA . PRO A 1 442 ? 13.518 -2.812 -23.731 1.00 94.75 442 PRO A CA 1
ATOM 3628 C C . PRO A 1 442 ? 12.749 -2.521 -25.022 1.00 94.75 442 PRO A C 1
ATOM 3630 O O . PRO A 1 442 ? 13.346 -2.301 -26.072 1.00 94.75 442 PRO A O 1
ATOM 3633 N N . ARG A 1 443 ? 11.416 -2.439 -24.934 1.00 91.19 443 ARG A N 1
ATOM 3634 C CA . ARG A 1 443 ? 10.560 -2.093 -26.077 1.00 91.19 443 ARG A CA 1
ATOM 3635 C C . ARG A 1 443 ? 10.828 -0.671 -26.566 1.00 91.19 443 ARG A C 1
ATOM 3637 O O . ARG A 1 443 ? 10.838 -0.427 -27.767 1.00 91.19 443 ARG A O 1
ATOM 3644 N N . TYR A 1 444 ? 11.024 0.261 -25.639 1.00 90.38 444 TYR A N 1
ATOM 3645 C CA . TYR A 1 444 ? 11.330 1.648 -25.957 1.00 90.38 444 TYR A CA 1
ATOM 3646 C C . TYR A 1 444 ? 12.621 1.765 -26.789 1.00 90.38 444 TYR A C 1
ATOM 3648 O O . TYR A 1 444 ? 12.598 2.377 -27.857 1.00 90.38 444 TYR A O 1
ATOM 3656 N N . TYR A 1 445 ? 13.716 1.122 -26.369 1.00 90.62 445 TYR A N 1
ATOM 3657 C CA . TYR A 1 445 ? 14.978 1.172 -27.112 1.00 90.62 445 TYR A CA 1
ATOM 3658 C C . TYR A 1 445 ? 14.908 0.436 -28.456 1.00 90.62 445 TYR A C 1
ATOM 3660 O O . TYR A 1 445 ? 15.437 0.950 -29.436 1.00 90.62 445 TYR A O 1
ATOM 3668 N N . GLN A 1 446 ? 14.168 -0.674 -28.550 1.00 89.62 446 GLN A N 1
ATOM 3669 C CA . GLN A 1 446 ? 13.910 -1.347 -29.833 1.00 89.62 446 GLN A CA 1
ATOM 3670 C C . GLN A 1 446 ? 13.238 -0.415 -30.854 1.00 89.62 446 GLN A C 1
ATOM 3672 O O . GLN A 1 446 ? 13.645 -0.362 -32.013 1.00 89.62 446 GLN A O 1
ATOM 3677 N N . ILE A 1 447 ? 12.225 0.350 -30.430 1.00 86.25 447 ILE A N 1
ATOM 3678 C CA . ILE A 1 447 ? 11.551 1.328 -31.299 1.00 86.25 447 ILE A CA 1
ATOM 3679 C C . ILE A 1 447 ? 12.510 2.468 -31.664 1.00 86.25 447 ILE A C 1
ATOM 3681 O O . ILE A 1 447 ? 12.557 2.880 -32.821 1.00 86.25 447 ILE A O 1
ATOM 3685 N N . LYS A 1 448 ? 13.299 2.961 -30.701 1.00 85.50 448 LYS A N 1
ATOM 3686 C CA . LYS A 1 448 ? 14.277 4.035 -30.933 1.00 85.50 448 LYS A CA 1
ATOM 3687 C C . LYS A 1 448 ? 15.329 3.643 -31.971 1.00 85.50 448 LYS A C 1
ATOM 3689 O O . LYS A 1 448 ? 15.675 4.463 -32.811 1.00 85.50 448 LYS A O 1
ATOM 3694 N N . GLU A 1 449 ? 15.844 2.418 -31.917 1.00 86.94 449 GLU A N 1
ATOM 3695 C CA . GLU A 1 449 ? 16.805 1.910 -32.902 1.00 86.94 449 GLU A CA 1
ATOM 3696 C C . GLU A 1 449 ? 16.176 1.705 -34.278 1.00 86.94 449 GLU A C 1
ATOM 3698 O O . GLU A 1 449 ? 16.817 2.000 -35.283 1.00 86.94 449 GLU A O 1
ATOM 3703 N N . PHE A 1 450 ? 14.923 1.244 -34.327 1.00 83.88 450 PHE A N 1
ATOM 3704 C CA . PHE A 1 450 ? 14.184 1.105 -35.579 1.00 83.88 450 PHE A CA 1
ATOM 3705 C C . PHE A 1 450 ? 13.989 2.454 -36.282 1.00 83.88 450 PHE A C 1
ATOM 3707 O O . PHE A 1 450 ? 14.198 2.529 -37.481 1.00 83.88 450 PHE A O 1
ATOM 3714 N N . LEU A 1 451 ? 13.660 3.522 -35.544 1.00 81.38 451 LEU A N 1
ATOM 3715 C CA . LEU A 1 451 ? 13.446 4.866 -36.106 1.00 81.38 451 LEU A CA 1
ATOM 3716 C C . LEU A 1 451 ? 14.733 5.591 -36.542 1.00 81.38 451 LEU A C 1
ATOM 3718 O O . LEU A 1 451 ? 14.647 6.649 -37.158 1.00 81.38 451 LEU A O 1
ATOM 3722 N N . LYS A 1 452 ? 15.916 5.077 -36.183 1.00 82.75 452 LYS A N 1
ATOM 3723 C CA . LYS A 1 452 ? 17.209 5.617 -36.639 1.00 82.75 452 LYS A CA 1
ATOM 3724 C C . LYS A 1 452 ? 17.652 5.055 -37.994 1.00 82.75 452 LYS A C 1
ATOM 3726 O O . LYS A 1 452 ? 18.595 5.595 -38.567 1.00 82.75 452 LYS A O 1
ATOM 3731 N N . LYS A 1 453 ? 17.050 3.948 -38.430 1.00 70.81 453 LYS A N 1
ATOM 3732 C CA . LYS A 1 453 ? 17.281 3.317 -39.733 1.00 70.81 453 LYS A CA 1
ATOM 3733 C C . LYS A 1 453 ? 16.269 3.852 -40.729 1.00 70.81 453 LYS A C 1
ATOM 3735 O O . LYS A 1 453 ? 16.662 3.975 -41.906 1.00 70.81 453 LYS A O 1
#

Mean predicted aligned error: 4.82 Å

Foldseek 3Di:
DAAEAEDELPVAQVVQVVSVVVVHAYAYEQAQLPDDVVSLVSLLVNQPDPRYQAYELHEADDPVSLVSSVVVVVSNCVRVVPPRHWYEYEYDLVCQQVVLVPTQAYEDEDLLFLDQFFPLVRLVVQLVSCVSNDVNGQYEYEQPLADDQVLCCVQPVDNDGDQDLPDALLSSVQNVLSCVLSLHLYYHYPDVVCLDVNSLNQLNVLSVLLVVLVCVLCVVLSVAWHKPPVCQPVFDDPQKGWIWTDHPFFIKIKIFGTDSQVSAADALQKDAFRKGKDFCVRQPLKWKWKLDPPDTDTFDWDDDPTIIITTDGMDGRITMMTIGNDVVSVVVSNVSSVVSLLSNLVSLLSNLVSLLVLLVVLVVLCVVPDDDPCSVVLSVQLVVLSVVLVVCSVVVVSRSNNVSSVVNNSSSSNVQCVQLVCVCPDPVDDNSLSSRYSSCVSVSVVVVVVVVD

Secondary structure (DSSP, 8-state):
---EEEEESTTHHHHHHHHHHHT-EEEEE--GGG--HHHHHHHHHH-S-TTB--EE--SSB-GGGHHHHHHHHHHHHHH---TTS-EEEEB-TTTHHHHHTT-SEEE-----TTSSS-TTHHHHHHHHHHHHH-TTSEEEEEE--S--HHHHHHHH--SS----SPSPHHHHHHHHHHHHHTT--EEEES-GGGGSGGGT-HHHHHHHHHHHHHHHHHHHHHHH-EE-STTSSTT--TTEEEEEEEETTEEEEEEEE--TTTTT------EEEEEEEEETTTTTT-EEEE--TT--EEPEEEE-SSEEEEEEEEESSEEEEEEES-HHHHHHHHHHHHHHHHHHHHHHHHHHHHHHHHHHHHHHHTTTS---TTHHHHHHHHHHHHHHHHHHHHTT-HHHHHHHHHHHHHHHHHHHHHHHHHHHS-TTS-GGG---SGGGHHHHHHHHHHTT-